Protein AF-A0A536V889-F1 (afdb_monomer_lite)

Secondary structure (DSSP, 8-state):
--HHHHHHHHTTPEEEESSHHHHHHHHHHHHHHHHHTT-S--PPP-EEEHHHHHHHHHHHHHHTT-STT--EEE-HHHHHHHHHHHHHHSSS--S-HHHHHHHHHHHHHHHHHHSPSS-GGGGGGG-S-TT-HHHHHHHHHHHHHHHHHHTTEEETTTHHHHHGGGGGG-GGG-S-EEEES-SS--HHHHHHHHHHHHTT--EEEE-S-------------SSHHHHHHHHHHHHHHHHHTT-SSPP----TTTTTSHHHHHHHHHHHHS-TTS---GGG-S---SSPPPGGGSHHHHHHHHHHHHHHS-EEHHHHHHHHT-TTSTTHHHHHHHHHHHHHHHHHTT-SEE-HHHHHHHHHHH-HHHHHHHHHHHHHHHHH---SHHHHHHHHHHHHHHHTTT-SSPP-HHHHHHHHHH-

Sequence (419 aa):
MSPDFFSAIASGAAVVTPNRRLARFLHQQYDRAQHLAGRHAWPTASILPYSAWLRYLWDEAIAAGVTGGRALLLDTAQSAWLWRNIVEAGSTILLDARGAARLAAEAWTALHAWGESGARWRAWQRGEDDRDDAVVFASWAESYLGDLRRLDAIDSARLADVLSPMAARVPAWRRETIFAGFIEFSPQQQRLRAALSAAGIVWRDVDSVQAIPVQAIRIAARSAREELIAALSWARRHAAADSSDGVGIVVEDLAQRREQVLALADDILGPALAPSDALSRPFQISLGLPLADIPLVRTALDLIALGALRAESGLVAAALRSPYLLDAERSWKRRAAIERDWLEEGRRDVSMSDAVAALERRSPELAARWREGREALLRARPSTPREWVDAWRAWLAAAGWPGSRSLDSAEYQARQAWE

Structure (mmCIF, N/CA/C/O backbone):
data_AF-A0A536V889-F1
#
_entry.id   AF-A0A536V889-F1
#
loop_
_atom_site.group_PDB
_atom_site.id
_atom_site.type_symbol
_atom_site.label_atom_id
_atom_site.label_alt_id
_atom_site.label_comp_id
_atom_site.label_asym_id
_atom_site.label_entity_id
_atom_site.label_seq_id
_atom_site.pdbx_PDB_ins_code
_atom_site.Cartn_x
_atom_site.Cartn_y
_atom_site.Cartn_z
_atom_site.occupancy
_atom_site.B_iso_or_equiv
_atom_site.auth_seq_id
_atom_site.auth_comp_id
_atom_site.auth_asym_id
_atom_site.auth_atom_id
_atom_site.pdbx_PDB_model_num
ATOM 1 N N . MET A 1 1 ? -4.197 -4.236 29.218 1.00 63.28 1 MET A N 1
ATOM 2 C CA . MET A 1 1 ? -5.572 -4.337 28.674 1.00 63.28 1 MET A CA 1
ATOM 3 C C . MET A 1 1 ? -6.456 -4.898 29.774 1.00 63.28 1 MET A C 1
ATOM 5 O O . MET A 1 1 ? -6.012 -5.831 30.435 1.00 63.28 1 MET A O 1
ATOM 9 N N . SER A 1 2 ? -7.630 -4.317 30.027 1.00 65.69 2 SER A N 1
ATOM 10 C CA . SER A 1 2 ? -8.521 -4.788 31.097 1.00 65.69 2 SER A CA 1
ATOM 11 C C . SER A 1 2 ? -9.131 -6.164 30.764 1.00 65.69 2 SER A C 1
ATOM 13 O O . SER A 1 2 ? -9.298 -6.480 29.584 1.00 65.69 2 SER A O 1
ATOM 15 N N . PRO A 1 3 ? -9.493 -6.987 31.767 1.00 67.44 3 PRO A N 1
ATOM 16 C CA . PRO A 1 3 ? -10.215 -8.249 31.554 1.00 67.44 3 PRO A CA 1
ATOM 17 C C . PRO A 1 3 ? -11.503 -8.085 30.728 1.00 67.44 3 PRO A C 1
ATOM 19 O O . PRO A 1 3 ? -11.814 -8.925 29.881 1.00 67.44 3 PRO A O 1
ATOM 22 N N . ASP A 1 4 ? -12.193 -6.955 30.895 1.00 75.50 4 ASP A N 1
ATOM 23 C CA . ASP A 1 4 ? -13.426 -6.620 30.173 1.00 75.50 4 ASP A CA 1
ATOM 24 C C . ASP A 1 4 ? -13.222 -6.497 28.656 1.00 75.50 4 ASP A C 1
ATOM 26 O O . ASP A 1 4 ? -14.122 -6.808 27.876 1.00 75.50 4 ASP A O 1
ATOM 30 N N . PHE A 1 5 ? -12.028 -6.083 28.216 1.00 82.50 5 PHE A N 1
ATOM 31 C CA . PHE A 1 5 ? -11.694 -5.986 26.796 1.00 82.50 5 PHE A CA 1
ATOM 32 C C . PHE A 1 5 ? -11.659 -7.366 26.129 1.00 82.50 5 PHE A C 1
ATOM 34 O O . PHE A 1 5 ? -12.280 -7.572 25.088 1.00 82.50 5 PHE A O 1
ATOM 41 N N . PHE A 1 6 ? -10.973 -8.336 26.740 1.00 82.69 6 PHE A N 1
ATOM 42 C CA . PHE A 1 6 ? -10.893 -9.691 26.188 1.00 82.69 6 PHE A CA 1
ATOM 43 C C . PHE A 1 6 ? -12.220 -10.448 26.302 1.00 82.69 6 PHE A C 1
ATOM 45 O O . PHE A 1 6 ? -12.537 -11.247 25.421 1.00 82.69 6 PHE A O 1
ATOM 52 N N . SER A 1 7 ? -13.020 -10.160 27.334 1.00 83.19 7 SER A N 1
ATOM 53 C CA . SER A 1 7 ? -14.383 -10.689 27.466 1.00 83.19 7 SER A CA 1
ATOM 54 C C . SER A 1 7 ? -15.294 -10.226 26.321 1.00 83.19 7 SER A C 1
ATOM 56 O O . SER A 1 7 ? -16.000 -11.035 25.715 1.00 83.19 7 SER A O 1
ATOM 58 N N . ALA A 1 8 ? -15.217 -8.945 25.946 1.00 84.62 8 ALA A N 1
ATOM 59 C CA . ALA A 1 8 ? -15.987 -8.409 24.825 1.00 84.62 8 ALA A CA 1
ATOM 60 C C . ALA A 1 8 ? -15.574 -9.034 23.482 1.00 84.62 8 ALA A C 1
ATOM 62 O O . ALA A 1 8 ? -16.432 -9.418 22.689 1.00 84.62 8 ALA A O 1
ATOM 63 N N . ILE A 1 9 ? -14.268 -9.235 23.257 1.00 86.94 9 ILE A N 1
ATOM 64 C CA . ILE A 1 9 ? -13.772 -9.969 22.080 1.00 86.94 9 ILE A CA 1
ATOM 65 C C . ILE A 1 9 ? -14.331 -11.393 22.048 1.00 86.94 9 ILE A C 1
ATOM 67 O O . ILE A 1 9 ? -14.829 -11.836 21.017 1.00 86.94 9 ILE A O 1
ATOM 71 N N . ALA A 1 10 ? -14.274 -12.109 23.175 1.00 86.06 10 ALA A N 1
ATOM 72 C CA . ALA A 1 10 ? -14.798 -13.470 23.271 1.00 86.06 10 ALA A CA 1
ATOM 73 C C . ALA A 1 10 ? -16.320 -13.544 23.045 1.00 86.06 10 ALA A C 1
ATOM 75 O O . ALA A 1 10 ? -16.815 -14.575 22.598 1.00 86.06 10 ALA A O 1
ATOM 76 N N . SER A 1 11 ? -17.039 -12.450 23.303 1.00 85.75 11 SER A N 1
ATOM 77 C CA . SER A 1 11 ? -18.482 -12.316 23.064 1.00 85.75 11 SER A CA 1
ATOM 78 C C . SER A 1 11 ? -18.830 -11.917 21.620 1.00 85.75 11 SER A C 1
ATOM 80 O O . SER A 1 11 ? -20.004 -11.759 21.296 1.00 85.75 11 SER A O 1
ATOM 82 N N . GLY A 1 12 ? -17.831 -11.769 20.740 1.00 87.38 12 GLY A N 1
ATOM 83 C CA . GLY A 1 12 ? -18.022 -11.477 19.316 1.00 87.38 12 GLY A CA 1
ATOM 84 C C . GLY A 1 12 ? -17.897 -10.001 18.926 1.00 87.38 12 GLY A C 1
ATOM 85 O O . GLY A 1 12 ? -18.245 -9.653 17.796 1.00 87.38 12 GLY A O 1
ATOM 86 N N . ALA A 1 13 ? -17.402 -9.129 19.812 1.00 89.88 13 ALA A N 1
ATOM 87 C CA . ALA A 1 13 ? -17.156 -7.730 19.466 1.00 89.88 13 ALA A CA 1
ATOM 88 C C . ALA A 1 13 ? -16.078 -7.597 18.374 1.00 89.88 13 ALA A C 1
ATOM 90 O O . ALA A 1 13 ? -15.060 -8.297 18.381 1.00 89.88 13 ALA A O 1
ATOM 91 N N . ALA A 1 14 ? -16.279 -6.656 17.450 1.00 92.06 14 ALA A N 1
ATOM 92 C CA . ALA A 1 14 ? -15.274 -6.300 16.456 1.00 92.06 14 ALA A CA 1
ATOM 93 C C . ALA A 1 14 ? -14.328 -5.241 17.030 1.00 92.06 14 ALA A C 1
ATOM 95 O O . ALA A 1 14 ? -14.760 -4.155 17.403 1.00 92.06 14 ALA A O 1
ATOM 96 N N . VAL A 1 15 ? -13.029 -5.523 17.072 1.00 93.88 15 VAL A N 1
ATOM 97 C CA . VAL A 1 15 ? -12.009 -4.553 17.479 1.00 93.88 15 VAL A CA 1
ATOM 98 C C . VAL A 1 15 ? -11.411 -3.905 16.244 1.00 93.88 15 VAL A C 1
ATOM 100 O O . VAL A 1 15 ? -10.893 -4.586 15.360 1.00 93.88 15 VAL A O 1
ATOM 103 N N . VAL A 1 16 ? -11.438 -2.581 16.206 1.00 94.81 16 VAL A N 1
ATOM 104 C CA . VAL A 1 16 ? -10.864 -1.764 15.144 1.00 94.81 16 VAL A CA 1
ATOM 105 C C . VAL A 1 16 ? -9.604 -1.092 15.669 1.00 94.81 16 VAL A C 1
ATOM 107 O O . VAL A 1 16 ? -9.629 -0.451 16.718 1.00 94.81 16 VAL A O 1
ATOM 110 N N . THR A 1 17 ? -8.496 -1.218 14.942 1.00 94.69 17 THR A N 1
ATOM 111 C CA . THR A 1 17 ? -7.210 -0.588 15.283 1.00 94.69 17 THR A CA 1
ATOM 112 C C . THR A 1 17 ? -6.789 0.424 14.212 1.00 94.69 17 THR A C 1
ATOM 114 O O . THR A 1 17 ? -7.159 0.270 13.046 1.00 94.69 17 THR A O 1
ATOM 117 N N . PRO A 1 18 ? -5.958 1.435 14.524 1.00 91.88 18 PRO A N 1
ATOM 118 C CA . PRO A 1 18 ? -5.449 2.375 13.523 1.00 91.88 18 PRO A CA 1
ATOM 119 C C . PRO A 1 18 ? -4.569 1.704 12.460 1.00 91.88 18 PRO A C 1
ATOM 121 O O . PRO A 1 18 ? -4.488 2.176 11.330 1.00 91.88 18 PRO A O 1
ATOM 124 N N . ASN A 1 19 ? -3.884 0.604 12.796 1.00 89.56 19 ASN A N 1
ATOM 125 C CA . ASN A 1 19 ? -2.949 -0.055 11.887 1.00 89.56 19 ASN A CA 1
ATOM 126 C C . ASN A 1 19 ? -2.853 -1.576 12.105 1.00 89.56 19 ASN A C 1
ATOM 128 O O . ASN A 1 19 ? -3.255 -2.122 13.137 1.00 89.56 19 ASN A O 1
ATOM 132 N N . ARG A 1 20 ? -2.273 -2.260 11.106 1.00 89.31 20 ARG A N 1
ATOM 133 C CA . ARG A 1 20 ? -2.063 -3.721 11.090 1.00 89.31 20 ARG A CA 1
ATOM 134 C C . ARG A 1 20 ? -1.172 -4.209 12.229 1.00 89.31 20 ARG A C 1
ATOM 136 O O . ARG A 1 20 ? -1.348 -5.327 12.706 1.00 89.31 20 ARG A O 1
ATOM 143 N N . ARG A 1 21 ? -0.209 -3.389 12.661 1.00 85.19 21 ARG A N 1
ATOM 144 C CA . ARG A 1 21 ? 0.734 -3.759 13.721 1.00 85.19 21 ARG A CA 1
ATOM 145 C C . ARG A 1 21 ? 0.006 -3.937 15.048 1.00 85.19 21 ARG A C 1
ATOM 147 O O . ARG A 1 21 ? 0.196 -4.971 15.684 1.00 85.19 21 ARG A O 1
ATOM 154 N N . LEU A 1 22 ? -0.836 -2.976 15.427 1.00 88.25 22 LEU A N 1
ATOM 155 C CA . LEU A 1 22 ? -1.624 -3.081 16.649 1.00 88.25 22 LEU A CA 1
ATOM 156 C C . LEU A 1 22 ? -2.646 -4.219 16.554 1.00 88.25 22 LEU A C 1
ATOM 158 O O . LEU A 1 22 ? -2.770 -4.975 17.509 1.00 88.25 22 LEU A O 1
ATOM 162 N N . ALA A 1 23 ? -3.292 -4.418 15.397 1.00 91.00 23 ALA A N 1
ATOM 163 C CA . ALA A 1 23 ? -4.199 -5.556 15.205 1.00 91.00 23 ALA A CA 1
ATOM 164 C C . ALA A 1 23 ? -3.494 -6.891 15.490 1.00 91.00 23 ALA A C 1
ATOM 166 O O . ALA A 1 23 ? -3.972 -7.688 16.291 1.00 91.00 23 ALA A O 1
ATOM 167 N N . ARG A 1 24 ? -2.312 -7.108 14.895 1.00 89.81 24 ARG A N 1
ATOM 168 C CA . ARG A 1 24 ? -1.514 -8.323 15.111 1.00 89.81 24 ARG A CA 1
ATOM 169 C C . ARG A 1 24 ? -1.079 -8.487 16.568 1.00 89.81 24 ARG A C 1
ATOM 171 O O . ARG A 1 24 ? -1.135 -9.594 17.089 1.00 89.81 24 ARG A O 1
ATOM 178 N N . PHE A 1 25 ? -0.656 -7.404 17.219 1.00 88.19 25 PHE A N 1
ATOM 179 C CA . PHE A 1 25 ? -0.297 -7.440 18.637 1.00 88.19 25 PHE A CA 1
ATOM 180 C C . PHE A 1 25 ? -1.491 -7.854 19.507 1.00 88.19 25 PHE A C 1
ATOM 182 O O . PHE A 1 25 ? -1.354 -8.729 20.354 1.00 88.19 25 PHE A O 1
ATOM 189 N N . LEU A 1 26 ? -2.671 -7.274 19.277 1.00 89.75 26 LEU A N 1
ATOM 190 C CA . LEU A 1 26 ? -3.872 -7.598 20.046 1.00 89.75 26 LEU A CA 1
ATOM 191 C C . LEU A 1 26 ? -4.364 -9.028 19.796 1.00 89.75 26 LEU A C 1
ATOM 193 O O . LEU A 1 26 ? -4.786 -9.675 20.750 1.00 89.75 26 LEU A O 1
ATOM 197 N N . HIS A 1 27 ? -4.237 -9.541 18.566 1.00 91.38 27 HIS A N 1
ATOM 198 C CA . HIS A 1 27 ? -4.459 -10.963 18.262 1.00 91.38 27 HIS A CA 1
ATOM 199 C C . HIS A 1 27 ? -3.560 -11.858 19.115 1.00 91.38 27 HIS A C 1
ATOM 201 O O . HIS A 1 27 ? -4.055 -12.707 19.846 1.00 91.38 27 HIS A O 1
ATOM 207 N N . GLN A 1 28 ? -2.249 -11.600 19.121 1.00 89.81 28 GLN A N 1
ATOM 208 C CA . GLN A 1 28 ? -1.291 -12.379 19.914 1.00 89.81 28 GLN A CA 1
ATOM 209 C C . GLN A 1 28 ? -1.574 -12.313 21.420 1.00 89.81 28 GLN A C 1
ATOM 211 O O . GLN A 1 28 ? -1.442 -13.316 22.119 1.00 89.81 28 GLN A O 1
ATOM 216 N N . GLN A 1 29 ? -1.958 -11.141 21.934 1.00 88.62 29 GLN A N 1
ATOM 217 C CA . GLN A 1 29 ? -2.316 -10.985 23.345 1.00 88.62 29 GLN A CA 1
ATOM 218 C C . GLN A 1 29 ? -3.597 -11.747 23.694 1.00 88.62 29 GLN A C 1
ATOM 220 O O . GLN A 1 29 ? -3.652 -12.382 24.746 1.00 88.62 29 GLN A O 1
ATOM 225 N N . TYR A 1 30 ? -4.600 -11.719 22.811 1.00 89.81 30 TYR A N 1
ATOM 226 C CA . TYR A 1 30 ? -5.818 -12.502 22.981 1.00 89.81 30 TYR A CA 1
ATOM 227 C C . TYR A 1 30 ? -5.506 -13.999 22.980 1.00 89.81 30 TYR A C 1
ATOM 229 O O . TYR A 1 30 ? -5.832 -14.680 23.946 1.00 89.81 30 TYR A O 1
ATOM 237 N N . ASP A 1 31 ? -4.789 -14.496 21.972 1.00 90.62 31 ASP A N 1
ATOM 238 C CA . ASP A 1 31 ? -4.422 -15.911 21.862 1.00 90.62 31 ASP A CA 1
ATOM 239 C C . ASP A 1 31 ? -3.623 -16.394 23.079 1.0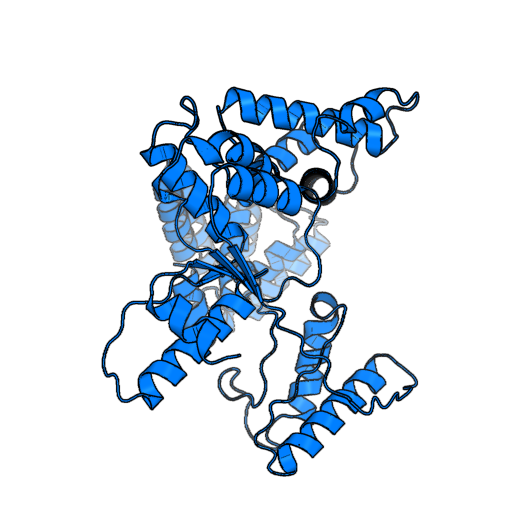0 90.62 31 ASP A C 1
ATOM 241 O O . ASP A 1 31 ? -3.903 -17.455 23.641 1.00 90.62 31 ASP A O 1
ATOM 245 N N . ARG A 1 32 ? -2.679 -15.576 23.564 1.00 89.38 32 ARG A N 1
ATOM 246 C CA . ARG A 1 32 ? -1.936 -15.861 24.796 1.00 89.38 32 ARG A CA 1
ATOM 247 C C . ARG A 1 32 ? -2.859 -15.937 26.011 1.00 89.38 32 ARG A C 1
ATOM 249 O O . ARG A 1 32 ? -2.702 -16.844 26.824 1.00 89.38 32 ARG A O 1
ATOM 256 N N . ALA A 1 33 ? -3.809 -15.014 26.149 1.00 87.50 33 ALA A N 1
ATOM 257 C CA . ALA A 1 33 ? -4.767 -15.027 27.250 1.00 87.50 33 ALA A CA 1
ATOM 258 C C . ALA A 1 33 ? -5.684 -16.263 27.200 1.00 87.50 33 ALA A C 1
ATOM 260 O O . ALA A 1 33 ? -5.927 -16.882 28.235 1.00 87.50 33 ALA A O 1
ATOM 261 N N . GLN A 1 34 ? -6.141 -16.670 26.010 1.00 90.00 34 GLN A N 1
ATOM 262 C CA . GLN A 1 34 ? -6.944 -17.884 25.835 1.00 90.00 34 GLN A CA 1
ATOM 263 C C . GLN A 1 34 ? -6.157 -19.144 26.203 1.00 90.00 34 GLN A C 1
ATOM 265 O O . GLN A 1 34 ? -6.684 -20.013 26.900 1.00 90.00 34 GLN A O 1
ATOM 270 N N . HIS A 1 35 ? -4.891 -19.212 25.789 1.00 90.12 35 HIS A N 1
ATOM 271 C CA . HIS A 1 35 ? -4.002 -20.316 26.124 1.00 90.12 35 HIS A CA 1
ATOM 272 C C . HIS A 1 35 ? -3.724 -20.401 27.632 1.00 90.12 35 HIS A C 1
ATOM 274 O O . HIS A 1 35 ? -3.850 -21.470 28.222 1.00 90.12 35 HIS A O 1
ATOM 280 N N . LEU A 1 36 ? -3.418 -19.269 28.280 1.00 89.12 36 LEU A N 1
ATOM 281 C CA . LEU A 1 36 ? -3.214 -19.201 29.734 1.00 89.12 36 LEU A CA 1
ATOM 282 C C . LEU A 1 36 ? -4.483 -19.547 30.527 1.00 89.12 36 LEU A C 1
ATOM 284 O O . LEU A 1 36 ? -4.387 -20.062 31.636 1.00 89.12 36 LEU A O 1
ATOM 288 N N . ALA A 1 37 ? -5.665 -19.318 29.951 1.00 88.00 37 ALA A N 1
ATOM 289 C CA . ALA A 1 37 ? -6.942 -19.767 30.503 1.00 88.00 37 ALA A CA 1
ATOM 290 C C . ALA A 1 37 ? -7.211 -21.276 30.290 1.00 88.00 37 ALA A C 1
ATOM 292 O O . ALA A 1 37 ? -8.315 -21.741 30.569 1.00 88.00 37 ALA A O 1
ATOM 293 N N . GLY A 1 38 ? -6.239 -22.040 29.775 1.00 92.31 38 GLY A N 1
ATOM 294 C CA . GLY A 1 38 ? -6.329 -23.490 29.586 1.00 92.31 38 GLY A CA 1
ATOM 295 C C . GLY A 1 38 ? -7.166 -23.927 28.383 1.00 92.31 38 GLY A C 1
ATOM 296 O O . GLY A 1 38 ? -7.513 -25.101 28.271 1.00 92.31 38 GLY A O 1
ATOM 297 N N . ARG A 1 39 ? -7.524 -23.010 27.474 1.00 90.56 39 ARG A N 1
ATOM 298 C CA . ARG A 1 39 ? -8.235 -23.381 26.244 1.00 90.56 39 ARG A CA 1
ATOM 299 C C . ARG A 1 39 ? -7.257 -23.993 25.241 1.00 90.56 39 ARG A C 1
ATOM 301 O O . ARG A 1 39 ? -6.121 -23.547 25.115 1.00 90.56 39 ARG A O 1
ATOM 308 N N . HIS A 1 40 ? -7.730 -24.985 24.491 1.00 89.19 40 HIS A N 1
ATOM 309 C CA . HIS A 1 40 ? -6.973 -25.621 23.403 1.00 89.19 40 HIS A CA 1
ATOM 310 C C . HIS A 1 40 ? -7.445 -25.191 22.008 1.00 89.19 40 HIS A C 1
ATOM 312 O O . HIS A 1 40 ? -6.711 -25.340 21.038 1.00 89.19 40 HIS A O 1
ATOM 318 N N . ALA A 1 41 ? -8.658 -24.643 21.909 1.00 90.81 41 ALA A N 1
ATOM 319 C CA . ALA A 1 41 ? -9.217 -24.061 20.698 1.00 90.81 41 ALA A CA 1
ATOM 320 C C . ALA A 1 41 ? -10.196 -22.941 21.077 1.00 90.81 41 ALA A C 1
ATOM 322 O O . ALA A 1 41 ? -10.885 -23.028 22.097 1.00 90.81 41 ALA A O 1
ATOM 323 N N . TRP A 1 42 ? -10.249 -21.885 20.269 1.00 92.62 42 TRP A N 1
ATOM 324 C CA . TRP A 1 42 ? -11.183 -20.771 20.417 1.00 92.62 42 TRP A CA 1
ATOM 325 C C . TRP A 1 42 ? -11.479 -20.144 19.048 1.00 92.62 42 TRP A C 1
ATOM 327 O O . TRP A 1 42 ? -10.664 -20.270 18.133 1.00 92.62 42 TRP A O 1
ATOM 337 N N . PRO A 1 43 ? -12.629 -19.468 18.884 1.00 89.38 43 PRO A N 1
ATOM 338 C CA . PRO A 1 43 ? -12.906 -18.691 17.683 1.00 89.38 43 PRO A CA 1
ATOM 339 C C . PRO A 1 43 ? -11.854 -17.598 17.470 1.00 89.38 43 PRO A C 1
ATOM 341 O O . PRO A 1 43 ? -11.431 -16.941 18.424 1.00 89.38 43 PRO A O 1
ATOM 344 N N . THR A 1 44 ? -11.455 -17.374 16.219 1.00 89.56 44 THR A N 1
ATOM 345 C CA . THR A 1 44 ? -10.554 -16.271 15.874 1.00 89.56 44 THR A CA 1
ATOM 346 C C . THR A 1 44 ? -11.216 -14.934 16.197 1.00 89.56 44 THR A C 1
ATOM 348 O O . THR A 1 44 ? -12.334 -14.660 15.759 1.00 89.56 44 THR A O 1
ATOM 351 N N . ALA A 1 45 ? -10.516 -14.090 16.953 1.00 90.81 45 ALA A N 1
ATOM 352 C CA . ALA A 1 45 ? -11.000 -12.768 17.322 1.00 90.81 45 ALA A CA 1
ATOM 353 C C . ALA A 1 45 ? -11.195 -11.867 16.090 1.00 90.81 45 ALA A C 1
ATOM 355 O O . ALA A 1 45 ? -10.356 -11.828 15.192 1.00 90.81 45 ALA A O 1
ATOM 356 N N . SER A 1 46 ? -12.263 -11.067 16.054 1.00 93.25 46 SER A N 1
ATOM 357 C CA . SER A 1 46 ? -12.477 -10.088 14.979 1.00 93.25 46 SER A CA 1
ATOM 358 C C . SER A 1 46 ? -11.686 -8.802 15.245 1.00 93.25 46 SER A C 1
ATOM 360 O O . SER A 1 46 ? -12.267 -7.780 15.600 1.00 93.25 46 SER A O 1
ATOM 362 N N . ILE A 1 47 ? -10.360 -8.838 15.084 1.00 94.50 47 ILE A N 1
ATOM 363 C CA . ILE A 1 47 ? -9.480 -7.670 15.270 1.00 94.50 47 ILE A CA 1
ATOM 364 C C . ILE A 1 47 ? -8.946 -7.216 13.911 1.00 94.50 47 ILE A C 1
ATOM 366 O O . ILE A 1 47 ? -8.152 -7.915 13.273 1.00 94.50 47 ILE A O 1
ATOM 370 N N . LEU A 1 48 ? -9.382 -6.039 13.465 1.00 95.38 48 LEU A N 1
ATOM 371 C CA . LEU A 1 48 ? -9.161 -5.529 12.116 1.00 95.38 48 LEU A CA 1
ATOM 372 C C . LEU A 1 48 ? -8.518 -4.134 12.145 1.00 95.38 48 LEU A C 1
ATOM 374 O O . LEU A 1 48 ? -8.945 -3.270 12.909 1.00 95.38 48 LEU A O 1
ATOM 378 N N . PRO A 1 49 ? -7.531 -3.850 11.277 1.00 95.69 49 PRO A N 1
ATOM 379 C CA . PRO A 1 49 ? -7.123 -2.472 11.030 1.00 95.69 49 PRO A CA 1
ATOM 380 C C . PRO A 1 49 ? -8.266 -1.692 10.364 1.00 95.69 49 PRO A C 1
ATOM 382 O O . PRO A 1 49 ? -9.016 -2.258 9.568 1.00 95.69 49 PRO A O 1
ATOM 385 N N . TYR A 1 50 ? -8.352 -0.385 10.621 1.00 95.50 50 TYR A N 1
ATOM 386 C CA . TYR A 1 50 ? -9.429 0.498 10.153 1.00 95.50 50 TYR A CA 1
ATOM 387 C C . TYR A 1 50 ? -9.744 0.336 8.661 1.00 95.50 50 TYR A C 1
ATOM 389 O O . TYR A 1 50 ? -10.899 0.170 8.284 1.00 95.50 50 TYR A O 1
ATOM 397 N N . SER A 1 51 ? -8.721 0.287 7.804 1.00 94.06 51 SER A N 1
ATOM 398 C CA . SER A 1 51 ? -8.908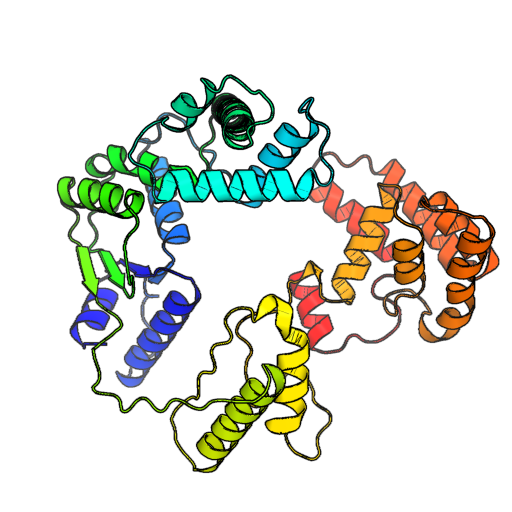 0.107 6.359 1.00 94.06 51 SER A CA 1
ATOM 399 C C . SER A 1 51 ? -9.511 -1.249 5.976 1.00 94.06 51 SER A C 1
ATOM 401 O O . SER A 1 51 ? -10.302 -1.314 5.038 1.00 94.06 51 SER A O 1
ATOM 403 N N . ALA A 1 52 ? -9.179 -2.328 6.691 1.00 95.12 52 ALA A N 1
ATOM 404 C CA . ALA A 1 52 ? -9.800 -3.634 6.474 1.00 95.12 52 ALA A CA 1
ATOM 405 C C . ALA A 1 52 ? -11.226 -3.673 7.027 1.00 95.12 52 ALA A C 1
ATOM 407 O O . ALA A 1 52 ? -12.098 -4.269 6.407 1.00 95.12 52 ALA A O 1
ATOM 408 N N . TRP A 1 53 ? -11.477 -2.997 8.150 1.00 95.62 53 TRP A N 1
ATOM 409 C CA . TRP A 1 53 ? -12.822 -2.859 8.698 1.00 95.62 53 TRP A CA 1
ATOM 410 C C . TRP A 1 53 ? -13.752 -2.091 7.749 1.00 95.62 53 TRP A C 1
ATOM 412 O O . TRP A 1 53 ? -14.864 -2.542 7.511 1.00 95.62 53 TRP A O 1
ATOM 422 N N . LEU A 1 54 ? -13.294 -1.008 7.108 1.00 95.81 54 LEU A N 1
ATOM 423 C CA . LEU A 1 54 ? -14.092 -0.320 6.083 1.00 95.81 54 LEU A CA 1
ATOM 424 C C . LEU A 1 54 ? -14.432 -1.222 4.889 1.00 95.81 54 LEU A C 1
ATOM 426 O O . LEU A 1 54 ? -15.560 -1.188 4.408 1.00 95.81 54 LEU A O 1
ATOM 430 N N . ARG A 1 55 ? -13.479 -2.040 4.419 1.00 95.00 55 ARG A N 1
ATOM 431 C CA . ARG A 1 55 ? -13.742 -3.031 3.358 1.00 95.00 55 ARG A CA 1
ATOM 432 C C . ARG A 1 55 ? -14.763 -4.067 3.807 1.00 95.00 55 ARG A C 1
ATOM 434 O O . ARG A 1 55 ? -15.694 -4.353 3.075 1.00 95.00 55 ARG A O 1
ATOM 441 N N . TYR A 1 56 ? -14.634 -4.547 5.038 1.00 94.25 56 TYR A N 1
ATOM 442 C CA . TYR A 1 56 ? -15.605 -5.459 5.621 1.00 94.25 56 TYR A CA 1
ATOM 443 C C . TYR A 1 56 ? -17.018 -4.850 5.654 1.00 94.25 56 TYR A C 1
ATOM 445 O O . TYR A 1 56 ? -17.976 -5.487 5.228 1.00 94.25 56 TYR A O 1
ATOM 453 N N . LEU A 1 57 ? -17.161 -3.592 6.090 1.00 94.62 57 LEU A N 1
ATOM 454 C CA . LEU A 1 57 ? -18.449 -2.893 6.039 1.00 94.62 57 LEU A CA 1
ATOM 455 C C . LEU A 1 57 ? -18.967 -2.763 4.600 1.00 94.62 57 LEU A C 1
ATOM 457 O O . LEU A 1 57 ? -20.156 -2.955 4.363 1.00 94.62 57 LEU A O 1
ATOM 461 N N . TRP A 1 58 ? -18.090 -2.463 3.642 1.00 95.62 58 TRP A N 1
ATOM 462 C CA . TRP A 1 58 ? -18.439 -2.378 2.224 1.00 95.62 58 TRP A CA 1
ATOM 463 C C . TRP A 1 58 ? -18.986 -3.694 1.668 1.00 95.62 58 TRP A C 1
ATOM 465 O O . TRP A 1 58 ? -20.039 -3.687 1.034 1.00 95.62 58 TRP A O 1
ATOM 475 N N . ASP A 1 59 ? -18.339 -4.818 1.969 1.00 94.12 59 ASP A N 1
ATOM 476 C CA . ASP A 1 59 ? -18.789 -6.142 1.532 1.00 94.12 59 ASP A CA 1
ATOM 477 C C . ASP A 1 59 ? -20.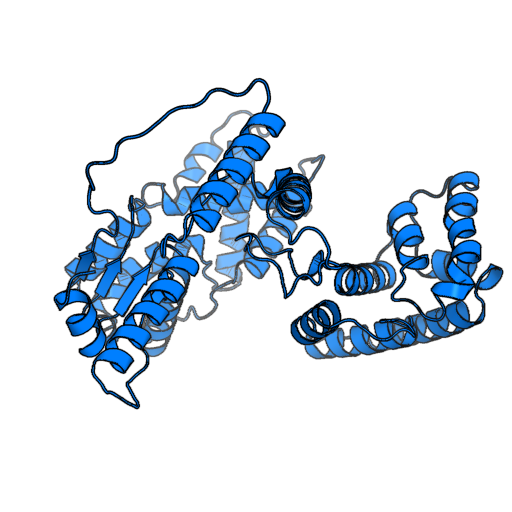174 -6.480 2.113 1.00 94.12 59 ASP A C 1
ATOM 479 O O . ASP A 1 59 ? -21.062 -6.947 1.399 1.00 94.12 59 ASP A O 1
ATOM 483 N N . GLU A 1 60 ? -20.412 -6.150 3.385 1.00 94.06 60 GLU A N 1
ATOM 484 C CA . GLU A 1 60 ? -21.728 -6.288 4.026 1.00 94.06 60 GLU A CA 1
ATOM 485 C C . GLU A 1 60 ? -22.788 -5.365 3.390 1.00 94.06 60 GLU A C 1
ATOM 487 O O . GLU A 1 60 ? -23.949 -5.748 3.245 1.00 94.06 60 GLU A O 1
ATOM 492 N N . ALA A 1 61 ? -22.410 -4.154 2.967 1.00 94.19 61 ALA A N 1
ATOM 493 C CA . ALA A 1 61 ? -23.306 -3.253 2.242 1.00 94.19 61 ALA A CA 1
ATOM 494 C C . ALA A 1 61 ? -23.659 -3.783 0.842 1.00 94.19 61 ALA A C 1
ATOM 496 O O . ALA A 1 61 ? -24.808 -3.636 0.410 1.00 94.19 61 ALA A O 1
ATOM 497 N N . ILE A 1 62 ? -22.703 -4.410 0.145 1.00 93.31 62 ILE A N 1
ATOM 498 C CA . ILE A 1 62 ? -22.955 -5.108 -1.123 1.00 93.31 62 ILE A CA 1
ATOM 499 C C . ILE A 1 62 ? -23.933 -6.258 -0.883 1.00 93.31 62 ILE A C 1
ATOM 501 O O . ILE A 1 62 ? -24.943 -6.346 -1.580 1.00 93.31 62 ILE A O 1
ATOM 505 N N . ALA A 1 63 ? -23.679 -7.095 0.126 1.00 92.69 63 ALA A N 1
ATOM 506 C CA . ALA A 1 63 ? -24.542 -8.224 0.468 1.00 92.69 63 ALA A CA 1
ATOM 507 C C . ALA A 1 63 ? -25.971 -7.779 0.831 1.00 92.69 63 ALA A C 1
ATOM 509 O O . ALA A 1 63 ? -26.942 -8.439 0.466 1.00 92.69 63 ALA A O 1
ATOM 510 N N . ALA A 1 64 ? -26.113 -6.625 1.488 1.00 92.56 64 ALA A N 1
ATOM 511 C CA . ALA A 1 64 ? -27.404 -6.016 1.802 1.00 92.56 64 ALA A CA 1
ATOM 512 C C . ALA A 1 64 ? -28.071 -5.298 0.606 1.00 92.56 64 ALA A C 1
ATOM 514 O O . ALA A 1 64 ? -29.196 -4.813 0.737 1.00 92.56 64 ALA A O 1
ATOM 515 N N . GLY A 1 65 ? -27.398 -5.181 -0.545 1.00 92.56 65 GLY A N 1
ATOM 516 C CA . GLY A 1 65 ? -27.925 -4.520 -1.743 1.00 92.56 65 GLY A CA 1
ATOM 517 C C . GLY A 1 65 ? -28.098 -3.003 -1.604 1.00 92.56 65 GLY A C 1
ATOM 518 O O . GLY A 1 65 ? -28.886 -2.395 -2.331 1.00 92.56 65 GLY A O 1
ATOM 519 N N . VAL A 1 66 ? -27.394 -2.357 -0.665 1.00 92.44 66 VAL A N 1
ATOM 520 C CA . VAL A 1 66 ? -27.606 -0.930 -0.346 1.00 92.44 66 VAL A CA 1
ATOM 521 C C . VAL A 1 66 ? -26.661 0.023 -1.077 1.00 92.44 66 VAL A C 1
ATOM 523 O O . VAL A 1 66 ? -26.847 1.240 -0.995 1.00 92.44 66 VAL A O 1
ATOM 526 N N . THR A 1 67 ? -25.695 -0.514 -1.827 1.00 88.88 67 THR A N 1
ATOM 527 C CA . THR A 1 67 ? -24.669 0.253 -2.556 1.00 88.88 67 THR A CA 1
ATOM 528 C C . THR A 1 67 ? -25.179 0.927 -3.831 1.00 88.88 67 THR A C 1
ATOM 530 O O . THR A 1 67 ? -24.469 1.735 -4.432 1.00 88.88 67 THR A O 1
ATOM 533 N N . GLY A 1 68 ? -26.423 0.645 -4.236 1.00 81.69 68 GLY A N 1
ATOM 534 C CA . GLY A 1 68 ? -27.047 1.259 -5.409 1.00 81.69 68 GLY A CA 1
ATOM 535 C C . GLY A 1 68 ? -26.418 0.814 -6.730 1.00 81.69 68 GLY A C 1
ATOM 536 O O . GLY A 1 68 ? -26.312 1.626 -7.641 1.00 81.69 68 GLY A O 1
ATOM 537 N N . GLY A 1 69 ? -25.964 -0.441 -6.811 1.00 79.00 69 GLY A N 1
ATOM 538 C CA . GLY A 1 69 ? -25.341 -1.026 -8.006 1.00 79.00 69 GLY A CA 1
ATOM 539 C C . GLY A 1 69 ? -23.815 -0.916 -8.044 1.00 79.00 69 GLY A C 1
ATOM 540 O O . GLY A 1 69 ? -23.169 -1.726 -8.703 1.00 79.00 69 GLY A O 1
ATOM 541 N N . ARG A 1 70 ? -23.229 -0.007 -7.254 1.00 81.38 70 ARG A N 1
ATOM 542 C CA . ARG A 1 70 ? -21.773 0.131 -7.123 1.00 81.38 70 ARG A CA 1
ATOM 543 C C . ARG A 1 70 ? -21.189 -1.069 -6.400 1.00 81.38 70 ARG A C 1
ATOM 545 O O . ARG A 1 70 ? -21.454 -1.261 -5.214 1.00 81.38 70 ARG A O 1
ATOM 552 N N . ALA A 1 71 ? -20.377 -1.851 -7.097 1.00 80.75 71 ALA A N 1
ATOM 553 C CA . ALA A 1 71 ? -19.648 -2.976 -6.510 1.00 80.75 71 ALA A CA 1
ATOM 554 C C . ALA A 1 71 ? -18.126 -2.782 -6.558 1.00 80.75 71 ALA A C 1
ATOM 556 O O . ALA A 1 71 ? -17.405 -3.375 -5.756 1.00 80.75 71 ALA A O 1
ATOM 557 N N . LEU A 1 72 ? -17.628 -1.939 -7.469 1.00 92.75 72 LEU A N 1
ATOM 558 C CA . LEU A 1 72 ? -16.197 -1.783 -7.686 1.00 92.75 72 LEU A CA 1
ATOM 559 C C . LEU A 1 72 ? -15.582 -0.831 -6.653 1.00 92.75 72 LEU A C 1
ATOM 561 O O . LEU A 1 72 ? -15.745 0.387 -6.725 1.00 92.75 72 LEU A O 1
ATOM 565 N N . LEU A 1 73 ? -14.845 -1.398 -5.702 1.00 95.25 73 LEU A N 1
ATOM 566 C CA . LEU A 1 73 ? -13.960 -0.658 -4.810 1.00 95.25 73 LEU A CA 1
ATOM 567 C C . LEU A 1 73 ? -12.534 -0.737 -5.354 1.00 95.25 73 LEU A C 1
ATOM 569 O O . LEU A 1 73 ? -11.949 -1.819 -5.387 1.00 95.25 73 LEU A O 1
ATOM 573 N N . LEU A 1 74 ? -11.976 0.401 -5.762 1.00 95.25 74 LEU A N 1
ATOM 574 C CA . LEU A 1 74 ? -10.598 0.468 -6.225 1.00 95.25 74 LEU A CA 1
ATOM 575 C C . LEU A 1 74 ? -9.629 0.258 -5.067 1.00 95.25 74 LEU A C 1
ATOM 577 O O . LEU A 1 74 ? -9.759 0.856 -3.992 1.00 95.25 74 LEU A O 1
ATOM 581 N N . ASP A 1 75 ? -8.610 -0.557 -5.312 1.00 89.88 75 ASP A N 1
ATOM 582 C CA . ASP A 1 75 ? -7.463 -0.633 -4.424 1.00 89.88 75 ASP A CA 1
ATOM 583 C C . ASP A 1 75 ? -6.507 0.561 -4.624 1.00 89.88 75 ASP A C 1
ATOM 585 O O . ASP A 1 75 ? -6.685 1.435 -5.481 1.00 89.88 75 ASP A O 1
ATOM 589 N N . THR A 1 76 ? -5.478 0.621 -3.780 1.00 88.06 76 THR A N 1
ATOM 590 C CA . THR A 1 76 ? -4.486 1.698 -3.802 1.00 88.06 76 THR A CA 1
ATOM 591 C C . THR A 1 76 ? -3.686 1.725 -5.107 1.00 88.06 76 THR A C 1
ATOM 593 O O . THR A 1 76 ? -3.344 2.808 -5.574 1.00 88.06 76 THR A O 1
ATOM 596 N N . ALA A 1 77 ? -3.402 0.570 -5.715 1.00 88.44 77 ALA A N 1
ATOM 597 C CA . ALA A 1 77 ? -2.622 0.490 -6.948 1.00 88.44 77 ALA A CA 1
ATOM 598 C C . ALA A 1 77 ? -3.445 0.947 -8.160 1.00 88.44 77 ALA A C 1
ATOM 600 O O . ALA A 1 77 ? -2.955 1.723 -8.977 1.00 88.44 77 ALA A O 1
ATOM 601 N N . GLN A 1 78 ? -4.710 0.533 -8.238 1.00 93.25 78 GLN A N 1
ATOM 602 C CA . GLN A 1 78 ? -5.664 0.976 -9.256 1.00 93.25 78 GLN A CA 1
ATOM 603 C C . GLN A 1 78 ? -5.902 2.486 -9.170 1.00 93.25 78 GLN A C 1
ATOM 605 O O . GLN A 1 78 ? -5.846 3.181 -10.183 1.00 93.25 78 GLN A O 1
ATOM 610 N N . SER A 1 79 ? -6.088 3.008 -7.954 1.00 94.38 79 SER A N 1
ATOM 611 C CA . SER A 1 79 ? -6.231 4.450 -7.718 1.00 94.38 79 SER A CA 1
ATOM 612 C C . SER A 1 79 ? -4.971 5.210 -8.153 1.00 94.38 79 SER A C 1
ATOM 614 O O . SER A 1 79 ? -5.062 6.196 -8.880 1.00 94.38 79 SER A O 1
ATOM 616 N N . ALA A 1 80 ? -3.782 4.727 -7.774 1.00 92.44 80 ALA A N 1
ATOM 617 C CA . ALA A 1 80 ? -2.508 5.334 -8.164 1.00 92.44 80 ALA A CA 1
ATOM 618 C C . ALA A 1 80 ? -2.272 5.307 -9.684 1.00 92.44 80 ALA A C 1
ATOM 620 O O . ALA A 1 80 ? -1.691 6.243 -10.232 1.00 92.44 80 ALA A O 1
ATOM 621 N N . TRP A 1 81 ? -2.726 4.257 -10.372 1.00 93.19 81 TRP A N 1
ATOM 622 C CA . TRP A 1 81 ? -2.657 4.168 -11.830 1.00 93.19 81 TRP A CA 1
ATOM 623 C C . TRP A 1 81 ? -3.549 5.210 -12.513 1.00 93.19 81 TRP A C 1
ATOM 625 O O . TRP A 1 81 ? -3.087 5.891 -13.425 1.00 93.19 81 TRP A O 1
ATOM 635 N N . LEU A 1 82 ? -4.786 5.398 -12.038 1.00 95.56 82 LEU A N 1
ATOM 636 C CA . LEU A 1 82 ? -5.670 6.451 -12.549 1.00 95.56 82 LEU A CA 1
ATOM 637 C C . LEU A 1 82 ? -5.061 7.843 -12.348 1.00 95.56 82 LEU A C 1
ATOM 639 O O . LEU A 1 82 ? -4.999 8.620 -13.298 1.00 95.56 82 LEU A O 1
ATOM 643 N N . TRP A 1 83 ? -4.540 8.136 -11.152 1.00 95.94 83 TRP A N 1
ATOM 644 C CA . TRP A 1 83 ? -3.838 9.397 -10.889 1.00 95.94 83 TRP A CA 1
ATOM 645 C C . TRP A 1 83 ? -2.657 9.611 -11.830 1.00 95.94 83 TRP A C 1
ATOM 647 O O . TRP A 1 83 ? -2.500 10.700 -12.377 1.00 95.94 83 TRP A O 1
ATOM 657 N N . ARG A 1 84 ? -1.849 8.570 -12.064 1.00 93.44 84 ARG A N 1
ATOM 658 C CA . ARG A 1 84 ? -0.726 8.645 -13.003 1.00 93.44 84 ARG A CA 1
ATOM 659 C C . ARG A 1 84 ? -1.195 8.993 -14.410 1.00 93.44 84 ARG A C 1
ATOM 661 O O . ARG A 1 84 ? -0.655 9.925 -14.988 1.00 93.44 84 ARG A O 1
ATOM 668 N N . ASN A 1 85 ? -2.209 8.303 -14.928 1.00 93.44 85 ASN A N 1
ATOM 669 C CA . ASN A 1 85 ? -2.725 8.576 -16.269 1.00 93.44 85 ASN A CA 1
ATOM 670 C C . ASN A 1 85 ? -3.255 10.006 -16.406 1.00 93.44 85 ASN A C 1
ATOM 672 O O . ASN A 1 85 ? -3.035 10.637 -17.431 1.00 93.44 85 ASN A O 1
ATOM 676 N N . ILE A 1 86 ? -3.943 10.518 -15.382 1.00 94.56 86 ILE A N 1
ATOM 677 C CA . ILE A 1 86 ? -4.484 11.884 -15.384 1.00 94.56 86 ILE A CA 1
ATOM 678 C C . ILE A 1 86 ? -3.355 12.912 -15.433 1.00 94.56 86 ILE A C 1
ATOM 680 O O . ILE A 1 86 ? -3.419 13.858 -16.214 1.00 94.56 86 ILE A O 1
ATOM 684 N N . VAL A 1 87 ? -2.313 12.716 -14.622 1.00 92.62 87 VAL A N 1
ATOM 685 C CA . VAL A 1 87 ? -1.163 13.625 -14.577 1.00 92.62 87 VAL A CA 1
ATOM 686 C C . VAL A 1 87 ? -0.341 13.543 -15.865 1.00 92.62 87 VAL A C 1
ATOM 688 O O . VAL A 1 87 ? 0.043 14.577 -16.399 1.00 92.62 87 VAL A O 1
ATOM 691 N N . GLU A 1 88 ? -0.112 12.341 -16.400 1.00 89.56 88 GLU A N 1
ATOM 692 C CA . GLU A 1 88 ? 0.637 12.128 -17.649 1.00 89.56 88 GLU A CA 1
ATOM 693 C C . GLU A 1 88 ? -0.122 12.616 -18.895 1.00 89.56 88 GLU A C 1
ATOM 695 O O . GLU A 1 88 ? 0.507 13.035 -19.863 1.00 89.56 88 GLU A O 1
ATOM 700 N N . ALA A 1 89 ? -1.458 12.591 -18.882 1.00 87.75 89 ALA A N 1
ATOM 701 C CA . ALA A 1 89 ? -2.289 13.142 -19.955 1.00 87.75 89 ALA A CA 1
ATOM 702 C C . ALA A 1 89 ? -2.460 14.671 -19.872 1.00 87.75 89 ALA A C 1
ATOM 704 O O . ALA A 1 89 ? -2.981 15.281 -20.808 1.00 87.75 89 ALA A O 1
ATOM 705 N N . GLY A 1 90 ? -2.064 15.289 -18.756 1.00 81.62 90 GLY A N 1
ATOM 706 C CA . GLY A 1 90 ? -2.149 16.730 -18.556 1.00 81.62 90 GLY A CA 1
ATOM 707 C C . GLY A 1 90 ? -1.208 17.513 -19.476 1.00 81.62 90 GLY A C 1
ATOM 708 O O . GLY A 1 90 ? -0.165 17.028 -19.903 1.00 81.62 90 GLY A O 1
ATOM 709 N N . SER A 1 91 ? -1.555 18.769 -19.760 1.00 70.62 91 SER A N 1
ATOM 710 C CA . SER A 1 91 ? -0.724 19.676 -20.567 1.00 70.62 91 SER A CA 1
ATOM 711 C C . SER A 1 91 ? 0.433 20.314 -19.789 1.00 70.62 91 SER A C 1
ATOM 713 O O . SER A 1 91 ? 1.281 20.981 -20.383 1.00 70.62 91 SER A O 1
ATOM 715 N N . THR A 1 92 ? 0.462 20.158 -18.464 1.00 76.06 92 THR A N 1
ATOM 716 C CA . THR A 1 92 ? 1.491 20.738 -17.598 1.00 76.06 92 THR A CA 1
ATOM 717 C C . THR A 1 92 ? 2.810 19.993 -17.782 1.00 76.06 92 THR A C 1
ATOM 719 O O . THR A 1 92 ? 2.896 18.792 -17.540 1.00 76.06 92 THR A O 1
ATOM 722 N N . ILE A 1 93 ? 3.863 20.710 -18.179 1.00 77.31 93 ILE A N 1
ATOM 723 C CA . ILE A 1 93 ? 5.211 20.144 -18.278 1.00 77.31 93 ILE A CA 1
ATOM 724 C C . ILE A 1 93 ? 5.750 19.947 -16.858 1.00 77.31 93 ILE A C 1
ATOM 726 O O . ILE A 1 93 ? 6.063 20.917 -16.169 1.00 77.31 93 ILE A O 1
ATOM 730 N N . LEU A 1 94 ? 5.855 18.692 -16.422 1.00 82.94 94 LEU A N 1
ATOM 731 C CA . LEU A 1 94 ? 6.336 18.323 -15.091 1.00 82.94 94 LEU A CA 1
ATOM 732 C C . LEU A 1 94 ? 7.729 17.695 -15.165 1.00 82.94 94 LEU A C 1
ATOM 734 O O . LEU A 1 94 ? 8.001 16.865 -16.029 1.00 82.94 94 LEU A O 1
ATOM 738 N N . LEU A 1 95 ? 8.591 18.055 -14.209 1.00 81.88 95 LEU A N 1
ATOM 739 C CA . LEU A 1 95 ? 9.909 17.432 -14.035 1.00 81.88 95 LEU A CA 1
ATOM 740 C C . LEU A 1 95 ? 9.791 15.969 -13.577 1.00 81.88 95 LEU A C 1
ATOM 742 O O . LEU A 1 95 ? 10.555 15.121 -14.028 1.00 81.88 95 LEU A O 1
ATOM 746 N N . ASP A 1 96 ? 8.822 15.678 -12.701 1.00 85.19 96 ASP A N 1
ATOM 747 C CA . ASP A 1 96 ? 8.520 14.332 -12.206 1.00 85.19 96 ASP A CA 1
ATOM 748 C C . ASP A 1 96 ? 7.001 14.099 -12.148 1.00 85.19 96 ASP A C 1
ATOM 750 O O . ASP A 1 96 ? 6.342 14.320 -11.128 1.00 85.19 96 ASP A O 1
ATOM 754 N N . ALA A 1 97 ? 6.432 13.630 -13.262 1.00 87.69 97 ALA A N 1
ATOM 755 C CA . ALA A 1 97 ? 5.009 13.302 -13.354 1.00 87.69 97 ALA A CA 1
ATOM 756 C C . ALA A 1 97 ? 4.590 12.191 -12.371 1.00 87.69 97 ALA A C 1
ATOM 758 O O . ALA A 1 97 ? 3.474 12.203 -11.849 1.00 87.69 97 ALA A O 1
ATOM 759 N N . ARG A 1 98 ? 5.485 11.239 -12.066 1.00 86.06 98 ARG A N 1
ATOM 760 C CA . ARG A 1 98 ? 5.184 10.133 -11.142 1.00 86.06 98 ARG A CA 1
ATOM 761 C C . ARG A 1 98 ? 5.129 10.622 -9.700 1.00 86.06 98 ARG A C 1
ATOM 763 O O . ARG A 1 98 ? 4.217 10.237 -8.966 1.00 86.06 98 ARG A O 1
ATOM 770 N N . GLY A 1 99 ? 6.076 11.470 -9.305 1.00 89.06 99 GLY A N 1
ATOM 771 C CA . GLY A 1 99 ? 6.071 12.151 -8.014 1.00 89.06 99 GLY A CA 1
ATOM 772 C C . GLY A 1 99 ? 4.836 13.028 -7.837 1.00 89.06 99 GLY A C 1
ATOM 773 O O . GLY A 1 99 ? 4.165 12.921 -6.812 1.00 89.06 99 GLY A O 1
ATOM 774 N N . ALA A 1 100 ? 4.474 13.809 -8.859 1.00 92.06 100 ALA A N 1
ATOM 775 C CA . ALA A 1 100 ? 3.269 14.637 -8.846 1.00 92.06 100 ALA A CA 1
ATOM 776 C C . ALA A 1 100 ? 1.981 13.805 -8.697 1.00 92.06 100 ALA A C 1
ATOM 778 O O . ALA A 1 100 ? 1.143 14.120 -7.855 1.00 92.06 100 ALA A O 1
ATOM 779 N N . ALA A 1 101 ? 1.846 12.693 -9.429 1.00 93.56 101 ALA A N 1
ATOM 780 C CA . ALA A 1 101 ? 0.704 11.785 -9.287 1.00 93.56 101 ALA A CA 1
ATOM 781 C C . ALA A 1 101 ? 0.598 11.176 -7.881 1.00 93.56 101 ALA A C 1
ATOM 783 O O . ALA A 1 101 ? -0.501 11.054 -7.335 1.00 93.56 101 ALA A O 1
ATOM 784 N N . ARG A 1 102 ? 1.735 10.822 -7.267 1.00 92.50 102 ARG A N 1
ATOM 785 C CA . ARG A 1 102 ? 1.769 10.342 -5.879 1.00 92.50 102 ARG A CA 1
ATOM 786 C C . ARG A 1 102 ? 1.308 11.429 -4.905 1.00 92.50 102 ARG A C 1
ATOM 788 O O . ARG A 1 102 ? 0.458 11.149 -4.065 1.00 92.50 102 ARG A O 1
ATOM 795 N N . LEU A 1 103 ? 1.820 12.654 -5.043 1.00 93.88 103 LEU A N 1
ATOM 796 C CA . LEU A 1 103 ? 1.414 13.791 -4.211 1.00 93.88 103 LEU A CA 1
ATOM 797 C C . LEU A 1 103 ? -0.078 14.106 -4.366 1.00 93.88 103 LEU A C 1
ATOM 799 O O . LEU A 1 103 ? -0.750 14.358 -3.370 1.00 93.88 103 LEU A O 1
ATOM 803 N N . ALA A 1 104 ? -0.624 14.021 -5.581 1.00 94.19 104 ALA A N 1
ATOM 804 C CA . ALA A 1 104 ? -2.052 14.204 -5.818 1.00 94.19 104 ALA A CA 1
ATOM 805 C C . ALA A 1 104 ? -2.895 13.129 -5.105 1.00 94.19 104 ALA A C 1
ATOM 807 O O . ALA A 1 104 ? -3.864 13.454 -4.419 1.00 94.19 104 ALA A O 1
ATOM 808 N N . ALA A 1 105 ? -2.500 11.854 -5.176 1.00 94.56 105 ALA A N 1
ATOM 809 C CA . ALA A 1 105 ? -3.184 10.778 -4.455 1.00 94.56 105 ALA A CA 1
ATOM 810 C C . ALA A 1 105 ? -3.112 10.943 -2.919 1.00 94.56 105 ALA A C 1
ATOM 812 O O . ALA A 1 105 ? -4.087 10.667 -2.206 1.00 94.56 105 ALA A O 1
ATOM 813 N N . GLU A 1 106 ? -1.975 11.414 -2.398 1.00 94.25 106 GLU A N 1
ATOM 814 C CA . GLU A 1 106 ? -1.784 11.732 -0.976 1.00 94.25 106 GLU A CA 1
ATOM 815 C C . GLU A 1 106 ? -2.666 12.908 -0.542 1.00 94.25 106 GLU A C 1
ATOM 817 O O . GLU A 1 106 ? -3.406 12.791 0.438 1.00 94.25 106 GLU A O 1
ATOM 822 N N . ALA A 1 107 ? -2.663 14.002 -1.309 1.00 93.44 107 ALA A N 1
ATOM 823 C CA . ALA A 1 107 ? -3.502 15.171 -1.075 1.00 93.44 107 ALA A CA 1
ATOM 824 C C . ALA A 1 107 ? -4.992 14.809 -1.106 1.00 93.44 107 ALA A C 1
ATOM 826 O O . ALA A 1 107 ? -5.738 15.216 -0.221 1.00 93.44 107 ALA A O 1
ATOM 827 N N . TRP A 1 108 ? -5.421 13.976 -2.057 1.00 94.56 108 TRP A N 1
ATOM 828 C CA . TRP A 1 108 ? -6.789 13.464 -2.137 1.00 94.56 108 TRP A CA 1
ATOM 829 C C . TRP A 1 108 ? -7.199 12.669 -0.892 1.00 94.56 108 TRP A C 1
ATOM 831 O O . TRP A 1 108 ? -8.285 12.863 -0.340 1.00 94.56 108 TRP A O 1
ATOM 841 N N . THR A 1 109 ? -6.307 11.805 -0.405 1.00 93.69 109 THR A N 1
ATOM 842 C CA . THR A 1 109 ? -6.538 11.028 0.818 1.00 93.69 109 THR A CA 1
ATOM 843 C C . THR A 1 109 ? -6.624 11.937 2.044 1.00 93.69 109 THR A C 1
ATOM 845 O O . THR A 1 109 ? -7.553 11.805 2.843 1.00 93.69 109 THR A O 1
ATOM 848 N N . ALA A 1 110 ? -5.694 12.886 2.185 1.00 93.06 110 ALA A N 1
ATOM 849 C CA . ALA A 1 110 ? -5.670 13.838 3.292 1.00 93.06 110 ALA A CA 1
ATOM 850 C C . ALA A 1 110 ? -6.911 14.743 3.291 1.00 93.06 110 ALA A C 1
ATOM 852 O O . ALA A 1 110 ? -7.538 14.936 4.332 1.00 93.06 110 ALA A O 1
ATOM 853 N N . LEU A 1 111 ? -7.305 15.227 2.113 1.00 93.06 111 LEU A N 1
ATOM 854 C CA . LEU A 1 111 ? -8.492 16.044 1.896 1.00 93.06 111 LEU A CA 1
ATOM 855 C C . LEU A 1 111 ? -9.764 15.328 2.344 1.00 93.06 111 LEU A C 1
ATOM 857 O O . LEU A 1 111 ? -10.589 15.930 3.019 1.00 93.06 111 LEU A O 1
ATOM 861 N N . HIS A 1 112 ? -9.930 14.050 2.010 1.00 92.75 112 HIS A N 1
ATOM 862 C CA . HIS A 1 112 ? -11.105 13.301 2.451 1.00 92.75 112 HIS A CA 1
ATOM 863 C C . HIS A 1 112 ? -11.065 12.948 3.938 1.00 92.75 112 HIS A C 1
ATOM 865 O O . HIS A 1 112 ? -12.098 13.023 4.603 1.00 92.75 112 HIS A O 1
ATOM 871 N N . ALA A 1 113 ? -9.888 12.617 4.475 1.00 93.12 113 ALA A N 1
ATOM 872 C CA . ALA A 1 113 ? -9.733 12.278 5.885 1.00 93.12 113 ALA A CA 1
ATOM 873 C C . ALA A 1 113 ? -9.986 13.480 6.814 1.00 93.12 113 ALA A C 1
ATOM 875 O O . ALA A 1 113 ? -10.675 13.325 7.828 1.00 93.12 113 ALA A O 1
ATOM 876 N N . TRP A 1 114 ? -9.443 14.652 6.468 1.00 92.06 114 TRP A N 1
ATOM 877 C CA . TRP A 1 114 ? -9.397 15.846 7.324 1.00 92.06 114 TRP A CA 1
ATOM 878 C C . TRP A 1 114 ? -10.260 17.010 6.851 1.00 92.06 114 TRP A C 1
ATOM 880 O O . TRP A 1 114 ? -10.564 17.905 7.635 1.00 92.06 114 TRP A O 1
ATOM 890 N N . GLY A 1 115 ? -10.689 17.003 5.594 1.00 84.06 115 GLY A N 1
ATOM 891 C CA . GLY A 1 115 ? -11.620 17.994 5.086 1.00 84.06 115 GLY A CA 1
ATOM 892 C C . GLY A 1 115 ? -13.005 17.860 5.714 1.00 84.06 115 GLY A C 1
ATOM 893 O O . GLY A 1 115 ? -13.478 16.779 6.099 1.00 84.06 115 GLY A O 1
ATOM 894 N N . GLU A 1 116 ? -13.695 18.993 5.777 1.00 72.75 116 GLU A N 1
ATOM 895 C CA . GLU A 1 116 ? -15.141 19.001 5.962 1.00 72.75 116 GLU A CA 1
ATOM 896 C C . GLU A 1 116 ? -15.823 18.284 4.790 1.00 72.75 116 GLU A C 1
ATOM 898 O O . GLU A 1 116 ? -15.325 18.286 3.662 1.00 72.75 116 GLU A O 1
ATOM 903 N N . SER A 1 117 ? -16.974 17.662 5.048 1.00 65.50 117 SER A N 1
ATOM 904 C CA . SER A 1 117 ? -17.719 16.930 4.023 1.00 65.50 117 SER A CA 1
ATOM 905 C C . SER A 1 117 ? -18.024 17.814 2.807 1.00 65.50 117 SER A C 1
ATOM 907 O O . SER A 1 117 ? -18.578 18.902 2.962 1.00 65.50 117 SER A O 1
ATOM 909 N N . GLY A 1 118 ? -17.738 17.322 1.599 1.00 66.56 118 GLY A N 1
ATOM 910 C CA . GLY A 1 118 ? -18.137 17.966 0.344 1.00 66.56 118 GLY A CA 1
ATOM 911 C C . GLY A 1 118 ? -16.988 18.205 -0.634 1.00 66.56 118 GLY A C 1
ATOM 912 O O . GLY A 1 118 ? -15.855 17.784 -0.421 1.00 66.56 118 GLY A O 1
ATOM 913 N N . ALA A 1 119 ? -17.299 18.880 -1.742 1.00 74.25 119 ALA A N 1
ATOM 914 C CA . ALA A 1 119 ? -16.375 19.099 -2.854 1.00 74.25 119 ALA A CA 1
ATOM 915 C C . ALA A 1 119 ? -15.568 20.404 -2.731 1.00 74.25 119 ALA A C 1
ATOM 917 O O . ALA A 1 119 ? -15.545 21.212 -3.658 1.00 74.25 119 ALA A O 1
ATOM 918 N N . ARG A 1 120 ? -14.948 20.655 -1.566 1.00 75.31 120 ARG A N 1
ATOM 919 C CA . ARG A 1 120 ? -14.317 21.956 -1.254 1.00 75.31 120 ARG A CA 1
ATOM 920 C C . ARG A 1 120 ? -13.116 22.298 -2.139 1.00 75.31 120 ARG A C 1
ATOM 922 O O . ARG A 1 120 ? -12.901 23.480 -2.382 1.00 75.31 120 ARG A O 1
ATOM 929 N N . TRP A 1 121 ? -12.401 21.311 -2.685 1.00 84.00 121 TRP A N 1
ATOM 930 C CA . TRP A 1 121 ? -11.307 21.561 -3.638 1.00 84.00 121 TRP A CA 1
ATOM 931 C C . TRP A 1 121 ? -11.780 22.308 -4.894 1.00 84.00 121 TRP A C 1
ATOM 933 O O . TRP A 1 121 ? -11.001 23.020 -5.514 1.00 84.00 121 TRP A O 1
ATOM 943 N N . ARG A 1 122 ? -13.076 22.239 -5.238 1.00 85.06 122 ARG A N 1
ATOM 944 C CA . ARG A 1 122 ? -13.660 23.029 -6.335 1.00 85.06 122 ARG A CA 1
ATOM 945 C C . ARG A 1 122 ? -13.575 24.533 -6.097 1.00 85.06 122 ARG A C 1
ATOM 947 O O . ARG A 1 122 ? -13.578 25.298 -7.052 1.00 85.06 122 ARG A O 1
ATOM 954 N N . ALA A 1 123 ? -13.484 24.976 -4.842 1.00 83.69 123 ALA A N 1
ATOM 955 C CA . ALA A 1 123 ? -13.259 26.386 -4.538 1.00 83.69 123 ALA A CA 1
ATOM 956 C C . ALA A 1 123 ? -11.871 26.858 -5.004 1.00 83.69 123 ALA A C 1
ATOM 958 O O . ALA A 1 123 ? -11.721 28.028 -5.343 1.00 83.69 123 ALA A O 1
ATOM 959 N N . TRP A 1 124 ? -10.888 25.954 -5.074 1.00 82.94 124 TRP A N 1
ATOM 960 C CA . TRP A 1 124 ? -9.533 26.254 -5.542 1.00 82.94 124 TRP A CA 1
ATOM 961 C C . TRP A 1 124 ? -9.450 26.417 -7.060 1.00 82.94 124 TRP A C 1
ATOM 963 O O . TRP A 1 124 ? -8.508 27.020 -7.541 1.00 82.94 124 TRP A O 1
ATOM 973 N N . GLN A 1 125 ? -10.468 25.991 -7.819 1.00 74.56 125 GLN A N 1
ATOM 974 C CA . GLN A 1 125 ? -10.526 26.199 -9.275 1.00 74.56 125 GLN A CA 1
ATOM 975 C C . GLN A 1 125 ? -10.678 27.673 -9.684 1.00 74.56 125 GLN A C 1
ATOM 977 O O . GLN A 1 125 ? -10.640 27.979 -10.868 1.00 74.56 125 GLN A O 1
ATOM 982 N N . ARG A 1 126 ? -10.913 28.583 -8.729 1.00 68.31 126 ARG A N 1
ATOM 983 C CA . ARG A 1 126 ? -11.103 30.020 -8.986 1.00 68.31 126 ARG A CA 1
ATOM 984 C C . ARG A 1 126 ? -9.812 30.841 -8.876 1.00 68.31 126 ARG A C 1
ATOM 986 O O . ARG A 1 126 ? -9.903 32.063 -8.822 1.00 68.31 126 ARG A O 1
ATOM 993 N N . GLY A 1 127 ? -8.649 30.197 -8.776 1.00 62.69 127 GLY A N 1
ATOM 994 C CA . GLY A 1 127 ? -7.365 30.895 -8.835 1.00 62.69 127 GLY A CA 1
ATOM 995 C C . GLY A 1 127 ? -7.160 31.556 -10.201 1.00 62.69 127 GLY A C 1
ATOM 996 O O . GLY A 1 127 ? -7.588 31.018 -11.217 1.00 62.69 127 GLY A O 1
ATOM 997 N N . GLU A 1 128 ? -6.538 32.735 -10.222 1.00 59.22 128 GLU A N 1
ATOM 998 C CA . GLU A 1 128 ? -6.247 33.474 -11.463 1.00 59.22 128 GLU A CA 1
ATOM 999 C C . GLU A 1 128 ? -5.013 32.927 -12.211 1.00 59.22 128 GLU A C 1
ATOM 1001 O O . GLU A 1 128 ? -4.803 33.280 -13.370 1.00 59.22 128 GLU A O 1
ATOM 1006 N N . ASP A 1 129 ? -4.207 32.066 -11.572 1.00 66.69 129 ASP A N 1
ATOM 1007 C CA . ASP A 1 129 ? -2.992 31.474 -12.147 1.00 66.69 129 ASP A CA 1
ATOM 1008 C C . ASP A 1 129 ? -3.126 29.948 -12.282 1.00 66.69 129 ASP A C 1
ATOM 1010 O O . ASP A 1 129 ? -3.138 29.216 -11.291 1.00 66.69 129 ASP A O 1
ATOM 1014 N N . ASP A 1 130 ? -3.161 29.461 -13.524 1.00 62.28 130 ASP A N 1
ATOM 1015 C CA . ASP A 1 130 ? -3.178 28.029 -13.867 1.00 62.28 130 ASP A CA 1
ATOM 1016 C C . ASP A 1 130 ? -1.883 27.287 -13.465 1.00 62.28 130 ASP A C 1
ATOM 1018 O O . ASP A 1 130 ? -1.775 26.073 -13.650 1.00 62.28 130 ASP A O 1
ATOM 1022 N N . ARG A 1 131 ? -0.883 27.999 -12.920 1.00 65.06 131 ARG A N 1
ATOM 1023 C CA . ARG A 1 131 ? 0.340 27.425 -12.334 1.00 65.06 131 ARG A CA 1
ATOM 1024 C C . ARG A 1 131 ? 0.289 27.254 -10.816 1.00 65.06 131 ARG A C 1
ATOM 1026 O O . ARG A 1 131 ? 1.271 26.785 -10.248 1.00 65.06 131 ARG A O 1
ATOM 1033 N N . ASP A 1 132 ? -0.812 27.617 -10.162 1.00 81.81 132 ASP A N 1
ATOM 1034 C CA . ASP A 1 132 ? -1.015 27.304 -8.747 1.00 81.81 132 ASP A CA 1
ATOM 1035 C C . ASP A 1 132 ? -1.262 25.795 -8.578 1.00 81.81 132 ASP A C 1
ATOM 1037 O O . ASP A 1 132 ? -2.207 25.231 -9.143 1.00 81.81 132 ASP A O 1
ATOM 1041 N N . ASP A 1 133 ? -0.425 25.137 -7.771 1.00 86.75 133 ASP A N 1
ATOM 1042 C CA . ASP A 1 133 ? -0.529 23.710 -7.453 1.00 86.75 133 ASP A CA 1
ATOM 1043 C C . ASP A 1 133 ? -1.940 23.319 -6.975 1.00 86.75 133 ASP A C 1
ATOM 1045 O O . ASP A 1 133 ? -2.415 22.219 -7.273 1.00 86.75 133 ASP A O 1
ATOM 1049 N N . ALA A 1 134 ? -2.652 24.212 -6.277 1.00 87.44 134 ALA A N 1
ATOM 1050 C CA . ALA A 1 134 ? -4.014 23.969 -5.810 1.00 87.44 134 ALA A CA 1
ATOM 1051 C C . ALA A 1 134 ? -5.045 23.965 -6.954 1.00 87.44 134 ALA A C 1
ATOM 1053 O O . ALA A 1 134 ? -5.965 23.138 -6.944 1.00 87.44 134 ALA A O 1
ATOM 1054 N N . VAL A 1 135 ? -4.888 24.847 -7.949 1.00 88.06 135 VAL A N 1
ATOM 1055 C CA . VAL A 1 135 ? -5.736 24.895 -9.157 1.00 88.06 135 VAL A CA 1
ATOM 1056 C C . VAL A 1 135 ? -5.506 23.635 -9.991 1.00 88.06 135 VAL A C 1
ATOM 1058 O O . VAL A 1 135 ? -6.463 22.951 -10.372 1.00 88.06 135 VAL A O 1
ATOM 1061 N N . VAL A 1 136 ? -4.235 23.277 -10.205 1.00 89.25 136 VAL A N 1
ATOM 1062 C CA . VAL A 1 136 ? -3.828 22.074 -10.945 1.00 89.25 136 VAL A CA 1
ATOM 1063 C C . VAL A 1 136 ? -4.368 20.814 -10.267 1.00 89.25 136 VAL A C 1
ATOM 1065 O O . VAL A 1 136 ? -5.031 19.995 -10.911 1.00 89.25 136 VAL A O 1
ATOM 1068 N N . PHE A 1 137 ? -4.173 20.685 -8.952 1.00 92.00 137 PHE A N 1
ATOM 1069 C CA . PHE A 1 137 ? -4.717 19.574 -8.178 1.00 92.00 137 PHE A CA 1
ATOM 1070 C C . PHE A 1 137 ? -6.243 19.495 -8.285 1.00 92.00 137 PHE A C 1
ATOM 1072 O O . PHE A 1 137 ? -6.785 18.410 -8.500 1.00 92.00 137 PHE A O 1
ATOM 1079 N N . ALA A 1 138 ? -6.955 20.621 -8.172 1.00 91.56 138 ALA A N 1
ATOM 1080 C CA . ALA A 1 138 ? -8.411 20.634 -8.265 1.00 91.56 138 ALA A CA 1
ATOM 1081 C C . ALA A 1 138 ? -8.919 20.182 -9.647 1.00 91.56 138 ALA A C 1
ATOM 1083 O O . ALA A 1 138 ? -9.939 19.494 -9.732 1.00 91.56 138 ALA A O 1
ATOM 1084 N N . SER A 1 139 ? -8.205 20.524 -10.723 1.00 91.06 139 SER A N 1
ATOM 1085 C CA . SER A 1 139 ? -8.489 20.039 -12.081 1.00 91.06 139 SER A CA 1
ATOM 1086 C C . SER A 1 139 ? -8.281 18.523 -12.210 1.00 91.06 139 SER A C 1
ATOM 1088 O O . SER A 1 139 ? -9.165 17.796 -12.684 1.00 91.06 139 SER A O 1
ATOM 1090 N N . TRP A 1 140 ? -7.152 18.009 -11.710 1.00 93.88 140 TRP A N 1
ATOM 1091 C CA . TRP A 1 140 ? -6.888 16.568 -11.696 1.00 93.88 140 TRP A CA 1
ATOM 1092 C C . TRP A 1 140 ? -7.897 15.802 -10.833 1.00 93.88 140 TRP A C 1
ATOM 1094 O O . TRP A 1 140 ? -8.361 14.737 -11.235 1.00 93.88 140 TRP A O 1
ATOM 1104 N N . ALA A 1 141 ? -8.308 16.362 -9.696 1.00 94.50 141 ALA A N 1
ATOM 1105 C CA . ALA A 1 141 ? -9.324 15.787 -8.821 1.00 94.50 141 ALA A CA 1
ATOM 1106 C C . ALA A 1 141 ? -10.698 15.656 -9.503 1.00 94.50 141 ALA A C 1
ATOM 1108 O O . ALA A 1 141 ? -11.366 14.630 -9.349 1.00 94.50 141 ALA A O 1
ATOM 1109 N N . GLU A 1 142 ? -11.125 16.642 -10.303 1.00 93.38 142 GLU A N 1
ATOM 1110 C CA . GLU A 1 142 ? -12.361 16.511 -11.091 1.00 93.38 142 GLU A CA 1
ATOM 1111 C C . GLU A 1 142 ? -12.255 15.436 -12.172 1.00 93.38 142 GLU A C 1
ATOM 1113 O O . GLU A 1 142 ? -13.213 14.682 -12.378 1.00 93.38 142 GLU A O 1
ATOM 1118 N N . SER A 1 143 ? -11.096 15.334 -12.823 1.00 94.75 143 SER A N 1
ATOM 1119 C CA . SER A 1 143 ? -10.825 14.290 -13.816 1.00 94.75 143 SER A CA 1
ATOM 1120 C C . SER A 1 143 ? -10.879 12.902 -13.174 1.00 94.75 143 SER A C 1
ATOM 1122 O O . SER A 1 143 ? -11.585 12.018 -13.660 1.00 94.75 143 SER A O 1
ATOM 1124 N N . TYR A 1 144 ? -10.248 12.745 -12.009 1.00 96.00 144 TYR A N 1
ATOM 1125 C CA . TYR A 1 144 ? -10.253 11.509 -11.231 1.00 96.00 144 TYR A CA 1
ATOM 1126 C C . TYR A 1 144 ? -11.665 11.107 -10.797 1.00 96.00 144 TYR A C 1
ATOM 1128 O O . TYR A 1 144 ? -12.078 9.959 -10.966 1.00 96.00 144 TYR A O 1
ATOM 1136 N N . LEU A 1 145 ? -12.473 12.060 -10.324 1.00 94.25 145 LEU A N 1
ATOM 1137 C CA . LEU A 1 145 ? -13.886 11.805 -10.049 1.00 94.25 145 LEU A CA 1
ATOM 1138 C C . LEU A 1 145 ? -14.686 11.435 -11.301 1.00 94.25 145 LEU A C 1
ATOM 1140 O O . LEU A 1 145 ? -15.636 10.656 -11.202 1.00 94.25 145 LEU A O 1
ATOM 1144 N N . GLY A 1 146 ? -14.351 12.011 -12.456 1.00 94.94 146 GLY A N 1
ATOM 1145 C CA . GLY A 1 146 ? -14.920 11.642 -13.749 1.00 94.94 146 GLY A CA 1
ATOM 1146 C C . GLY A 1 146 ? -14.667 10.176 -14.084 1.00 94.94 146 GLY A C 1
ATOM 1147 O O . GLY A 1 146 ? -15.614 9.456 -14.404 1.00 94.94 146 GLY A O 1
ATOM 1148 N N . ASP A 1 147 ? -13.427 9.720 -13.919 1.00 95.56 147 ASP A N 1
ATOM 1149 C CA . ASP A 1 147 ? -13.053 8.320 -14.122 1.00 95.56 147 ASP A CA 1
ATOM 1150 C C . ASP A 1 147 ? -13.752 7.379 -13.140 1.00 95.56 147 ASP A C 1
ATOM 1152 O O . ASP A 1 147 ? -14.317 6.371 -13.566 1.00 95.56 147 ASP A O 1
ATOM 1156 N N . LEU A 1 148 ? -13.820 7.734 -11.851 1.00 94.62 148 LEU A N 1
ATOM 1157 C CA . LEU A 1 148 ? -14.571 6.948 -10.866 1.00 94.62 148 LEU A CA 1
ATOM 1158 C C . LEU A 1 148 ? -16.054 6.821 -11.241 1.00 94.62 148 LEU A C 1
ATOM 1160 O O . LEU A 1 148 ? -16.618 5.735 -11.145 1.00 94.62 148 LEU A O 1
ATOM 1164 N N . ARG A 1 149 ? -16.694 7.902 -11.713 1.00 93.44 149 ARG A N 1
ATOM 1165 C CA . ARG A 1 149 ? -18.094 7.857 -12.176 1.00 93.44 149 ARG A CA 1
ATOM 1166 C C . ARG A 1 149 ? -18.267 6.963 -13.400 1.00 93.44 149 ARG A C 1
ATOM 1168 O O . ARG A 1 149 ? -19.232 6.211 -13.459 1.00 93.44 149 ARG A O 1
ATOM 1175 N N . ARG A 1 150 ? -17.349 7.040 -14.367 1.00 94.06 150 ARG A N 1
ATOM 1176 C CA . ARG A 1 150 ? -17.385 6.232 -15.595 1.00 94.06 150 ARG A CA 1
ATOM 1177 C C . ARG A 1 150 ? -17.224 4.739 -15.310 1.00 94.06 150 ARG A C 1
ATOM 1179 O O . ARG A 1 150 ? -17.843 3.927 -15.988 1.00 94.06 150 ARG A O 1
ATOM 1186 N N . LEU A 1 151 ? -16.403 4.394 -14.322 1.00 93.50 151 LEU A N 1
ATOM 1187 C CA . LEU A 1 151 ? -16.181 3.018 -13.875 1.00 93.50 151 LEU A CA 1
ATOM 1188 C C . LEU A 1 151 ? -17.246 2.518 -12.884 1.00 93.50 151 LEU A C 1
ATOM 1190 O O . LEU A 1 151 ? -17.172 1.368 -12.463 1.00 93.50 151 LEU A O 1
ATOM 1194 N N . ASP A 1 152 ? -18.186 3.380 -12.481 1.00 92.62 152 ASP A N 1
ATOM 1195 C CA . ASP A 1 152 ? -19.089 3.178 -11.339 1.00 92.62 152 ASP A CA 1
ATOM 1196 C C . ASP A 1 152 ? -18.357 2.652 -10.087 1.00 92.62 152 ASP A C 1
ATOM 1198 O O . ASP A 1 152 ? -18.791 1.731 -9.390 1.00 92.62 152 ASP A O 1
ATOM 1202 N N . ALA A 1 153 ? -17.192 3.250 -9.826 1.00 94.56 153 ALA A N 1
ATOM 1203 C CA . ALA A 1 153 ? -16.250 2.828 -8.806 1.00 94.56 153 ALA A CA 1
ATOM 1204 C C . ALA A 1 153 ? -16.178 3.811 -7.630 1.00 94.56 153 ALA A C 1
ATOM 1206 O O . ALA A 1 153 ? -16.432 5.014 -7.750 1.00 94.56 153 ALA A O 1
ATOM 1207 N N . ILE A 1 154 ? -15.775 3.288 -6.477 1.00 94.50 154 ILE A N 1
ATOM 1208 C CA . ILE A 1 154 ? -15.436 4.050 -5.273 1.00 94.50 154 ILE A CA 1
ATOM 1209 C C . ILE A 1 154 ? -13.979 3.765 -4.941 1.00 94.50 154 ILE A C 1
ATOM 1211 O O . ILE A 1 154 ? -13.495 2.664 -5.172 1.00 94.50 154 ILE A O 1
ATOM 1215 N N . ASP A 1 155 ? -13.267 4.743 -4.400 1.00 95.19 155 ASP A N 1
ATOM 1216 C CA . ASP A 1 155 ? -11.905 4.558 -3.921 1.00 95.19 155 ASP A CA 1
ATOM 1217 C C . ASP A 1 155 ? -11.856 4.436 -2.394 1.00 95.19 155 ASP A C 1
ATOM 1219 O O . ASP A 1 155 ? -12.808 4.744 -1.669 1.00 95.19 155 ASP A O 1
ATOM 1223 N N . SER A 1 156 ? -10.713 3.994 -1.875 1.00 93.38 156 SER A N 1
ATOM 1224 C CA . SER A 1 156 ? -10.540 3.833 -0.431 1.00 93.38 156 SER A CA 1
ATOM 1225 C C . SER A 1 156 ? -10.616 5.152 0.344 1.00 93.38 156 SER A C 1
ATOM 1227 O O . SER A 1 156 ? -11.015 5.137 1.506 1.00 93.38 156 SER A O 1
ATOM 1229 N N . ALA A 1 157 ? -10.242 6.278 -0.275 1.00 93.81 157 ALA A N 1
ATOM 1230 C CA . ALA A 1 157 ? -10.233 7.590 0.375 1.00 93.81 157 ALA A CA 1
ATOM 1231 C C . ALA A 1 157 ? -11.650 8.077 0.719 1.00 93.81 157 ALA A C 1
ATOM 1233 O O . ALA A 1 157 ? -11.861 8.675 1.773 1.00 93.81 157 ALA A O 1
ATOM 1234 N N . ARG A 1 158 ? -12.640 7.790 -0.134 1.00 93.50 158 ARG A N 1
ATOM 1235 C CA . ARG A 1 158 ? -14.036 8.218 0.062 1.00 93.50 158 ARG A CA 1
ATOM 1236 C C . ARG A 1 158 ? -14.897 7.190 0.782 1.00 93.50 158 ARG A C 1
ATOM 1238 O O . ARG A 1 158 ? -16.032 7.497 1.145 1.00 93.50 158 ARG A O 1
ATOM 1245 N N . LEU A 1 159 ? -14.380 5.981 0.986 1.00 94.69 159 LEU A N 1
ATOM 1246 C CA . LEU A 1 159 ? -15.163 4.835 1.436 1.00 94.69 159 LEU A CA 1
ATOM 1247 C C . LEU A 1 159 ? -15.921 5.091 2.749 1.00 94.69 159 LEU A C 1
ATOM 1249 O O . LEU A 1 159 ? -17.102 4.771 2.838 1.00 94.69 159 LEU A O 1
ATOM 1253 N N . ALA A 1 160 ? -15.294 5.721 3.746 1.00 94.81 160 ALA A N 1
ATOM 1254 C CA . ALA A 1 160 ? -15.957 6.018 5.020 1.00 94.81 160 ALA A CA 1
ATOM 1255 C C . ALA A 1 160 ? -17.139 6.999 4.867 1.00 94.81 160 ALA A C 1
ATOM 1257 O O . ALA A 1 160 ? -18.207 6.779 5.446 1.00 94.81 160 ALA A O 1
ATOM 1258 N N . ASP A 1 161 ? -16.990 8.043 4.046 1.00 93.25 161 ASP A N 1
ATOM 1259 C CA . ASP A 1 161 ? -18.087 8.975 3.753 1.00 93.25 161 ASP A CA 1
ATOM 1260 C C . ASP A 1 161 ? -19.211 8.286 2.955 1.00 93.25 161 ASP A C 1
ATOM 1262 O O . ASP A 1 161 ? -20.384 8.569 3.181 1.00 93.25 161 ASP A O 1
ATOM 1266 N N . VAL A 1 162 ? -18.875 7.347 2.060 1.00 93.12 162 VAL A N 1
ATOM 1267 C CA . VAL A 1 162 ? -19.861 6.559 1.295 1.00 93.12 162 VAL A CA 1
ATOM 1268 C C . VAL A 1 162 ? -20.636 5.579 2.184 1.00 93.12 162 VAL A C 1
ATOM 1270 O O . VAL A 1 162 ? -21.837 5.399 1.988 1.00 93.12 162 VAL A O 1
ATOM 1273 N N . LEU A 1 163 ? -19.979 4.965 3.171 1.00 94.38 163 LEU A N 1
ATOM 1274 C CA . LEU A 1 163 ? -20.602 4.023 4.107 1.00 94.38 163 LEU A CA 1
ATOM 1275 C C . LEU A 1 163 ? -21.512 4.715 5.128 1.00 94.38 163 LEU A C 1
ATOM 1277 O O . LEU A 1 163 ? -22.519 4.142 5.538 1.00 94.38 163 LEU A O 1
ATOM 1281 N N . SER A 1 164 ? -21.189 5.950 5.516 1.00 93.06 164 SER A N 1
ATOM 1282 C CA . SER A 1 164 ? -21.937 6.724 6.518 1.00 93.06 164 SER A CA 1
ATOM 1283 C C . SER A 1 164 ? -23.463 6.745 6.277 1.00 93.06 164 SER A C 1
ATOM 1285 O O . SER A 1 164 ? -24.204 6.318 7.163 1.00 93.06 164 SER A O 1
ATOM 1287 N N . PRO A 1 165 ? -23.987 7.133 5.094 1.00 91.94 165 PRO A N 1
ATOM 1288 C CA . PRO A 1 165 ? -25.432 7.127 4.833 1.00 91.94 165 PRO A CA 1
ATOM 1289 C C . PRO A 1 165 ? -26.053 5.721 4.740 1.00 91.94 165 PRO A C 1
ATOM 1291 O O . PRO A 1 165 ? -27.277 5.590 4.732 1.00 91.94 165 PRO A O 1
ATOM 1294 N N . MET A 1 166 ? -25.246 4.659 4.654 1.00 93.19 166 MET A N 1
ATOM 1295 C CA . MET A 1 166 ? -25.723 3.273 4.582 1.00 93.19 166 MET A CA 1
ATOM 1296 C C . MET A 1 166 ? -25.933 2.650 5.968 1.00 93.19 166 MET A C 1
ATOM 1298 O O . MET A 1 166 ? -26.614 1.631 6.065 1.00 93.19 166 MET A O 1
ATOM 1302 N N . ALA A 1 167 ? -25.429 3.279 7.037 1.00 90.81 167 ALA A N 1
ATOM 1303 C CA . ALA A 1 167 ? -25.396 2.718 8.389 1.00 90.81 167 ALA A CA 1
ATOM 1304 C C . ALA A 1 167 ? -26.740 2.181 8.897 1.00 90.81 167 ALA A C 1
ATOM 1306 O O . ALA A 1 167 ? -26.811 1.067 9.409 1.00 90.81 167 ALA A O 1
ATOM 1307 N N . ALA A 1 168 ? -27.829 2.925 8.699 1.00 89.50 168 ALA A N 1
ATOM 1308 C CA . ALA A 1 168 ? -29.156 2.499 9.146 1.00 89.50 168 ALA A CA 1
ATOM 1309 C C . ALA A 1 168 ? -29.725 1.308 8.348 1.00 89.50 168 ALA A C 1
ATOM 1311 O O . ALA A 1 168 ? -30.599 0.593 8.845 1.00 89.50 168 ALA A O 1
ATOM 1312 N N . ARG A 1 169 ? -29.232 1.097 7.120 1.00 92.06 169 ARG A N 1
ATOM 1313 C CA . ARG A 1 169 ? -29.768 0.152 6.130 1.00 92.06 169 ARG A CA 1
ATOM 1314 C C . ARG A 1 169 ? -29.067 -1.209 6.141 1.00 92.06 169 ARG A C 1
ATOM 1316 O O . ARG A 1 169 ? -29.531 -2.103 5.443 1.00 92.06 169 ARG A O 1
ATOM 1323 N N . VAL A 1 170 ? -27.993 -1.381 6.918 1.00 91.50 170 VAL A N 1
ATOM 1324 C CA . VAL A 1 170 ? -27.233 -2.642 6.998 1.00 91.50 170 VAL A CA 1
ATOM 1325 C C . VAL A 1 170 ? -27.322 -3.232 8.412 1.00 91.50 170 VAL A C 1
ATOM 1327 O O . VAL A 1 170 ? -26.533 -2.875 9.288 1.00 91.50 170 VAL A O 1
ATOM 1330 N N . PRO A 1 171 ? -28.271 -4.151 8.681 1.00 85.50 171 PRO A N 1
ATOM 1331 C CA . PRO A 1 171 ? -28.465 -4.711 10.019 1.00 85.50 171 PRO A CA 1
ATOM 1332 C C . PRO A 1 171 ? -27.244 -5.433 10.596 1.00 85.50 171 PRO A C 1
ATOM 1334 O O . PRO A 1 171 ? -27.026 -5.372 11.804 1.00 85.50 171 PRO A O 1
ATOM 1337 N N . ALA A 1 172 ? -26.423 -6.055 9.744 1.00 87.00 172 ALA A N 1
ATOM 1338 C CA . ALA A 1 172 ? -25.215 -6.783 10.139 1.00 87.00 172 ALA A CA 1
ATOM 1339 C C . ALA A 1 172 ? -24.148 -5.906 10.826 1.00 87.00 172 ALA A C 1
ATOM 1341 O O . ALA A 1 172 ? -23.216 -6.423 11.450 1.00 87.00 172 ALA A O 1
ATOM 1342 N N . TRP A 1 173 ? -24.267 -4.578 10.737 1.00 89.94 173 TRP A N 1
ATOM 1343 C CA . TRP A 1 173 ? -23.356 -3.649 11.402 1.00 89.94 173 TRP A CA 1
ATOM 1344 C C . TRP A 1 173 ? -23.694 -3.419 12.881 1.00 89.94 173 TRP A C 1
ATOM 1346 O O . TRP A 1 173 ? -22.859 -2.886 13.601 1.00 89.94 173 TRP A O 1
ATOM 1356 N N . ARG A 1 174 ? -24.857 -3.873 13.378 1.00 84.81 174 ARG A N 1
ATOM 1357 C CA . ARG A 1 174 ? -25.306 -3.717 14.784 1.00 84.81 174 ARG A CA 1
ATOM 1358 C C . ARG A 1 174 ? -24.566 -4.588 15.806 1.00 84.81 174 ARG A C 1
ATOM 1360 O O . ARG A 1 174 ? -25.102 -4.895 16.866 1.00 84.81 174 ARG A O 1
ATOM 1367 N N . ARG A 1 175 ? -23.329 -4.975 15.503 1.00 84.00 175 ARG A N 1
ATOM 1368 C CA . ARG A 1 175 ? -22.440 -5.659 16.443 1.00 84.00 175 ARG A CA 1
ATOM 1369 C C . ARG A 1 175 ? -21.686 -4.636 17.284 1.00 84.00 175 ARG A C 1
ATOM 1371 O O . ARG A 1 175 ? -21.365 -3.549 16.801 1.00 84.00 175 ARG A O 1
ATOM 1378 N N . GLU A 1 176 ? -21.353 -5.008 18.512 1.00 89.00 176 GLU A N 1
ATOM 1379 C CA . GLU A 1 176 ? -20.489 -4.179 19.344 1.00 89.00 176 GLU A CA 1
ATOM 1380 C C . GLU A 1 176 ? -19.139 -3.952 18.647 1.00 89.00 176 GLU A C 1
ATOM 1382 O O . GLU A 1 176 ? -18.500 -4.899 18.178 1.00 89.00 176 GLU A O 1
ATOM 1387 N N . THR A 1 177 ? -18.719 -2.689 18.565 1.00 91.25 177 THR A N 1
ATOM 1388 C CA . THR A 1 177 ? -17.448 -2.297 17.942 1.00 91.25 177 THR A CA 1
ATOM 1389 C C . THR A 1 177 ? -16.553 -1.586 18.953 1.00 91.25 177 THR A C 1
ATOM 1391 O O . THR A 1 177 ? -16.982 -0.667 19.639 1.00 91.25 177 THR A O 1
ATOM 1394 N N . ILE A 1 178 ? -15.289 -1.980 19.056 1.00 91.94 178 ILE A N 1
ATOM 1395 C CA . ILE A 1 178 ? -14.328 -1.386 19.989 1.00 91.94 178 ILE A CA 1
ATOM 1396 C C . ILE A 1 178 ? -13.226 -0.705 19.188 1.00 91.94 178 ILE A C 1
ATOM 1398 O O . ILE A 1 178 ? -12.500 -1.374 18.458 1.00 91.94 178 ILE A O 1
ATOM 1402 N N . PHE A 1 179 ? -13.061 0.605 19.340 1.00 91.88 179 PHE A N 1
ATOM 1403 C CA . PHE A 1 179 ? -11.929 1.322 18.756 1.00 91.88 179 PHE A CA 1
ATOM 1404 C C . PHE A 1 179 ? -10.767 1.308 19.745 1.00 91.88 179 PHE A C 1
ATOM 1406 O O . PHE A 1 179 ? -10.850 1.886 20.825 1.00 91.88 179 PHE A O 1
ATOM 1413 N N . ALA A 1 180 ? -9.682 0.623 19.384 1.00 91.00 180 ALA A N 1
ATOM 1414 C CA . ALA A 1 180 ? -8.528 0.432 20.252 1.00 91.00 180 ALA A CA 1
ATOM 1415 C C . ALA A 1 180 ? -7.299 1.171 19.716 1.00 91.00 180 ALA A C 1
ATOM 1417 O O . ALA A 1 180 ? -6.812 0.894 18.615 1.00 91.00 180 ALA A O 1
ATOM 1418 N N . GLY A 1 181 ? -6.776 2.079 20.539 1.00 87.62 181 GLY A N 1
ATOM 1419 C CA . GLY A 1 181 ? -5.496 2.751 20.322 1.00 87.62 181 GLY A CA 1
ATOM 1420 C C . GLY A 1 181 ? -5.456 3.817 19.234 1.00 87.62 181 GLY A C 1
ATOM 1421 O O . GLY A 1 181 ? -4.407 4.038 18.629 1.00 87.62 181 GLY A O 1
ATOM 1422 N N . PHE A 1 182 ? -6.579 4.488 18.996 1.00 88.94 182 PHE A N 1
ATOM 1423 C CA . PHE A 1 182 ? -6.603 5.740 18.244 1.00 88.94 182 PHE A CA 1
ATOM 1424 C C . PHE A 1 182 ? -6.174 6.884 19.169 1.00 88.94 182 PHE A C 1
ATOM 1426 O O . PHE A 1 182 ? -6.732 7.030 20.248 1.00 88.94 182 PHE A O 1
ATOM 1433 N N . ILE A 1 183 ? -5.176 7.671 18.754 1.00 85.25 183 ILE A N 1
ATOM 1434 C CA . ILE A 1 183 ? -4.753 8.882 19.484 1.00 85.25 183 ILE A CA 1
ATOM 1435 C C . ILE A 1 183 ? -5.719 10.027 19.173 1.00 85.25 183 ILE A C 1
ATOM 1437 O O . ILE A 1 183 ? -6.186 10.728 20.061 1.00 85.25 183 ILE A O 1
ATOM 1441 N N . GLU A 1 184 ? -6.027 10.184 17.890 1.00 88.44 184 GLU A N 1
ATOM 1442 C CA . GLU A 1 184 ? -6.981 11.149 17.375 1.00 88.44 184 GLU A CA 1
ATOM 1443 C C . GLU A 1 184 ? -7.779 10.483 16.255 1.00 88.44 184 GLU A C 1
ATOM 1445 O O . GLU A 1 184 ? -7.263 9.633 15.518 1.00 88.44 184 GLU A O 1
ATOM 1450 N N . PHE A 1 185 ? -9.046 10.867 16.138 1.00 90.69 185 PHE A N 1
ATOM 1451 C CA . PHE A 1 185 ? -9.891 10.470 15.024 1.00 90.69 185 PHE A CA 1
ATOM 1452 C C . PHE A 1 185 ? -9.987 11.605 14.021 1.00 90.69 185 PHE A C 1
ATOM 1454 O O . PHE A 1 185 ? -10.348 12.723 14.392 1.00 90.69 185 PHE A O 1
ATOM 1461 N N . SER A 1 186 ? -9.772 11.295 12.746 1.00 93.25 186 SER A N 1
ATOM 1462 C CA . SER A 1 186 ? -9.975 12.271 11.683 1.00 93.25 186 SER A CA 1
ATOM 1463 C C . SER A 1 186 ? -11.454 12.696 11.597 1.00 93.25 186 SER A C 1
ATOM 1465 O O . SER A 1 186 ? -12.348 11.906 11.927 1.00 93.25 186 SER A O 1
ATOM 1467 N N . PRO A 1 187 ? -11.760 13.907 11.104 1.00 94.56 187 PRO A N 1
ATOM 1468 C CA . PRO A 1 187 ? -13.130 14.353 10.850 1.00 94.56 187 PRO A CA 1
ATOM 1469 C C . PRO A 1 187 ? -13.980 13.337 10.074 1.00 94.56 187 PRO A C 1
ATOM 1471 O O . PRO A 1 187 ? -15.143 13.115 10.410 1.00 94.56 187 PRO A O 1
ATOM 1474 N N . GLN A 1 188 ? -13.408 12.657 9.076 1.00 94.50 188 GLN A N 1
ATOM 1475 C CA . GLN A 1 188 ? -14.100 11.596 8.337 1.00 94.50 188 GLN A CA 1
ATOM 1476 C C . GLN A 1 188 ? -14.467 10.392 9.212 1.00 94.50 188 GLN A C 1
ATOM 1478 O O . GLN A 1 188 ? -15.586 9.882 9.143 1.00 94.50 188 GLN A O 1
ATOM 1483 N N . GLN A 1 189 ? -13.540 9.948 10.065 1.00 94.19 189 GLN A N 1
ATOM 1484 C CA . GLN A 1 189 ? -13.790 8.867 11.019 1.00 94.19 189 GLN A CA 1
ATOM 1485 C C . GLN A 1 189 ? -14.889 9.252 12.008 1.00 94.19 189 GLN A C 1
ATOM 1487 O O . GLN A 1 189 ? -15.762 8.438 12.306 1.00 94.19 189 GLN A O 1
ATOM 1492 N N . GLN A 1 190 ? -14.881 10.497 12.488 1.00 93.31 190 GLN A N 1
ATOM 1493 C CA . GLN A 1 190 ? -15.910 11.010 13.390 1.00 93.31 190 GLN A CA 1
ATOM 1494 C C . GLN A 1 190 ? -17.293 11.019 12.724 1.00 93.31 190 GLN A C 1
ATOM 1496 O O . GLN A 1 190 ? -18.259 10.572 13.341 1.00 93.31 190 GLN A O 1
ATOM 1501 N N . ARG A 1 191 ? -17.394 11.437 11.452 1.00 92.69 191 ARG A N 1
ATOM 1502 C CA . ARG A 1 191 ? -18.654 11.386 10.685 1.00 92.69 191 ARG A CA 1
ATOM 1503 C C . ARG A 1 191 ? -19.196 9.964 10.561 1.00 92.69 191 ARG A C 1
ATOM 1505 O O . ARG A 1 191 ? -20.373 9.742 10.843 1.00 92.69 191 ARG A O 1
ATOM 1512 N N . LEU A 1 192 ? -18.344 8.999 10.210 1.00 93.62 192 LEU A N 1
ATOM 1513 C CA . LEU A 1 192 ? -18.752 7.596 10.134 1.00 93.62 192 LEU A CA 1
ATOM 1514 C C . LEU A 1 192 ? -19.212 7.077 11.502 1.00 93.62 192 LEU A C 1
ATOM 1516 O O . LEU A 1 192 ? -20.274 6.471 11.603 1.00 93.62 192 LEU A O 1
ATOM 1520 N N . ARG A 1 193 ? -18.464 7.356 12.574 1.00 92.38 193 ARG A N 1
ATOM 1521 C CA . ARG A 1 193 ? -18.835 6.953 13.942 1.00 92.38 193 ARG A CA 1
ATOM 1522 C C . ARG A 1 193 ? -20.162 7.561 14.386 1.00 92.38 193 ARG A C 1
ATOM 1524 O O . ARG A 1 193 ? -20.974 6.858 14.986 1.00 92.38 193 ARG A O 1
ATOM 1531 N N . ALA A 1 194 ? -20.406 8.828 14.060 1.00 92.38 194 ALA A N 1
ATOM 1532 C CA . ALA A 1 194 ? -21.675 9.491 14.333 1.00 92.38 194 ALA A CA 1
ATOM 1533 C C . ALA A 1 194 ? -22.831 8.820 13.573 1.00 92.38 194 ALA A C 1
ATOM 1535 O O . ALA A 1 194 ? -23.866 8.534 14.170 1.00 92.38 194 ALA A O 1
ATOM 1536 N N . ALA A 1 195 ? -22.637 8.492 12.291 1.00 92.44 195 ALA A N 1
ATOM 1537 C CA . ALA A 1 195 ? -23.641 7.801 11.484 1.00 92.44 195 ALA A CA 1
ATOM 1538 C C . ALA A 1 195 ? -23.940 6.379 11.994 1.00 92.44 195 ALA A C 1
ATOM 1540 O O . ALA A 1 195 ? -25.100 5.974 12.061 1.00 92.44 195 ALA A O 1
ATOM 1541 N N . LEU A 1 196 ? -22.909 5.636 12.405 1.00 91.19 196 LEU A N 1
ATOM 1542 C CA . LEU A 1 196 ? -23.056 4.304 12.999 1.00 91.19 196 LEU A CA 1
ATOM 1543 C C . LEU A 1 196 ? -23.776 4.371 14.355 1.00 91.19 196 LEU A C 1
ATOM 1545 O O . LEU A 1 196 ? -24.695 3.591 14.601 1.00 91.19 196 LEU A O 1
ATOM 1549 N N . SER A 1 197 ? -23.420 5.341 15.202 1.00 90.94 197 SER A N 1
ATOM 1550 C CA . SER A 1 197 ? -24.094 5.583 16.485 1.00 90.94 197 SER A CA 1
ATOM 1551 C C . SER A 1 197 ? -25.579 5.909 16.285 1.00 90.94 197 SER A C 1
ATOM 1553 O O . SER A 1 197 ? -26.443 5.284 16.898 1.00 90.94 197 SER A O 1
ATOM 1555 N N . ALA A 1 198 ? -25.898 6.797 15.336 1.00 90.62 198 ALA A N 1
ATOM 1556 C CA . ALA A 1 198 ? -27.276 7.140 14.980 1.00 90.62 198 ALA A CA 1
ATOM 1557 C C . ALA A 1 198 ? -28.080 5.940 14.437 1.00 90.62 198 ALA A C 1
ATOM 1559 O O . ALA A 1 198 ? -29.300 5.899 14.578 1.00 90.62 198 ALA A O 1
ATOM 1560 N N . ALA A 1 199 ? -27.412 4.940 13.853 1.00 88.38 199 ALA A N 1
ATOM 1561 C CA . ALA A 1 199 ? -28.024 3.687 13.402 1.00 88.38 199 ALA A CA 1
ATOM 1562 C C . ALA A 1 199 ? -28.242 2.645 14.526 1.00 88.38 199 ALA A C 1
ATOM 1564 O O . ALA A 1 199 ? -28.774 1.556 14.261 1.00 88.38 199 ALA A O 1
ATOM 1565 N N . GLY A 1 200 ? -27.853 2.974 15.765 1.00 85.25 200 GLY A N 1
ATOM 1566 C CA . GLY A 1 200 ? -27.982 2.128 16.954 1.00 85.25 200 GLY A CA 1
ATOM 1567 C C . GLY A 1 200 ? -26.799 1.186 17.191 1.00 85.25 200 GLY A C 1
ATOM 1568 O O . GLY A 1 200 ? -26.948 0.200 17.909 1.00 85.25 200 GLY A O 1
ATOM 1569 N N . ILE A 1 201 ? -25.642 1.439 16.571 1.00 85.06 201 ILE A N 1
ATOM 1570 C CA . ILE A 1 201 ? -24.439 0.618 16.758 1.00 85.06 201 ILE A CA 1
ATOM 1571 C C . ILE A 1 201 ? -23.728 1.074 18.028 1.00 85.06 201 ILE A C 1
ATOM 1573 O O . ILE A 1 201 ? -23.251 2.206 18.115 1.00 85.06 201 ILE A O 1
ATOM 1577 N N . VAL A 1 202 ? -23.640 0.170 19.002 1.00 84.25 202 VAL A N 1
ATOM 1578 C CA . VAL A 1 202 ? -22.901 0.406 20.242 1.00 84.25 202 VAL A CA 1
ATOM 1579 C C . VAL A 1 202 ? -21.413 0.274 19.958 1.00 84.25 202 VAL A C 1
ATOM 1581 O O . VAL A 1 202 ? -20.950 -0.756 19.459 1.00 84.25 202 VAL A O 1
ATOM 1584 N N . TRP A 1 203 ? -20.655 1.308 20.301 1.00 85.50 203 TRP A N 1
ATOM 1585 C CA . TRP A 1 203 ? -19.205 1.243 20.263 1.00 85.50 203 TRP A CA 1
ATOM 1586 C C . TRP A 1 203 ? -18.573 1.824 21.523 1.00 85.50 203 TRP A C 1
ATOM 1588 O O . TRP A 1 203 ? -19.183 2.625 22.230 1.00 85.50 203 TRP A O 1
ATOM 1598 N N . ARG A 1 204 ? -17.350 1.378 21.814 1.00 87.38 204 ARG A N 1
ATOM 1599 C CA . ARG A 1 204 ? -16.541 1.834 22.950 1.00 87.38 204 ARG A CA 1
ATOM 1600 C C . ARG A 1 204 ? -15.139 2.196 22.487 1.00 87.38 204 ARG A C 1
ATOM 1602 O O . ARG A 1 204 ? -14.563 1.492 21.658 1.00 87.38 204 ARG A O 1
ATOM 1609 N N . ASP A 1 205 ? -14.593 3.257 23.060 1.00 85.88 205 ASP A N 1
ATOM 1610 C CA . ASP A 1 205 ? -13.188 3.606 22.886 1.00 85.88 205 ASP A CA 1
ATOM 1611 C C . ASP A 1 205 ? -12.370 2.962 24.003 1.00 85.88 205 ASP A C 1
ATOM 1613 O O . ASP A 1 205 ? -12.759 2.970 25.173 1.00 85.88 205 ASP A O 1
ATOM 1617 N N . VAL A 1 206 ? -11.243 2.367 23.628 1.00 83.50 206 VAL A N 1
ATOM 1618 C CA . VAL A 1 206 ? -10.257 1.839 24.564 1.00 83.50 206 VAL A CA 1
ATOM 1619 C C . VAL A 1 206 ? -8.929 2.493 24.245 1.00 83.50 206 VAL A C 1
ATOM 1621 O O . VAL A 1 206 ? -8.251 2.145 23.269 1.00 83.50 206 VAL A O 1
ATOM 1624 N N . ASP A 1 207 ? -8.554 3.433 25.103 1.00 69.50 207 ASP A N 1
ATOM 1625 C CA . ASP A 1 207 ? -7.244 4.054 25.043 1.00 69.50 207 ASP A CA 1
ATOM 1626 C C . ASP A 1 207 ? -6.178 2.994 25.309 1.00 69.50 207 ASP A C 1
ATOM 1628 O O . ASP A 1 207 ? -6.182 2.294 26.325 1.00 69.50 207 ASP A O 1
ATOM 1632 N N . SER A 1 208 ? -5.235 2.865 24.378 1.00 61.31 208 SER A N 1
ATOM 1633 C CA . SER A 1 208 ? -4.065 2.009 24.575 1.00 61.31 208 SER A CA 1
ATOM 1634 C C . SER A 1 208 ? -2.961 2.700 25.377 1.00 61.31 208 SER A C 1
ATOM 1636 O O . SER A 1 208 ? -1.974 2.055 25.721 1.00 61.31 208 SER A O 1
ATOM 1638 N N . VAL A 1 209 ? -3.108 3.996 25.673 1.00 56.75 209 VAL A N 1
ATOM 1639 C CA . VAL A 1 209 ? -2.131 4.785 26.427 1.00 56.75 209 VAL A CA 1
ATOM 1640 C C . VAL A 1 209 ? -2.705 5.075 27.807 1.00 56.75 209 VAL A C 1
ATOM 1642 O O . VAL A 1 209 ? -3.388 6.070 28.017 1.00 56.75 209 VAL A O 1
ATOM 1645 N N . GLN A 1 210 ? -2.424 4.202 28.772 1.00 60.09 210 GLN A N 1
ATOM 1646 C CA . GLN A 1 210 ? -2.532 4.621 30.165 1.00 60.09 210 GLN A CA 1
ATOM 1647 C C . GLN A 1 210 ? -1.376 5.582 30.447 1.00 60.09 210 GLN A C 1
ATOM 1649 O O . GLN A 1 210 ? -0.227 5.273 30.131 1.00 60.09 210 GLN A O 1
ATOM 1654 N N . ALA A 1 211 ? -1.675 6.753 31.011 1.00 60.03 211 ALA A N 1
ATOM 1655 C CA . ALA A 1 211 ? -0.654 7.686 31.465 1.00 60.03 211 ALA A CA 1
ATOM 1656 C C . ALA A 1 211 ? 0.103 7.051 32.640 1.00 60.03 211 ALA A C 1
ATOM 1658 O O . ALA A 1 211 ? -0.333 7.105 33.787 1.00 60.03 211 ALA A O 1
ATOM 1659 N N . ILE A 1 212 ? 1.220 6.395 32.338 1.00 67.69 212 ILE A N 1
ATOM 1660 C CA . ILE A 1 212 ? 2.131 5.875 33.352 1.00 67.69 212 ILE A CA 1
ATOM 1661 C C . ILE A 1 212 ? 3.048 7.038 33.745 1.00 67.69 212 ILE A C 1
ATOM 1663 O O . ILE A 1 212 ? 3.648 7.641 32.853 1.00 67.69 212 ILE A O 1
ATOM 1667 N N . PRO A 1 213 ? 3.178 7.387 35.037 1.00 72.12 213 PRO A N 1
ATOM 1668 C CA . PRO A 1 213 ? 4.175 8.356 35.467 1.00 72.12 213 PRO A CA 1
ATOM 1669 C C . PRO A 1 213 ? 5.565 7.808 35.130 1.00 72.12 213 PRO A C 1
ATOM 1671 O O . PRO A 1 213 ? 6.041 6.856 35.744 1.00 72.12 213 PRO A O 1
ATOM 1674 N N . VAL A 1 214 ? 6.197 8.394 34.116 1.00 75.81 214 VAL A N 1
ATOM 1675 C CA . VAL A 1 214 ? 7.525 8.003 33.642 1.00 75.81 214 VAL A CA 1
ATOM 1676 C C . VAL A 1 214 ? 8.530 9.111 33.905 1.00 75.81 214 VAL A C 1
ATOM 1678 O O . VAL A 1 214 ? 8.267 10.290 33.674 1.00 75.81 214 VAL A O 1
ATOM 1681 N N . GLN A 1 215 ? 9.714 8.715 34.363 1.00 82.00 215 GLN A N 1
ATOM 1682 C CA . GLN A 1 215 ? 10.877 9.589 34.360 1.00 82.00 215 GLN A CA 1
ATOM 1683 C C . GLN A 1 215 ? 11.454 9.613 32.946 1.00 82.00 215 GLN A C 1
ATOM 1685 O O . GLN A 1 215 ? 12.030 8.632 32.479 1.00 82.00 215 GLN A O 1
ATOM 1690 N N . ALA A 1 216 ? 11.276 10.736 32.255 1.00 86.19 216 ALA A N 1
ATOM 1691 C CA . ALA A 1 216 ? 11.900 10.966 30.963 1.00 86.19 216 ALA A CA 1
ATOM 1692 C C . ALA A 1 216 ? 13.303 11.553 31.163 1.00 86.19 216 ALA A C 1
ATOM 1694 O O . ALA A 1 216 ? 13.475 12.547 31.868 1.00 86.19 216 ALA A O 1
ATOM 1695 N N . ILE A 1 217 ? 14.303 10.956 30.515 1.00 89.00 217 ILE A N 1
ATOM 1696 C CA . ILE A 1 217 ? 15.670 11.482 30.465 1.00 89.00 217 ILE A CA 1
ATOM 1697 C C . ILE A 1 217 ? 15.923 11.979 29.046 1.00 89.00 217 ILE A C 1
ATOM 1699 O O . ILE A 1 217 ? 15.671 11.265 28.078 1.00 89.00 217 ILE A O 1
ATOM 1703 N N . ARG A 1 218 ? 16.447 13.200 28.923 1.00 92.31 218 ARG A N 1
ATOM 1704 C CA . ARG A 1 218 ? 16.894 13.762 27.646 1.00 92.31 218 ARG A CA 1
ATOM 1705 C C . ARG A 1 218 ? 18.414 13.732 27.577 1.00 92.31 218 ARG A C 1
ATOM 1707 O O . ARG A 1 218 ? 19.085 14.194 28.496 1.00 92.31 218 ARG A O 1
ATOM 1714 N N . ILE A 1 219 ? 18.942 13.241 26.462 1.00 91.25 219 ILE A N 1
ATOM 1715 C CA . ILE A 1 219 ? 20.375 13.231 26.155 1.00 91.25 219 ILE A CA 1
ATOM 1716 C C . ILE A 1 219 ? 20.582 14.052 24.880 1.00 91.25 219 ILE A C 1
ATOM 1718 O O . ILE A 1 219 ? 19.736 14.032 23.989 1.00 91.25 219 ILE A O 1
ATOM 1722 N N . ALA A 1 220 ? 21.684 14.795 24.805 1.00 93.56 220 ALA A N 1
ATOM 1723 C CA . ALA A 1 220 ? 22.114 15.482 23.593 1.00 93.56 220 ALA A CA 1
ATOM 1724 C C . ALA A 1 220 ? 23.354 14.782 23.026 1.00 93.56 220 ALA A C 1
ATOM 1726 O O . ALA A 1 220 ? 24.269 14.437 23.774 1.00 93.56 220 ALA A O 1
ATOM 1727 N N . ALA A 1 221 ? 23.386 14.593 21.710 1.00 93.88 221 ALA A N 1
ATOM 1728 C CA . ALA A 1 221 ? 24.533 14.063 20.981 1.00 93.88 221 ALA A CA 1
ATOM 1729 C C . ALA A 1 221 ? 25.038 15.105 19.975 1.00 93.88 221 ALA A C 1
ATOM 1731 O O . ALA A 1 221 ? 24.299 16.012 19.592 1.00 93.88 221 ALA A O 1
ATOM 1732 N N . ARG A 1 222 ? 26.295 14.989 19.529 1.00 94.19 222 ARG A N 1
ATOM 1733 C CA . ARG A 1 222 ? 26.898 15.984 18.622 1.00 94.19 222 ARG A CA 1
ATOM 1734 C C . ARG A 1 222 ? 26.445 15.814 17.173 1.00 94.19 222 ARG A C 1
ATOM 1736 O O . ARG A 1 222 ? 26.635 16.709 16.359 1.00 94.19 222 ARG A O 1
ATOM 1743 N N . SER A 1 223 ? 25.881 14.654 16.840 1.00 94.25 223 SER A N 1
ATOM 1744 C CA . SER A 1 223 ? 25.341 14.346 15.517 1.00 94.25 223 SER A CA 1
ATOM 1745 C C . SER A 1 223 ? 24.234 13.296 15.599 1.00 94.25 223 SER A C 1
ATOM 1747 O O . SER A 1 223 ? 24.173 12.518 16.553 1.00 94.25 223 SER A O 1
ATOM 1749 N N . ALA A 1 224 ? 23.422 13.206 14.544 1.00 90.12 224 ALA A N 1
ATOM 1750 C CA . ALA A 1 224 ? 22.402 12.167 14.388 1.00 90.12 224 ALA A CA 1
ATOM 1751 C C . ALA A 1 224 ? 22.987 10.738 14.429 1.00 90.12 224 ALA A C 1
ATOM 1753 O O . ALA A 1 224 ? 22.338 9.802 14.893 1.00 90.12 224 ALA A O 1
ATOM 1754 N N . ARG A 1 225 ? 24.235 10.555 13.968 1.00 92.69 225 ARG A N 1
ATOM 1755 C CA . ARG A 1 225 ? 24.935 9.264 14.062 1.00 92.69 225 ARG A CA 1
ATOM 1756 C C . ARG A 1 225 ? 25.268 8.920 15.514 1.00 92.69 225 ARG A C 1
ATOM 1758 O O . ARG A 1 225 ? 25.070 7.782 15.923 1.00 92.69 225 ARG A O 1
ATOM 1765 N N . GLU A 1 226 ? 25.779 9.881 16.282 1.00 94.19 226 GLU A N 1
ATOM 1766 C CA . GLU A 1 226 ? 26.110 9.673 17.699 1.00 94.19 226 GLU A CA 1
ATOM 1767 C C . GLU A 1 226 ? 24.870 9.438 18.559 1.00 94.19 226 GLU A C 1
ATOM 1769 O O . GLU A 1 226 ? 24.910 8.601 19.457 1.00 94.19 226 GLU A O 1
ATOM 1774 N N . GLU A 1 227 ? 23.766 10.122 18.258 1.00 94.69 227 GLU A N 1
ATOM 1775 C CA . GLU A 1 227 ? 22.468 9.888 18.897 1.00 94.69 227 GLU A CA 1
ATOM 1776 C C . GLU A 1 227 ? 22.032 8.426 18.737 1.00 94.69 227 GLU A C 1
ATOM 1778 O O . GLU A 1 227 ? 21.705 7.750 19.714 1.00 94.69 227 GLU A O 1
ATOM 1783 N N . LEU A 1 228 ? 22.114 7.908 17.511 1.00 94.00 228 LEU A N 1
ATOM 1784 C CA . LEU A 1 228 ? 21.753 6.531 17.201 1.00 94.00 228 LEU A CA 1
ATOM 1785 C C . LEU A 1 228 ? 22.683 5.514 17.881 1.00 94.00 228 LEU A C 1
ATOM 1787 O O . LEU A 1 228 ? 22.207 4.527 18.442 1.00 94.00 228 LEU A O 1
ATOM 1791 N N . ILE A 1 229 ? 23.996 5.769 17.897 1.00 94.81 229 ILE A N 1
ATOM 1792 C CA . ILE A 1 229 ? 24.968 4.938 18.629 1.00 94.81 229 ILE A CA 1
ATOM 1793 C C . ILE A 1 229 ? 24.641 4.923 20.127 1.00 94.81 229 ILE A C 1
ATOM 1795 O O . ILE A 1 229 ? 24.667 3.858 20.750 1.00 94.81 229 ILE A O 1
ATOM 1799 N N . ALA A 1 230 ? 24.312 6.077 20.714 1.00 94.56 230 ALA A N 1
ATOM 1800 C CA . ALA A 1 230 ? 23.960 6.184 22.125 1.00 94.56 230 ALA A CA 1
ATOM 1801 C C . ALA A 1 230 ? 22.678 5.400 22.451 1.00 94.56 230 ALA A C 1
ATOM 1803 O O . ALA A 1 230 ? 22.661 4.661 23.439 1.00 94.56 230 ALA A O 1
ATOM 1804 N N . ALA A 1 231 ? 21.651 5.495 21.600 1.00 94.31 231 ALA A N 1
ATOM 1805 C CA . ALA A 1 231 ? 20.397 4.755 21.743 1.00 94.31 231 ALA A CA 1
ATOM 1806 C C . ALA A 1 231 ? 20.604 3.232 21.651 1.00 94.31 231 ALA A C 1
ATOM 1808 O O . ALA A 1 231 ? 20.136 2.491 22.516 1.00 94.31 231 ALA A O 1
ATOM 1809 N N . LEU A 1 232 ? 21.361 2.757 20.655 1.00 93.81 232 LEU A N 1
ATOM 1810 C CA . LEU A 1 232 ? 21.677 1.331 20.488 1.00 93.81 232 LEU A CA 1
ATOM 1811 C C . LEU A 1 232 ? 22.536 0.799 21.643 1.00 93.81 232 LEU A C 1
ATOM 1813 O O . LEU A 1 232 ? 22.273 -0.274 22.182 1.00 93.81 232 LEU A O 1
ATOM 1817 N N . SER A 1 233 ? 23.526 1.575 22.085 1.00 92.81 233 SER A N 1
ATOM 1818 C CA . SER A 1 233 ? 24.363 1.212 23.234 1.00 92.81 233 SER A CA 1
ATOM 1819 C C . SER A 1 233 ? 23.554 1.146 24.530 1.00 92.81 233 SER A C 1
ATOM 1821 O O . SER A 1 233 ? 23.801 0.287 25.376 1.00 92.81 233 SER A O 1
ATOM 1823 N N . TRP A 1 234 ? 22.581 2.045 24.701 1.00 91.00 234 TRP A N 1
ATOM 1824 C CA . TRP A 1 234 ? 21.645 2.004 25.820 1.00 91.00 234 TRP A CA 1
ATOM 1825 C C . TRP A 1 234 ? 20.759 0.755 25.764 1.00 91.00 234 TRP A C 1
ATOM 1827 O O . TRP A 1 234 ? 20.670 0.047 26.767 1.00 91.00 234 TRP A O 1
ATOM 1837 N N . ALA A 1 235 ? 20.210 0.422 24.593 1.00 90.75 235 ALA A N 1
ATOM 1838 C CA . ALA A 1 235 ? 19.419 -0.792 24.402 1.00 90.75 235 ALA A CA 1
ATOM 1839 C C . ALA A 1 235 ? 20.218 -2.064 24.723 1.00 90.75 235 ALA A C 1
ATOM 1841 O O . ALA A 1 235 ? 19.722 -2.928 25.443 1.00 90.75 235 ALA A O 1
ATOM 1842 N N . ARG A 1 236 ? 21.483 -2.149 24.283 1.00 88.50 236 ARG A N 1
ATOM 1843 C CA . ARG A 1 236 ? 22.378 -3.265 24.628 1.00 88.50 236 ARG A CA 1
ATOM 1844 C C . ARG A 1 236 ? 22.569 -3.406 26.135 1.00 88.50 236 ARG A C 1
ATOM 1846 O O . ARG A 1 236 ? 22.486 -4.514 26.652 1.00 88.50 236 ARG A O 1
ATOM 1853 N N . ARG A 1 237 ? 22.840 -2.301 26.840 1.00 88.38 237 ARG A N 1
ATOM 1854 C CA . ARG A 1 237 ? 23.015 -2.323 28.303 1.00 88.38 237 ARG A CA 1
ATOM 1855 C C . ARG A 1 237 ? 21.744 -2.777 29.017 1.00 88.38 237 ARG A C 1
ATOM 1857 O O . ARG A 1 237 ? 21.844 -3.518 29.984 1.00 88.38 237 ARG A O 1
ATOM 1864 N N . HIS A 1 238 ? 20.578 -2.353 28.537 1.00 85.94 238 HIS A N 1
ATOM 1865 C CA . HIS A 1 238 ? 19.294 -2.740 29.117 1.00 85.94 238 HIS A CA 1
ATOM 1866 C C . HIS A 1 238 ? 18.979 -4.227 28.895 1.00 85.94 238 HIS A C 1
ATOM 1868 O O . HIS A 1 238 ? 18.573 -4.917 29.828 1.00 85.94 238 HIS A O 1
ATOM 1874 N N . ALA A 1 239 ? 19.244 -4.735 27.688 1.00 81.88 239 ALA A N 1
ATOM 1875 C CA . ALA A 1 239 ? 19.080 -6.149 27.361 1.00 81.88 239 ALA A CA 1
ATOM 1876 C C . ALA A 1 239 ? 20.068 -7.048 28.128 1.00 81.88 239 ALA A C 1
ATOM 1878 O O . ALA A 1 239 ? 19.698 -8.128 28.567 1.00 81.88 239 ALA A O 1
ATOM 1879 N N . ALA A 1 240 ? 21.312 -6.596 28.333 1.00 82.44 240 ALA A N 1
ATOM 1880 C CA . ALA A 1 240 ? 22.326 -7.341 29.086 1.00 82.44 240 ALA A CA 1
ATOM 1881 C C . ALA A 1 240 ? 22.058 -7.404 30.601 1.00 82.44 240 ALA A C 1
ATOM 1883 O O . ALA A 1 240 ? 22.665 -8.218 31.289 1.00 82.44 240 ALA A O 1
ATOM 1884 N N . ALA A 1 241 ? 21.184 -6.544 31.128 1.00 82.12 241 ALA A N 1
ATOM 1885 C CA . ALA A 1 241 ? 20.825 -6.509 32.543 1.00 82.12 241 ALA A CA 1
ATOM 1886 C C . ALA A 1 241 ? 19.686 -7.489 32.916 1.00 82.12 241 ALA A C 1
ATOM 1888 O O . ALA A 1 241 ? 19.087 -7.320 33.974 1.00 82.12 241 ALA A O 1
ATOM 1889 N N . ASP A 1 242 ? 19.376 -8.476 32.059 1.00 63.00 242 ASP A N 1
ATOM 1890 C CA . ASP A 1 242 ? 18.311 -9.484 32.239 1.00 63.00 242 ASP A CA 1
ATOM 1891 C C . ASP A 1 242 ? 16.929 -8.886 32.567 1.00 63.00 242 ASP A C 1
ATOM 1893 O O . ASP A 1 242 ? 16.146 -9.411 33.362 1.00 63.00 242 ASP A O 1
ATOM 1897 N N . SER A 1 243 ? 16.589 -7.771 31.916 1.00 63.03 243 SER A N 1
ATOM 1898 C CA . SER A 1 243 ? 15.214 -7.278 31.924 1.00 63.03 243 SER A CA 1
ATOM 1899 C C . SER A 1 243 ? 14.370 -8.130 30.968 1.00 63.03 243 SER A C 1
ATOM 1901 O O . SER A 1 243 ? 14.711 -8.310 29.801 1.00 63.03 243 SER A O 1
ATOM 1903 N N . SER A 1 244 ? 13.227 -8.641 31.433 1.00 61.19 244 SER A N 1
ATOM 1904 C CA . SER A 1 244 ? 12.217 -9.269 30.560 1.00 61.19 244 SER A CA 1
ATOM 1905 C C . SER A 1 244 ? 11.520 -8.265 29.629 1.00 61.19 244 SER A C 1
ATOM 1907 O O . SER A 1 244 ? 10.586 -8.626 28.908 1.00 61.19 244 SER A O 1
ATOM 1909 N N . ASP A 1 245 ? 11.937 -7.001 29.675 1.00 69.12 245 ASP A N 1
ATOM 1910 C CA . ASP A 1 245 ? 11.289 -5.878 29.027 1.00 69.12 245 ASP A CA 1
ATOM 1911 C C . ASP A 1 245 ? 11.900 -5.636 27.645 1.00 69.12 245 ASP A C 1
ATOM 1913 O O . ASP A 1 245 ? 13.109 -5.495 27.459 1.00 69.12 245 ASP A O 1
ATOM 1917 N N . GLY A 1 246 ? 11.037 -5.592 26.632 1.00 76.75 246 GLY A N 1
ATOM 1918 C CA . GLY A 1 246 ? 11.451 -5.285 25.270 1.00 76.75 246 GLY A CA 1
ATOM 1919 C C . GLY A 1 246 ? 11.842 -3.815 25.128 1.00 76.75 246 GLY A C 1
ATOM 1920 O O . GLY A 1 246 ? 11.074 -2.924 25.488 1.00 76.75 246 GLY A O 1
ATOM 1921 N N . VAL A 1 247 ? 13.003 -3.547 24.527 1.00 86.88 247 VAL A N 1
ATOM 1922 C CA . VAL A 1 247 ? 13.429 -2.180 24.202 1.00 86.88 247 VAL A CA 1
ATOM 1923 C C . VAL A 1 247 ? 12.874 -1.754 22.843 1.00 86.88 247 VAL A C 1
ATOM 1925 O O . VAL A 1 247 ? 13.087 -2.422 21.831 1.00 86.88 247 VAL A O 1
ATOM 1928 N N . GLY A 1 248 ? 12.191 -0.609 22.803 1.00 89.31 248 GLY A N 1
ATOM 1929 C CA . GLY A 1 248 ? 11.766 0.047 21.567 1.00 89.31 248 GLY A CA 1
ATOM 1930 C C . GLY A 1 248 ? 12.618 1.278 21.263 1.00 89.31 248 GLY A C 1
ATOM 1931 O O . GLY A 1 248 ? 12.691 2.186 22.083 1.00 89.31 248 GLY A O 1
ATOM 1932 N N . ILE A 1 249 ? 13.220 1.334 20.071 1.00 90.44 249 ILE A N 1
ATOM 1933 C CA . ILE A 1 249 ? 13.870 2.542 19.540 1.00 90.44 249 ILE A CA 1
ATOM 1934 C C . ILE A 1 249 ? 13.013 3.078 18.392 1.00 90.44 249 ILE A C 1
ATOM 1936 O O . ILE A 1 249 ? 12.696 2.343 17.454 1.00 90.44 249 ILE A O 1
ATOM 1940 N N . VAL A 1 250 ? 12.639 4.356 18.466 1.00 90.94 250 VAL A N 1
ATOM 1941 C CA . VAL A 1 250 ? 11.869 5.050 17.426 1.00 90.94 250 VAL A CA 1
ATOM 1942 C C . VAL A 1 250 ? 12.792 6.025 16.705 1.00 90.94 250 VAL A C 1
ATOM 1944 O O . VAL A 1 250 ? 13.439 6.852 17.338 1.00 90.94 250 VAL A O 1
ATOM 1947 N N . VAL A 1 251 ? 12.850 5.907 15.381 1.00 90.12 251 VAL A N 1
ATOM 1948 C CA . VAL A 1 251 ? 13.616 6.786 14.490 1.00 90.12 251 VAL A CA 1
ATOM 1949 C C . VAL A 1 251 ? 12.615 7.420 13.530 1.00 90.12 251 VAL A C 1
ATOM 1951 O O . VAL A 1 251 ? 11.906 6.693 12.837 1.00 90.12 251 VAL A O 1
ATOM 1954 N N . GLU A 1 252 ? 12.530 8.749 13.521 1.00 86.31 252 GLU A N 1
ATOM 1955 C CA . GLU A 1 252 ? 11.504 9.509 12.788 1.00 86.31 252 GLU A CA 1
ATOM 1956 C C . GLU A 1 252 ? 11.504 9.211 11.275 1.00 86.31 252 GLU A C 1
ATOM 1958 O O . GLU A 1 252 ? 10.494 8.829 10.693 1.00 86.31 252 GLU A O 1
ATOM 1963 N N . ASP A 1 253 ? 12.673 9.272 10.653 1.00 86.06 253 ASP A N 1
ATOM 1964 C CA . ASP A 1 253 ? 12.973 9.054 9.233 1.00 86.06 253 ASP A CA 1
ATOM 1965 C C . ASP A 1 253 ? 13.663 7.694 9.004 1.00 86.06 253 ASP A C 1
ATOM 1967 O O . ASP A 1 253 ? 14.588 7.557 8.196 1.00 86.06 253 ASP A O 1
ATOM 1971 N N . LEU A 1 254 ? 13.198 6.649 9.704 1.00 86.69 254 LEU A N 1
ATOM 1972 C CA . LEU A 1 254 ? 13.762 5.294 9.619 1.00 86.69 254 LEU A CA 1
ATOM 1973 C C . LEU A 1 254 ? 13.909 4.789 8.175 1.00 86.69 254 LEU A C 1
ATOM 1975 O O . LEU A 1 254 ? 14.849 4.055 7.895 1.00 86.69 254 LEU A O 1
ATOM 1979 N N . ALA A 1 255 ? 13.007 5.168 7.265 1.00 82.00 255 ALA A N 1
ATOM 1980 C CA . ALA A 1 255 ? 13.077 4.774 5.858 1.00 82.00 255 ALA A CA 1
ATOM 1981 C C . ALA A 1 255 ? 14.339 5.296 5.155 1.00 82.00 255 ALA A C 1
ATOM 1983 O O . ALA A 1 255 ? 14.979 4.543 4.426 1.00 82.00 255 ALA A O 1
ATOM 1984 N N . GLN A 1 256 ? 14.726 6.547 5.415 1.00 85.25 256 GLN A N 1
ATOM 1985 C CA . GLN A 1 256 ? 15.898 7.179 4.800 1.00 85.25 256 GLN A CA 1
ATOM 1986 C C . GLN A 1 256 ? 17.196 6.704 5.461 1.00 85.25 256 GLN A C 1
ATOM 1988 O O . GLN A 1 256 ? 18.202 6.492 4.791 1.00 85.25 256 GLN A O 1
ATOM 1993 N N . ARG A 1 257 ? 17.167 6.479 6.782 1.00 86.31 257 ARG A N 1
ATOM 1994 C CA . ARG A 1 257 ? 18.337 6.058 7.572 1.00 86.31 257 ARG A CA 1
ATOM 1995 C C . ARG A 1 257 ? 18.447 4.547 7.770 1.00 86.31 257 ARG A C 1
ATOM 1997 O O . ARG A 1 257 ? 19.286 4.093 8.547 1.00 86.31 257 ARG A O 1
ATOM 2004 N N . ARG A 1 258 ? 17.623 3.743 7.090 1.00 86.62 258 ARG A N 1
ATOM 2005 C CA . ARG A 1 258 ? 17.476 2.304 7.363 1.00 86.62 258 ARG A CA 1
ATOM 2006 C C . ARG A 1 258 ? 18.801 1.552 7.315 1.00 86.62 258 ARG A C 1
ATOM 2008 O O . ARG A 1 258 ? 19.095 0.789 8.230 1.00 86.62 258 ARG A O 1
ATOM 2015 N N . GLU A 1 259 ? 19.584 1.756 6.260 1.00 86.44 259 GLU A N 1
ATOM 2016 C CA . GLU A 1 259 ? 20.871 1.074 6.080 1.00 86.44 259 GLU A CA 1
ATOM 2017 C C . GLU A 1 259 ? 21.873 1.463 7.168 1.00 86.44 259 GLU A C 1
ATOM 2019 O O . GLU A 1 259 ? 22.532 0.599 7.741 1.00 86.44 259 GLU A O 1
ATOM 2024 N N . GLN A 1 260 ? 21.921 2.750 7.525 1.00 89.94 260 GLN A N 1
ATOM 2025 C CA . GLN A 1 260 ? 22.754 3.242 8.619 1.00 89.94 260 GLN A CA 1
ATOM 2026 C C . GLN A 1 260 ? 22.343 2.626 9.964 1.00 89.94 260 GLN A C 1
ATOM 2028 O O . GLN A 1 260 ? 23.208 2.212 10.736 1.00 89.94 260 GLN A O 1
ATOM 2033 N N . VAL A 1 261 ? 21.036 2.552 10.242 1.00 91.06 261 VAL A N 1
ATOM 2034 C CA . VAL A 1 261 ? 20.488 1.927 11.455 1.00 91.06 261 VAL A CA 1
ATOM 2035 C C . VAL A 1 261 ? 20.824 0.445 11.498 1.00 91.06 261 VAL A C 1
ATOM 2037 O O . VAL A 1 261 ? 21.276 -0.026 12.535 1.00 91.06 261 VAL A O 1
ATOM 2040 N N . LEU A 1 262 ? 20.655 -0.279 10.390 1.00 88.88 262 LEU A N 1
ATOM 2041 C CA . LEU A 1 262 ? 21.007 -1.696 10.305 1.00 88.88 262 LEU A CA 1
ATOM 2042 C C . LEU A 1 262 ? 22.487 -1.932 10.565 1.00 88.88 262 LEU A C 1
ATOM 2044 O O . LEU A 1 262 ? 22.810 -2.750 11.416 1.00 88.88 262 LEU A O 1
ATOM 2048 N N . ALA A 1 263 ? 23.364 -1.204 9.874 1.00 88.50 263 ALA A N 1
ATOM 2049 C CA . ALA A 1 263 ? 24.805 -1.373 10.011 1.00 88.50 263 ALA A CA 1
ATOM 2050 C C . ALA A 1 263 ? 25.271 -1.112 11.451 1.00 88.50 263 ALA A C 1
ATOM 2052 O O . ALA A 1 263 ? 26.036 -1.894 12.006 1.00 88.50 263 ALA A O 1
ATOM 2053 N N . LEU A 1 264 ? 24.771 -0.043 12.083 1.00 91.88 264 LEU A N 1
ATOM 2054 C CA . LEU A 1 264 ? 25.099 0.270 13.476 1.00 91.88 264 LEU A CA 1
ATOM 2055 C C . LEU A 1 264 ? 24.473 -0.716 14.466 1.00 91.88 264 LEU A C 1
ATOM 2057 O O . LEU A 1 264 ? 25.090 -1.034 15.476 1.00 91.88 264 LEU A O 1
ATOM 2061 N N . ALA A 1 265 ? 23.255 -1.193 14.211 1.00 90.50 265 ALA A N 1
ATOM 2062 C CA . ALA A 1 265 ? 22.610 -2.185 15.063 1.00 90.50 265 ALA A CA 1
ATOM 2063 C C . ALA A 1 265 ? 23.315 -3.544 14.971 1.00 90.50 265 ALA A C 1
ATOM 2065 O O . ALA A 1 265 ? 23.507 -4.181 15.999 1.00 90.50 265 ALA A O 1
ATOM 2066 N N . ASP A 1 266 ? 23.748 -3.963 13.780 1.00 87.56 266 ASP A N 1
ATOM 2067 C CA . ASP A 1 266 ? 24.547 -5.177 13.597 1.00 87.56 266 ASP A CA 1
ATOM 2068 C C . ASP A 1 266 ? 25.889 -5.076 14.336 1.00 87.56 266 ASP A C 1
ATOM 2070 O O . ASP A 1 266 ? 26.263 -6.010 15.038 1.00 87.56 266 ASP A O 1
ATOM 2074 N N . ASP A 1 267 ? 26.569 -3.930 14.251 1.00 88.06 267 ASP A N 1
ATOM 2075 C CA . ASP A 1 267 ? 27.848 -3.688 14.935 1.00 88.06 267 ASP A CA 1
ATOM 2076 C C . ASP A 1 267 ? 27.701 -3.638 16.469 1.00 88.06 267 ASP A C 1
ATOM 2078 O O . ASP A 1 267 ? 28.466 -4.247 17.217 1.00 88.06 267 ASP A O 1
ATOM 2082 N N . ILE A 1 268 ? 26.680 -2.934 16.970 1.00 90.12 268 ILE A N 1
ATOM 2083 C CA . ILE A 1 268 ? 26.529 -2.673 18.407 1.00 90.12 268 ILE A CA 1
ATOM 2084 C C . ILE A 1 268 ? 25.785 -3.804 19.119 1.00 90.12 268 ILE A C 1
ATOM 2086 O O . ILE A 1 268 ? 26.177 -4.175 20.229 1.00 90.12 268 ILE A O 1
ATOM 2090 N N . LEU A 1 269 ? 24.698 -4.312 18.528 1.00 87.06 269 LEU A N 1
ATOM 2091 C CA . LEU A 1 269 ? 23.810 -5.316 19.126 1.00 87.06 269 LEU A CA 1
ATOM 2092 C C . LEU A 1 269 ? 24.144 -6.746 18.689 1.00 87.06 269 LEU A C 1
ATOM 2094 O O . LEU A 1 269 ? 23.688 -7.683 19.343 1.00 87.06 269 LEU A O 1
ATOM 2098 N N . GLY A 1 270 ? 24.880 -6.931 17.590 1.00 74.88 270 GLY A N 1
ATOM 2099 C CA . GLY A 1 270 ? 25.204 -8.254 17.066 1.00 74.88 270 GLY A CA 1
ATOM 2100 C C . GLY A 1 270 ? 26.079 -9.082 18.018 1.00 74.88 270 GLY A C 1
ATOM 2101 O O . GLY A 1 270 ? 26.842 -8.534 18.821 1.00 74.88 270 GLY A O 1
ATOM 2102 N N . PRO A 1 271 ? 25.991 -10.424 17.957 1.00 65.12 271 PRO A N 1
ATOM 2103 C CA . PRO A 1 271 ? 26.911 -11.289 18.681 1.00 65.12 271 PRO A CA 1
ATOM 2104 C C . PRO A 1 271 ? 28.329 -11.072 18.142 1.00 65.12 271 PRO A C 1
ATOM 2106 O O . PRO A 1 271 ? 28.548 -11.116 16.936 1.00 65.12 271 PRO A O 1
ATOM 2109 N N . ALA A 1 272 ? 29.300 -10.873 19.034 1.00 55.72 272 ALA A N 1
ATOM 2110 C CA . ALA A 1 272 ? 30.650 -10.410 18.694 1.00 55.72 272 ALA A CA 1
ATOM 2111 C C . ALA A 1 272 ? 31.440 -11.284 17.684 1.00 55.72 272 ALA A C 1
ATOM 2113 O O . ALA A 1 272 ? 32.517 -10.868 17.267 1.00 55.72 272 ALA A O 1
ATOM 2114 N N . LEU A 1 273 ? 30.960 -12.485 17.315 1.00 47.25 273 LEU A N 1
ATOM 2115 C CA . LEU A 1 273 ? 31.733 -13.497 16.574 1.00 47.25 273 LEU A CA 1
ATOM 2116 C C . LEU A 1 273 ? 30.945 -14.398 15.586 1.00 47.25 273 LEU A C 1
ATOM 2118 O O . LEU A 1 273 ? 31.512 -15.387 15.127 1.00 47.25 273 LEU A O 1
ATOM 2122 N N . ALA A 1 274 ? 29.687 -14.116 15.218 1.00 47.22 274 ALA A N 1
ATOM 2123 C CA . ALA A 1 274 ? 28.952 -14.969 14.262 1.00 47.22 274 ALA A CA 1
ATOM 2124 C C . ALA A 1 274 ? 28.697 -14.263 12.913 1.00 47.22 274 ALA A C 1
ATOM 2126 O O . ALA A 1 274 ? 28.306 -13.093 12.920 1.00 47.22 274 ALA A O 1
ATOM 2127 N N . PRO A 1 275 ? 28.861 -14.947 11.758 1.00 44.16 275 PRO A N 1
ATOM 2128 C CA . PRO A 1 275 ? 28.333 -14.463 10.486 1.00 44.16 275 PRO A CA 1
ATOM 2129 C C . PRO A 1 275 ? 26.831 -14.208 10.648 1.00 44.16 275 PRO A C 1
ATOM 2131 O O . PRO A 1 275 ? 26.080 -15.109 11.017 1.00 44.16 275 PRO A O 1
ATOM 2134 N N . SER A 1 276 ? 26.414 -12.958 10.455 1.00 48.38 276 SER A N 1
ATOM 2135 C CA . SER A 1 276 ? 25.033 -12.519 10.659 1.00 48.38 276 SER A CA 1
ATOM 2136 C C . SER A 1 276 ? 24.144 -13.070 9.547 1.00 48.38 276 SER A C 1
ATOM 2138 O O . SER A 1 276 ? 23.949 -12.421 8.519 1.00 48.38 276 SER A O 1
ATOM 2140 N N . ASP A 1 277 ? 23.570 -14.254 9.753 1.00 54.62 277 ASP A N 1
ATOM 2141 C CA . ASP A 1 277 ? 22.351 -14.618 9.040 1.00 54.62 277 ASP A CA 1
ATOM 2142 C C . ASP A 1 277 ? 21.231 -13.706 9.546 1.00 54.62 277 ASP A C 1
ATOM 2144 O O . ASP A 1 277 ? 20.982 -13.607 10.754 1.00 54.62 277 ASP A O 1
ATOM 2148 N N . ALA A 1 278 ? 20.519 -13.044 8.627 1.00 54.19 278 ALA A N 1
ATOM 2149 C CA . ALA A 1 278 ? 19.438 -12.103 8.946 1.00 54.19 278 ALA A CA 1
ATOM 2150 C C . ALA A 1 278 ? 18.354 -12.697 9.873 1.00 54.19 278 ALA A C 1
ATOM 2152 O O . ALA A 1 278 ? 17.669 -11.95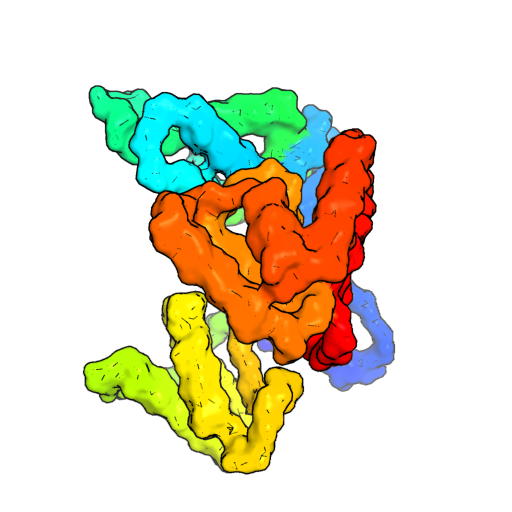6 10.574 1.00 54.19 278 ALA A O 1
ATOM 2153 N N . LEU A 1 279 ? 18.237 -14.029 9.909 1.00 51.75 279 LEU A N 1
ATOM 2154 C CA . LEU A 1 279 ? 17.306 -14.799 10.738 1.00 51.75 279 LEU A CA 1
ATOM 2155 C C . LEU A 1 279 ? 17.737 -14.951 12.210 1.00 51.75 279 LEU A C 1
ATOM 2157 O O . LEU A 1 279 ? 16.923 -15.358 13.032 1.00 51.75 279 LEU A O 1
ATOM 2161 N N . SER A 1 280 ? 18.984 -14.619 12.555 1.00 59.88 280 SER A N 1
ATOM 2162 C CA . SER A 1 280 ? 19.565 -14.805 13.899 1.00 59.88 280 SER A CA 1
ATOM 2163 C C . SER A 1 280 ? 19.849 -13.500 14.656 1.00 59.88 280 SER A C 1
ATOM 2165 O O . SER A 1 280 ? 20.505 -13.504 15.697 1.00 59.88 280 SER A O 1
ATOM 2167 N N . ARG A 1 281 ? 19.352 -12.363 14.155 1.00 72.75 281 ARG A N 1
ATOM 2168 C CA . ARG A 1 281 ? 19.589 -11.055 14.779 1.00 72.75 281 ARG A CA 1
ATOM 2169 C C . ARG A 1 281 ? 18.813 -10.924 16.099 1.00 72.75 281 ARG A C 1
ATOM 2171 O O . ARG A 1 281 ? 17.625 -11.241 16.129 1.00 72.75 281 ARG A O 1
ATOM 2178 N N . PRO A 1 282 ? 19.420 -10.361 17.162 1.00 78.06 282 PRO A N 1
ATOM 2179 C CA . PRO A 1 282 ? 18.741 -10.132 18.442 1.00 78.06 282 PRO A CA 1
ATOM 2180 C C . PRO A 1 282 ? 17.771 -8.937 18.410 1.00 78.06 282 PRO A C 1
ATOM 2182 O O . PRO A 1 282 ? 17.228 -8.547 19.440 1.00 78.06 282 PRO A O 1
ATOM 2185 N N . PHE A 1 283 ? 17.561 -8.322 17.243 1.00 82.75 283 PHE A N 1
ATOM 2186 C CA . PHE A 1 283 ? 16.709 -7.154 17.065 1.00 82.75 283 PHE A CA 1
ATOM 2187 C C . PHE A 1 283 ? 15.853 -7.272 15.801 1.00 82.75 283 PHE A C 1
ATOM 2189 O O . PHE A 1 283 ? 16.206 -7.958 14.842 1.00 82.75 283 PHE A O 1
ATOM 2196 N N . GLN A 1 284 ? 14.739 -6.537 15.781 1.00 81.19 284 GLN A N 1
ATOM 2197 C CA . GLN A 1 284 ? 13.845 -6.435 14.630 1.00 81.19 284 GLN A CA 1
ATOM 2198 C C . GLN A 1 284 ? 13.674 -4.974 14.213 1.00 81.19 284 GLN A C 1
ATOM 2200 O O . GLN A 1 284 ? 13.371 -4.112 15.036 1.00 81.19 284 GLN A O 1
ATOM 2205 N N . ILE A 1 285 ? 13.782 -4.702 12.911 1.00 83.06 285 ILE A N 1
ATOM 2206 C CA . ILE A 1 285 ? 13.410 -3.405 12.339 1.00 83.06 285 ILE A CA 1
ATOM 2207 C C . ILE A 1 285 ? 11.987 -3.494 11.797 1.00 83.06 285 ILE A C 1
ATOM 2209 O O . ILE A 1 285 ? 11.660 -4.379 11.010 1.00 83.06 285 ILE A O 1
ATOM 2213 N N . SER A 1 286 ? 11.129 -2.568 12.232 1.00 74.94 286 SER A N 1
ATOM 2214 C CA . SER A 1 286 ? 9.701 -2.575 11.876 1.00 74.94 286 SER A CA 1
ATOM 2215 C C . SER A 1 286 ? 9.442 -2.293 10.391 1.00 74.94 286 SER A C 1
ATOM 2217 O O . SER A 1 286 ? 8.405 -2.698 9.871 1.00 74.94 286 SER A O 1
ATOM 2219 N N . LEU A 1 287 ? 10.368 -1.612 9.710 1.00 71.00 287 LEU A N 1
ATOM 2220 C CA . LEU A 1 287 ? 10.303 -1.357 8.275 1.00 71.00 287 LEU A CA 1
ATOM 2221 C C . LEU A 1 287 ? 11.042 -2.467 7.509 1.00 71.00 287 LEU A C 1
ATOM 2223 O O . LEU A 1 287 ? 12.276 -2.464 7.398 1.00 71.00 287 LEU A O 1
ATOM 2227 N N . GLY A 1 288 ? 10.271 -3.435 7.008 1.00 71.06 288 GLY A N 1
ATOM 2228 C CA . GLY A 1 288 ? 10.766 -4.430 6.057 1.00 71.06 288 GLY A CA 1
ATOM 2229 C C . GLY A 1 288 ? 11.232 -3.766 4.760 1.00 71.06 288 GLY A C 1
ATOM 2230 O O . GLY A 1 288 ? 10.784 -2.669 4.427 1.00 71.06 288 GLY A O 1
ATOM 2231 N N . LEU A 1 289 ? 12.139 -4.423 4.039 1.00 74.81 289 LEU A N 1
ATOM 2232 C CA . LEU A 1 289 ? 12.466 -4.005 2.680 1.00 74.81 289 LEU A CA 1
ATOM 2233 C C . LEU A 1 289 ? 11.261 -4.350 1.781 1.00 74.81 289 LEU A C 1
ATOM 2235 O O . LEU A 1 289 ? 10.753 -5.471 1.896 1.00 74.81 289 LEU A O 1
ATOM 2239 N N . PRO A 1 290 ? 10.760 -3.430 0.936 1.00 82.31 290 PRO A N 1
ATOM 2240 C CA . PRO A 1 290 ? 9.749 -3.771 -0.055 1.00 82.31 290 PRO A CA 1
ATOM 2241 C C . PRO A 1 290 ? 10.199 -4.979 -0.877 1.00 82.31 290 PRO A C 1
ATOM 2243 O O . PRO A 1 290 ? 11.368 -5.080 -1.238 1.00 82.31 290 PRO A O 1
ATOM 2246 N N . LEU A 1 291 ? 9.275 -5.892 -1.191 1.00 86.69 291 LEU A N 1
ATOM 2247 C CA . LEU A 1 291 ? 9.607 -7.102 -1.951 1.00 86.69 291 LEU A CA 1
ATOM 2248 C C . LEU A 1 291 ? 10.306 -6.756 -3.277 1.00 86.69 291 LEU A C 1
ATOM 2250 O O . LEU A 1 291 ? 11.276 -7.408 -3.635 1.00 86.69 291 LEU A O 1
ATOM 2254 N N . ALA A 1 292 ? 9.864 -5.683 -3.941 1.00 88.88 292 ALA A N 1
ATOM 2255 C CA . ALA A 1 292 ? 10.446 -5.169 -5.181 1.00 88.88 292 ALA A CA 1
ATOM 2256 C C . ALA A 1 292 ? 11.904 -4.691 -5.051 1.00 88.88 292 ALA A C 1
ATOM 2258 O O . ALA A 1 292 ? 12.621 -4.688 -6.047 1.00 88.88 292 ALA A O 1
ATOM 2259 N N . ASP A 1 293 ? 12.348 -4.322 -3.847 1.00 87.06 293 ASP A N 1
ATOM 2260 C CA . ASP A 1 293 ? 13.709 -3.845 -3.586 1.00 87.06 293 ASP A CA 1
ATOM 2261 C C . ASP A 1 293 ? 14.657 -4.986 -3.183 1.00 87.06 293 ASP A C 1
ATOM 2263 O O . ASP A 1 293 ? 15.875 -4.796 -3.156 1.00 87.06 293 ASP A O 1
ATOM 2267 N N . ILE A 1 294 ? 14.133 -6.186 -2.893 1.00 89.06 294 ILE A N 1
ATOM 2268 C CA . ILE A 1 294 ? 14.970 -7.368 -2.656 1.00 89.06 294 ILE A CA 1
ATOM 2269 C C . ILE A 1 294 ? 15.730 -7.677 -3.956 1.00 89.06 294 ILE A C 1
ATOM 2271 O O . ILE A 1 294 ? 15.077 -7.873 -4.982 1.00 89.06 294 ILE A O 1
ATOM 2275 N N . PRO A 1 295 ? 17.077 -7.778 -3.953 1.00 89.94 295 PRO A N 1
ATOM 2276 C CA . PRO A 1 295 ? 17.877 -7.862 -5.181 1.00 89.94 295 PRO A CA 1
ATOM 2277 C C . PRO A 1 295 ? 17.439 -8.951 -6.175 1.00 89.94 295 PRO A C 1
ATOM 2279 O O . PRO A 1 295 ? 17.452 -8.727 -7.390 1.00 89.94 295 PRO A O 1
ATOM 2282 N N . LEU A 1 296 ? 16.995 -10.102 -5.661 1.00 92.38 296 LEU A N 1
ATOM 2283 C CA . LEU A 1 296 ? 16.431 -11.200 -6.447 1.00 92.38 296 LEU A CA 1
ATOM 2284 C C . LEU A 1 296 ? 15.201 -10.762 -7.261 1.00 92.38 296 LEU A C 1
ATOM 2286 O O . LEU A 1 296 ? 15.135 -10.998 -8.468 1.00 92.38 296 LEU A O 1
ATOM 2290 N N . VAL A 1 297 ? 14.236 -10.125 -6.595 1.00 93.75 297 VAL A N 1
ATOM 2291 C CA . VAL A 1 297 ? 12.970 -9.676 -7.190 1.00 93.75 297 VAL A CA 1
ATOM 2292 C C . VAL A 1 297 ? 13.188 -8.434 -8.042 1.00 93.75 297 VAL A C 1
ATOM 2294 O O . VAL A 1 297 ? 12.664 -8.355 -9.150 1.00 93.75 297 VAL A O 1
ATOM 2297 N N . ARG A 1 298 ? 14.027 -7.501 -7.581 1.00 91.88 298 ARG A N 1
ATOM 2298 C CA . ARG A 1 298 ? 14.428 -6.326 -8.353 1.00 91.88 298 ARG A CA 1
ATOM 2299 C C . ARG A 1 298 ? 15.003 -6.723 -9.707 1.00 91.88 298 ARG A C 1
ATOM 2301 O O . ARG A 1 298 ? 14.569 -6.200 -10.724 1.00 91.88 298 ARG A O 1
ATOM 2308 N N . THR A 1 299 ? 15.895 -7.718 -9.735 1.00 92.25 299 THR A N 1
ATOM 2309 C CA . THR A 1 299 ? 16.441 -8.241 -10.997 1.00 92.25 299 THR A CA 1
ATOM 2310 C C . THR A 1 299 ? 15.331 -8.771 -11.907 1.00 92.25 299 THR A C 1
ATOM 2312 O O . THR A 1 299 ? 15.355 -8.508 -13.105 1.00 92.25 299 THR A O 1
ATOM 2315 N N . ALA A 1 300 ? 14.342 -9.494 -11.370 1.00 93.19 300 ALA A N 1
ATOM 2316 C CA . ALA A 1 300 ? 13.219 -9.974 -12.173 1.00 93.19 300 ALA A CA 1
ATOM 2317 C C . ALA A 1 300 ? 12.409 -8.812 -12.776 1.00 93.19 300 ALA A C 1
ATOM 2319 O O . ALA A 1 300 ? 12.105 -8.823 -13.968 1.00 93.19 300 ALA A O 1
ATOM 2320 N N . LEU A 1 301 ? 12.108 -7.786 -11.978 1.00 91.88 301 LEU A N 1
ATOM 2321 C CA . LEU A 1 301 ? 11.397 -6.588 -12.430 1.00 91.88 301 LEU A CA 1
ATOM 2322 C C . LEU A 1 301 ? 12.188 -5.809 -13.489 1.00 91.88 301 LEU A C 1
ATOM 2324 O O . LEU A 1 301 ? 11.606 -5.421 -14.501 1.00 91.88 301 LEU A O 1
ATOM 2328 N N . ASP A 1 302 ? 13.499 -5.639 -13.304 1.00 90.62 302 ASP A N 1
ATOM 2329 C CA . ASP A 1 302 ? 14.380 -4.965 -14.265 1.00 90.62 302 ASP A CA 1
ATOM 2330 C C . ASP A 1 302 ? 14.408 -5.714 -15.610 1.00 90.62 302 ASP A C 1
ATOM 2332 O O . ASP A 1 302 ? 14.324 -5.100 -16.676 1.00 90.62 302 ASP A O 1
ATOM 2336 N N . LEU A 1 303 ? 14.450 -7.052 -15.579 1.00 90.62 303 LEU A N 1
ATOM 2337 C CA . LEU A 1 303 ? 14.374 -7.884 -16.784 1.00 90.62 303 LEU A CA 1
ATOM 2338 C C . LEU A 1 303 ? 13.008 -7.778 -17.469 1.00 90.62 303 LEU A C 1
ATOM 2340 O O . LEU A 1 303 ? 12.952 -7.699 -18.697 1.00 90.62 303 LEU A O 1
ATOM 2344 N N . ILE A 1 304 ? 11.907 -7.781 -16.712 1.00 90.50 304 ILE A N 1
ATOM 2345 C CA . ILE A 1 304 ? 10.557 -7.589 -17.265 1.00 90.50 304 ILE A CA 1
ATOM 2346 C C . ILE A 1 304 ? 10.447 -6.209 -17.924 1.00 90.50 304 ILE A C 1
ATOM 2348 O O . ILE A 1 304 ? 9.973 -6.108 -19.056 1.00 90.50 304 ILE A O 1
ATOM 2352 N N . ALA A 1 305 ? 10.923 -5.160 -17.250 1.00 87.81 305 ALA A N 1
ATOM 2353 C CA . ALA A 1 305 ? 10.892 -3.793 -17.756 1.00 87.81 305 ALA A CA 1
ATOM 2354 C C . ALA A 1 305 ? 11.696 -3.652 -19.057 1.00 87.81 305 ALA A C 1
ATOM 2356 O O . ALA A 1 305 ? 11.186 -3.090 -20.027 1.00 87.81 305 ALA A O 1
ATOM 2357 N N . LEU A 1 306 ? 12.902 -4.229 -19.116 1.00 86.94 306 LEU A N 1
ATOM 2358 C CA . LEU A 1 306 ? 13.732 -4.243 -20.324 1.00 86.94 306 LEU A CA 1
ATOM 2359 C C . LEU A 1 306 ? 13.052 -4.960 -21.499 1.00 86.94 306 LEU A C 1
ATOM 2361 O O . LEU A 1 306 ? 13.228 -4.563 -22.649 1.00 86.94 306 LEU A O 1
ATOM 2365 N N . GLY A 1 307 ? 12.260 -6.001 -21.221 1.00 81.69 307 GLY A N 1
ATOM 2366 C CA . GLY A 1 307 ? 11.505 -6.733 -22.239 1.00 81.69 307 GLY A CA 1
ATOM 2367 C C . GLY A 1 307 ? 10.410 -5.904 -22.923 1.00 81.69 307 GLY A C 1
ATOM 2368 O O . GLY A 1 307 ? 10.021 -6.233 -24.043 1.00 81.69 307 GLY A O 1
ATOM 2369 N N . ALA A 1 308 ? 9.935 -4.831 -22.283 1.00 74.81 308 ALA A N 1
ATOM 2370 C CA . ALA A 1 308 ? 8.815 -4.016 -22.759 1.00 74.81 308 ALA A CA 1
ATOM 2371 C C . ALA A 1 308 ? 9.200 -2.576 -23.143 1.00 74.81 308 ALA A C 1
ATOM 2373 O O . ALA A 1 308 ? 8.528 -1.969 -23.976 1.00 74.81 308 ALA A O 1
ATOM 2374 N N . LEU A 1 309 ? 10.252 -2.015 -22.544 1.00 79.25 309 LEU A N 1
ATOM 2375 C CA . LEU A 1 309 ? 10.600 -0.596 -22.642 1.00 79.25 309 LEU A CA 1
ATOM 2376 C C . LEU A 1 309 ? 12.086 -0.395 -22.959 1.00 79.25 309 LEU A C 1
ATOM 2378 O O . LEU A 1 309 ? 12.921 -1.281 -22.776 1.00 79.25 309 LEU A O 1
ATOM 2382 N N . ARG A 1 310 ? 12.426 0.815 -23.417 1.00 87.19 310 ARG A N 1
ATOM 2383 C CA . ARG A 1 310 ? 13.809 1.302 -23.339 1.00 87.19 310 ARG A CA 1
ATOM 2384 C C . ARG A 1 310 ? 14.092 1.705 -21.894 1.00 87.19 310 ARG A C 1
ATOM 2386 O O . ARG A 1 310 ? 13.211 2.251 -21.232 1.00 87.19 310 ARG A O 1
ATOM 2393 N N . ALA A 1 311 ? 15.302 1.441 -21.427 1.00 86.62 311 ALA A N 1
ATOM 2394 C CA . ALA A 1 311 ? 15.727 1.772 -20.075 1.00 86.62 311 ALA A CA 1
ATOM 2395 C C . ALA A 1 311 ? 17.112 2.422 -20.086 1.00 86.62 311 ALA A C 1
ATOM 2397 O O . ALA A 1 311 ? 17.890 2.232 -21.025 1.00 86.62 311 ALA A O 1
ATOM 2398 N N . GLU A 1 312 ? 17.411 3.167 -19.024 1.00 89.50 312 GLU A N 1
ATOM 2399 C CA . GLU A 1 312 ? 18.703 3.819 -18.844 1.00 89.50 312 GLU A CA 1
ATOM 2400 C C . GLU A 1 312 ? 19.835 2.784 -18.879 1.00 89.50 312 GLU A C 1
ATOM 2402 O O . GLU A 1 312 ? 19.779 1.740 -18.218 1.00 89.50 312 GLU A O 1
ATOM 2407 N N . SER A 1 313 ? 20.879 3.076 -19.652 1.00 90.06 313 SER A N 1
ATOM 2408 C CA . SER A 1 313 ? 21.983 2.153 -19.920 1.00 90.06 313 SER A CA 1
ATOM 2409 C C . SER A 1 313 ? 22.672 1.667 -18.644 1.00 90.06 313 SER A C 1
ATOM 2411 O O . SER A 1 313 ? 23.013 0.488 -18.562 1.00 90.06 313 SER A O 1
ATOM 2413 N N . GLY A 1 314 ? 22.799 2.522 -17.622 1.00 88.94 314 GLY A N 1
ATOM 2414 C CA . GLY A 1 314 ? 23.366 2.159 -16.319 1.00 88.94 314 GLY A CA 1
ATOM 2415 C C . GLY A 1 314 ? 22.541 1.108 -15.569 1.00 88.94 314 GLY A C 1
ATOM 2416 O O . GLY A 1 314 ? 23.091 0.119 -15.079 1.00 88.94 314 GLY A O 1
ATOM 2417 N N . LEU A 1 315 ? 21.211 1.258 -15.540 1.00 87.62 315 LEU A N 1
ATOM 2418 C CA . LEU A 1 315 ? 20.313 0.285 -14.904 1.00 87.62 315 LEU A CA 1
ATOM 2419 C C . LEU A 1 315 ? 20.359 -1.062 -15.625 1.00 87.62 315 LEU A C 1
ATOM 2421 O O . LEU A 1 315 ? 20.483 -2.112 -14.993 1.00 87.62 315 LEU A O 1
ATOM 2425 N N . VAL A 1 316 ? 20.338 -1.038 -16.958 1.00 90.56 316 VAL A N 1
ATOM 2426 C CA . VAL A 1 316 ? 20.418 -2.263 -17.758 1.00 90.56 316 VAL A CA 1
ATOM 2427 C C . VAL A 1 316 ? 21.777 -2.936 -17.584 1.00 90.56 316 VAL A C 1
ATOM 2429 O O . VAL A 1 316 ? 21.843 -4.147 -17.388 1.00 90.56 316 VAL A O 1
ATOM 2432 N N . ALA A 1 317 ? 22.871 -2.176 -17.580 1.00 90.88 317 ALA A N 1
ATOM 2433 C CA . ALA A 1 317 ? 24.202 -2.722 -17.352 1.00 90.88 317 ALA A CA 1
ATOM 2434 C C . ALA A 1 317 ? 24.356 -3.330 -15.946 1.00 90.88 317 ALA A C 1
ATOM 2436 O O . ALA A 1 317 ? 25.023 -4.356 -15.783 1.00 90.88 317 ALA A O 1
ATOM 2437 N N . ALA A 1 318 ? 23.726 -2.743 -14.924 1.00 89.75 318 ALA A N 1
ATOM 2438 C CA . ALA A 1 318 ? 23.641 -3.339 -13.593 1.00 89.75 318 ALA A CA 1
ATOM 2439 C C . ALA A 1 318 ? 22.873 -4.673 -13.617 1.00 89.75 318 ALA A C 1
ATOM 2441 O O . ALA A 1 318 ? 23.387 -5.673 -13.113 1.00 89.75 318 ALA A O 1
ATOM 2442 N N . ALA A 1 319 ? 21.714 -4.730 -14.283 1.00 89.44 319 ALA A N 1
ATOM 2443 C CA . ALA A 1 319 ? 20.933 -5.959 -14.426 1.00 89.44 319 ALA A CA 1
ATOM 2444 C C . ALA A 1 319 ? 21.709 -7.064 -15.167 1.00 89.44 319 ALA A C 1
ATOM 2446 O O . ALA A 1 319 ? 21.714 -8.213 -14.729 1.00 89.44 319 ALA A O 1
ATOM 2447 N N . LEU A 1 320 ? 22.453 -6.727 -16.229 1.00 89.94 320 LEU A N 1
ATOM 2448 C CA . LEU A 1 320 ? 23.296 -7.676 -16.974 1.00 89.94 320 LEU A CA 1
ATOM 2449 C C . LEU A 1 320 ? 24.437 -8.270 -16.131 1.00 89.94 320 LEU A C 1
ATOM 2451 O O . LEU A 1 320 ? 24.922 -9.366 -16.421 1.00 89.94 320 LEU A O 1
ATOM 2455 N N . ARG A 1 321 ? 24.865 -7.573 -15.076 1.00 89.62 321 ARG A N 1
ATOM 2456 C CA . ARG A 1 321 ? 25.867 -8.041 -14.107 1.00 89.62 321 ARG A CA 1
ATOM 2457 C C . ARG A 1 321 ? 25.263 -8.765 -12.903 1.00 89.62 321 ARG A C 1
ATOM 2459 O O . ARG A 1 321 ? 26.017 -9.197 -12.034 1.00 89.62 321 ARG A O 1
ATOM 2466 N N . SER A 1 322 ? 23.938 -8.879 -12.837 1.00 90.88 322 SER A N 1
ATOM 2467 C CA . SER A 1 322 ? 23.247 -9.412 -11.669 1.00 90.88 322 SER A CA 1
ATOM 2468 C C . SER A 1 322 ? 23.706 -10.839 -11.330 1.00 90.88 322 SER A C 1
ATOM 2470 O O . SER A 1 322 ? 23.823 -11.675 -12.236 1.00 90.88 322 SER A O 1
ATOM 2472 N N . PRO A 1 323 ? 23.921 -11.160 -10.035 1.00 90.25 323 PRO A N 1
ATOM 2473 C CA . PRO A 1 323 ? 24.244 -12.518 -9.591 1.00 90.25 323 PRO A CA 1
ATOM 2474 C C . PRO A 1 323 ? 23.094 -13.509 -9.826 1.00 90.25 323 PRO A C 1
ATOM 2476 O O . PRO A 1 323 ? 23.300 -14.716 -9.731 1.00 90.25 323 PRO A O 1
ATOM 2479 N N . TYR A 1 324 ? 21.896 -13.008 -10.144 1.00 92.69 324 TYR A N 1
ATOM 2480 C CA . TYR A 1 324 ? 20.696 -13.797 -10.424 1.00 92.69 324 TYR A CA 1
ATOM 2481 C C . TYR A 1 324 ? 20.508 -14.096 -11.917 1.00 92.69 324 TYR A C 1
ATOM 2483 O O . TYR A 1 324 ? 19.406 -14.424 -12.348 1.00 92.69 324 TYR A O 1
ATOM 2491 N N . LEU A 1 325 ? 21.565 -13.958 -12.721 1.00 90.88 325 LEU A N 1
ATOM 2492 C CA . LEU A 1 325 ? 21.600 -14.412 -14.108 1.00 90.88 325 LEU A CA 1
ATOM 2493 C C . LEU A 1 325 ? 22.422 -15.693 -14.242 1.00 90.88 325 LEU A C 1
ATOM 2495 O O . LEU A 1 325 ? 23.290 -16.003 -13.423 1.00 90.88 325 LEU A O 1
ATOM 2499 N N . LEU A 1 326 ? 22.178 -16.427 -15.325 1.00 87.69 326 LEU A N 1
ATOM 2500 C CA . LEU A 1 326 ? 22.942 -17.624 -15.662 1.00 87.69 326 LEU A CA 1
ATOM 2501 C C . LEU A 1 326 ? 24.447 -17.311 -15.702 1.00 87.69 326 LEU A C 1
ATOM 2503 O O . LEU A 1 326 ? 24.854 -16.318 -16.312 1.00 87.69 326 LEU A O 1
ATOM 2507 N N . ASP A 1 327 ? 25.263 -18.170 -15.086 1.00 83.81 327 ASP A N 1
ATOM 2508 C CA . ASP A 1 327 ? 26.732 -18.098 -15.113 1.00 83.81 327 ASP A CA 1
ATOM 2509 C C . ASP A 1 327 ? 27.325 -16.771 -14.587 1.00 83.81 327 ASP A C 1
ATOM 2511 O O . ASP A 1 327 ? 28.415 -16.349 -14.982 1.00 83.81 327 ASP A O 1
ATOM 2515 N N . ALA A 1 328 ? 26.607 -16.076 -13.698 1.00 83.31 328 ALA A N 1
ATOM 2516 C CA . ALA A 1 328 ? 27.016 -14.757 -13.217 1.00 83.31 328 ALA A CA 1
ATOM 2517 C C . ALA A 1 328 ? 28.430 -14.742 -12.606 1.00 83.31 328 ALA A C 1
ATOM 2519 O O . ALA A 1 328 ? 29.200 -13.827 -12.889 1.00 83.31 328 ALA A O 1
ATOM 2520 N N . GLU A 1 329 ? 28.817 -15.775 -11.851 1.00 81.94 329 GLU A N 1
ATOM 2521 C CA . GLU A 1 329 ? 30.140 -15.856 -11.211 1.00 81.94 329 GLU A CA 1
ATOM 2522 C C . GLU A 1 329 ? 31.301 -15.874 -12.217 1.00 81.94 329 GLU A C 1
ATOM 2524 O O . GLU A 1 329 ? 32.325 -15.222 -12.001 1.00 81.94 329 GLU A O 1
ATOM 2529 N N . ARG A 1 330 ? 31.149 -16.583 -13.344 1.00 82.94 330 ARG A N 1
ATOM 2530 C CA . ARG A 1 330 ? 32.210 -16.700 -14.359 1.00 82.94 330 ARG A CA 1
ATOM 2531 C C . ARG A 1 330 ? 32.163 -15.563 -15.373 1.00 82.94 330 ARG A C 1
ATOM 2533 O O . ARG A 1 330 ? 33.203 -15.137 -15.881 1.00 82.94 330 ARG A O 1
ATOM 2540 N N . SER A 1 331 ? 30.967 -15.050 -15.653 1.00 83.81 331 SER A N 1
ATOM 2541 C CA . SER A 1 331 ? 30.727 -14.074 -16.715 1.00 83.81 331 SER A CA 1
ATOM 2542 C C . SER A 1 331 ? 30.666 -12.616 -16.234 1.00 83.81 331 SER A C 1
ATOM 2544 O O . SER A 1 331 ? 30.748 -11.714 -17.071 1.00 83.81 331 SER A O 1
ATOM 2546 N N . TRP A 1 332 ? 30.611 -12.351 -14.920 1.00 82.44 332 TRP A N 1
ATOM 2547 C CA . TRP A 1 332 ? 30.539 -11.004 -14.319 1.00 82.44 332 TRP A CA 1
ATOM 2548 C C . TRP A 1 332 ? 31.544 -10.015 -14.931 1.00 82.44 332 TRP A C 1
ATOM 2550 O O . TRP A 1 332 ? 31.151 -8.968 -15.448 1.00 82.44 332 TRP A O 1
ATOM 2560 N N . LYS A 1 333 ? 32.840 -10.372 -14.956 1.00 85.19 333 LYS A N 1
ATOM 2561 C CA . LYS A 1 333 ? 33.906 -9.484 -15.462 1.00 85.19 333 LYS A CA 1
ATOM 2562 C C . LYS A 1 333 ? 33.718 -9.153 -16.942 1.00 85.19 333 LYS A C 1
ATOM 2564 O O . LYS A 1 333 ? 33.976 -8.030 -17.360 1.00 85.19 333 LYS A O 1
ATOM 2569 N N . ARG A 1 334 ? 33.264 -10.129 -17.739 1.00 88.25 334 ARG A N 1
ATOM 2570 C CA . ARG A 1 334 ? 33.021 -9.952 -19.180 1.00 88.25 334 ARG A CA 1
ATOM 2571 C C . ARG A 1 334 ? 31.808 -9.062 -19.429 1.00 88.25 334 ARG A C 1
ATOM 2573 O O . ARG A 1 334 ? 31.854 -8.222 -20.321 1.00 88.25 334 ARG A O 1
ATOM 2580 N N . ARG A 1 335 ? 30.749 -9.217 -18.629 1.00 90.12 335 ARG A N 1
ATOM 2581 C CA . ARG A 1 335 ? 29.529 -8.401 -18.722 1.00 90.12 335 ARG A CA 1
ATOM 2582 C C . ARG A 1 335 ? 29.741 -6.975 -18.219 1.00 90.12 335 ARG A C 1
ATOM 2584 O O . ARG A 1 335 ? 29.138 -6.064 -18.765 1.00 90.12 335 ARG A O 1
ATOM 2591 N N . ALA A 1 336 ? 30.658 -6.749 -17.277 1.00 88.19 336 ALA A N 1
ATOM 2592 C CA . ALA A 1 336 ? 31.011 -5.398 -16.835 1.00 88.19 336 ALA A CA 1
ATOM 2593 C C . ALA A 1 336 ? 31.597 -4.508 -17.941 1.00 88.19 336 ALA A C 1
ATOM 2595 O O . ALA A 1 336 ? 31.427 -3.294 -17.896 1.00 88.19 336 ALA A O 1
ATOM 2596 N N . ALA A 1 337 ? 32.210 -5.094 -18.975 1.00 91.19 337 ALA A N 1
ATOM 2597 C CA . ALA A 1 337 ? 32.670 -4.337 -20.136 1.00 91.19 337 ALA A CA 1
ATOM 2598 C C . ALA A 1 337 ? 31.521 -3.693 -20.938 1.00 91.19 337 ALA A C 1
ATOM 2600 O O . ALA A 1 337 ? 31.761 -2.705 -21.620 1.00 91.19 337 ALA A O 1
ATOM 2601 N N . ILE A 1 338 ? 30.290 -4.214 -20.846 1.00 92.81 338 ILE A N 1
ATOM 2602 C CA . ILE A 1 338 ? 29.129 -3.700 -21.594 1.00 92.81 338 ILE A CA 1
ATOM 2603 C C . ILE A 1 338 ? 28.797 -2.261 -21.184 1.00 92.81 338 ILE A C 1
ATOM 2605 O O . ILE A 1 338 ? 28.522 -1.435 -22.047 1.00 92.81 338 ILE A O 1
ATOM 2609 N N . GLU A 1 339 ? 28.869 -1.953 -19.885 1.00 92.94 339 GLU A N 1
ATOM 2610 C CA . GLU A 1 339 ? 28.631 -0.599 -19.368 1.00 92.94 339 GLU A CA 1
ATOM 2611 C C . GLU A 1 339 ? 29.606 0.405 -19.983 1.00 92.94 339 GLU A C 1
ATOM 2613 O O . GLU A 1 339 ? 29.196 1.441 -20.498 1.00 92.94 339 GLU A O 1
ATOM 2618 N N . ARG A 1 340 ? 30.898 0.058 -19.984 1.00 90.44 340 ARG A N 1
ATOM 2619 C CA . ARG A 1 340 ? 31.947 0.889 -20.577 1.00 90.44 340 ARG A CA 1
ATOM 2620 C C . ARG A 1 340 ? 31.707 1.093 -22.072 1.00 90.44 340 ARG A C 1
ATOM 2622 O O . ARG A 1 340 ? 31.731 2.232 -22.519 1.00 90.44 340 ARG A O 1
ATOM 2629 N N . ASP A 1 341 ? 31.448 0.014 -22.813 1.00 91.69 341 ASP A N 1
ATOM 2630 C CA . ASP A 1 341 ? 31.220 0.079 -24.259 1.00 91.69 341 ASP A CA 1
ATOM 2631 C C . ASP A 1 341 ? 30.021 1.017 -24.573 1.00 91.69 341 ASP A C 1
ATOM 2633 O O . ASP A 1 341 ? 30.090 1.842 -25.479 1.00 91.69 341 ASP A O 1
ATOM 2637 N N . TRP A 1 342 ? 28.941 0.980 -23.780 1.00 94.06 342 TRP A N 1
ATOM 2638 C CA . TRP A 1 342 ? 27.800 1.896 -23.944 1.00 94.06 342 TRP A CA 1
ATOM 2639 C C . TRP A 1 342 ? 28.094 3.350 -23.572 1.00 94.06 342 TRP A C 1
ATOM 2641 O O . TRP A 1 342 ? 27.585 4.250 -24.244 1.00 94.06 342 TRP A O 1
ATOM 2651 N N . LEU A 1 343 ? 28.898 3.591 -22.534 1.00 91.56 343 LEU A N 1
ATOM 2652 C CA . LEU A 1 343 ? 29.322 4.940 -22.151 1.00 91.56 343 LEU A CA 1
ATOM 2653 C C . LEU A 1 343 ? 30.224 5.571 -23.220 1.00 91.56 343 LEU A C 1
ATOM 2655 O O . LEU A 1 343 ? 30.025 6.734 -23.565 1.00 91.56 343 LEU A O 1
ATOM 2659 N N . GLU A 1 344 ? 31.162 4.804 -23.783 1.00 93.12 344 GLU A N 1
ATOM 2660 C CA . GLU A 1 344 ? 32.032 5.240 -24.887 1.00 93.12 344 GLU A CA 1
ATOM 2661 C C . GLU A 1 344 ? 31.230 5.546 -26.163 1.00 93.12 344 GLU A C 1
ATOM 2663 O O . GLU A 1 344 ? 31.525 6.508 -26.869 1.00 93.12 344 GLU A O 1
ATOM 2668 N N . GLU A 1 345 ? 30.167 4.780 -26.426 1.00 92.25 345 GLU A N 1
ATOM 2669 C CA . GLU A 1 345 ? 29.225 5.014 -27.529 1.00 92.25 345 GLU A CA 1
ATOM 2670 C C . GLU A 1 345 ? 28.210 6.148 -27.242 1.00 92.25 345 GLU A C 1
ATOM 2672 O O . GLU A 1 345 ? 27.394 6.478 -28.104 1.00 92.25 345 GLU A O 1
ATOM 2677 N N . GLY A 1 346 ? 28.218 6.745 -26.043 1.00 90.75 346 GLY A N 1
ATOM 2678 C CA . GLY A 1 346 ? 27.298 7.821 -25.655 1.00 90.75 346 GLY A CA 1
ATOM 2679 C C . GLY A 1 346 ? 25.834 7.387 -25.504 1.00 90.75 346 GLY A C 1
ATOM 2680 O O . GLY A 1 346 ? 24.926 8.219 -25.593 1.00 90.75 346 GLY A O 1
ATOM 2681 N N . ARG A 1 347 ? 25.570 6.092 -25.283 1.00 89.25 347 ARG A N 1
ATOM 2682 C CA . ARG A 1 347 ? 24.205 5.558 -25.161 1.00 89.25 347 ARG A CA 1
ATOM 2683 C C . ARG A 1 347 ? 23.612 5.855 -23.786 1.00 89.25 347 ARG A C 1
ATOM 2685 O O . ARG A 1 347 ? 24.046 5.299 -22.777 1.00 89.25 347 ARG A O 1
ATOM 2692 N N . ARG A 1 348 ? 22.558 6.673 -23.760 1.00 88.56 348 ARG A N 1
ATOM 2693 C CA . ARG A 1 348 ? 21.771 6.944 -22.543 1.00 88.56 348 ARG A CA 1
ATOM 2694 C C . ARG A 1 348 ? 20.679 5.910 -22.305 1.00 88.56 348 ARG A C 1
ATOM 2696 O O . ARG A 1 348 ? 20.551 5.421 -21.194 1.00 88.56 348 ARG A O 1
ATOM 2703 N N . ASP A 1 349 ? 19.968 5.522 -23.361 1.00 90.81 349 ASP A N 1
ATOM 2704 C CA . ASP A 1 349 ? 18.871 4.559 -23.291 1.00 90.81 349 ASP A CA 1
ATOM 2705 C C . ASP A 1 349 ? 19.129 3.370 -24.206 1.00 90.81 349 ASP A C 1
ATOM 2707 O O . ASP A 1 349 ? 19.458 3.535 -25.387 1.00 90.81 349 ASP A O 1
ATOM 2711 N N . VAL A 1 350 ? 18.901 2.168 -23.693 1.00 91.50 350 VAL A N 1
ATOM 2712 C CA . VAL A 1 350 ? 19.093 0.911 -24.418 1.00 91.50 350 VAL A CA 1
ATOM 2713 C C . VAL A 1 350 ? 17.803 0.103 -24.445 1.00 91.50 350 VAL 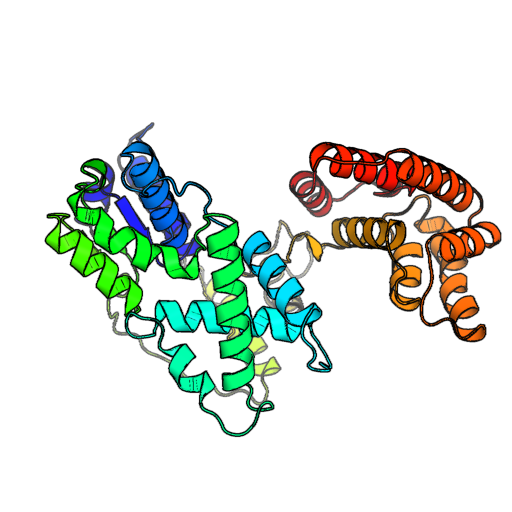A C 1
ATOM 2715 O O . VAL A 1 350 ? 16.998 0.122 -23.516 1.00 91.50 350 VAL A O 1
ATOM 2718 N N . SER A 1 351 ? 17.588 -0.592 -25.556 1.00 91.88 351 SER A N 1
ATOM 2719 C CA . SER A 1 351 ? 16.492 -1.541 -25.725 1.00 91.88 351 SER A CA 1
ATOM 2720 C C . SER A 1 351 ? 16.940 -2.970 -25.422 1.00 91.88 351 SER A C 1
ATOM 2722 O O . SER A 1 351 ? 18.134 -3.277 -25.393 1.00 91.88 351 SER A O 1
ATOM 2724 N N . MET A 1 352 ? 15.977 -3.885 -25.316 1.00 90.00 352 MET A N 1
ATOM 2725 C CA . MET A 1 352 ? 16.246 -5.323 -25.288 1.00 90.00 352 MET A CA 1
ATOM 2726 C C . MET A 1 352 ? 17.137 -5.790 -26.456 1.00 90.00 352 MET A C 1
ATOM 2728 O O . MET A 1 352 ? 18.012 -6.632 -26.279 1.00 90.00 352 MET A O 1
ATOM 2732 N N . SER A 1 353 ? 16.953 -5.233 -27.658 1.00 90.56 353 SER A N 1
ATOM 2733 C CA . SER A 1 353 ? 17.788 -5.559 -28.824 1.00 90.56 353 SER A CA 1
ATOM 2734 C C . SER A 1 353 ? 19.244 -5.136 -28.634 1.00 90.56 353 SER A C 1
ATOM 2736 O O . SER A 1 353 ? 20.148 -5.892 -28.981 1.00 90.56 353 SER A O 1
ATOM 2738 N N . ASP A 1 354 ? 19.466 -3.959 -28.049 1.00 92.50 354 ASP A N 1
ATOM 2739 C CA . ASP A 1 354 ? 20.806 -3.453 -27.746 1.00 92.50 354 ASP A CA 1
ATOM 2740 C C . ASP A 1 354 ? 21.494 -4.322 -26.685 1.00 92.50 354 ASP A C 1
ATOM 2742 O O . ASP A 1 354 ? 22.677 -4.642 -26.813 1.00 92.50 354 ASP A O 1
ATOM 2746 N N . ALA A 1 355 ? 20.742 -4.754 -25.668 1.00 92.44 355 ALA A N 1
ATOM 2747 C CA . ALA A 1 355 ? 21.228 -5.666 -24.637 1.00 92.44 355 ALA A CA 1
ATOM 2748 C C . ALA A 1 355 ? 21.614 -7.038 -25.214 1.00 92.44 355 ALA A C 1
ATOM 2750 O O . ALA A 1 355 ? 22.688 -7.549 -24.897 1.00 92.44 355 ALA A O 1
ATOM 2751 N N . VAL A 1 356 ? 20.797 -7.608 -26.109 1.00 93.12 356 VAL A N 1
ATOM 2752 C CA . VAL A 1 356 ? 21.122 -8.864 -26.809 1.00 93.12 356 VAL A CA 1
ATOM 2753 C C . VAL A 1 356 ? 22.400 -8.712 -27.636 1.00 93.12 356 VAL A C 1
ATOM 2755 O O . VAL A 1 356 ? 23.304 -9.528 -27.483 1.00 93.12 356 VAL A O 1
ATOM 2758 N N . ALA A 1 357 ? 22.529 -7.652 -28.439 1.00 92.81 357 ALA A N 1
ATOM 2759 C CA . ALA A 1 357 ? 23.727 -7.411 -29.251 1.00 92.81 357 ALA A CA 1
ATOM 2760 C C . ALA A 1 357 ? 24.995 -7.226 -28.393 1.00 92.81 357 ALA A C 1
ATOM 2762 O O . ALA A 1 357 ? 26.075 -7.717 -28.729 1.00 92.81 357 ALA A O 1
ATOM 2763 N N . ALA A 1 358 ? 24.880 -6.555 -27.243 1.00 92.19 358 ALA A N 1
ATOM 2764 C CA . ALA A 1 358 ? 25.987 -6.429 -26.302 1.00 92.19 358 ALA A CA 1
ATOM 2765 C C . ALA A 1 358 ? 26.371 -7.781 -25.674 1.00 92.19 358 ALA A C 1
ATOM 2767 O O . ALA A 1 358 ? 27.561 -8.091 -25.552 1.00 92.19 358 ALA A O 1
ATOM 2768 N N . LEU A 1 359 ? 25.374 -8.599 -25.318 1.00 92.62 359 LEU A N 1
ATOM 2769 C CA . LEU A 1 359 ? 25.578 -9.947 -24.794 1.00 92.62 359 LEU A CA 1
ATOM 2770 C C . LEU A 1 359 ? 26.198 -10.884 -25.833 1.00 92.62 359 LEU A C 1
ATOM 2772 O O . LEU A 1 359 ? 27.053 -11.675 -25.455 1.00 92.62 359 LEU A O 1
ATOM 2776 N N . GLU A 1 360 ? 25.866 -10.785 -27.122 1.00 92.62 360 GLU A N 1
ATOM 2777 C CA . GLU A 1 360 ? 26.459 -11.634 -28.174 1.00 92.62 360 GLU A CA 1
ATOM 2778 C C . GLU A 1 360 ? 27.992 -11.573 -28.173 1.00 92.62 360 GLU A C 1
ATOM 2780 O O . GLU A 1 360 ? 28.659 -12.595 -28.321 1.00 92.62 360 GLU A O 1
ATOM 2785 N N . ARG A 1 361 ? 28.560 -10.386 -27.922 1.00 87.38 361 ARG A N 1
ATOM 2786 C CA . ARG A 1 361 ? 30.015 -10.175 -27.885 1.00 87.38 361 ARG A CA 1
ATOM 2787 C C . ARG A 1 361 ? 30.690 -10.750 -26.635 1.00 87.38 361 ARG A C 1
ATOM 2789 O O . ARG A 1 361 ? 31.905 -10.943 -26.640 1.00 87.38 361 ARG A O 1
ATOM 2796 N N . ARG A 1 362 ? 29.956 -10.940 -25.531 1.00 88.06 362 ARG A N 1
ATOM 2797 C CA . ARG A 1 362 ? 30.539 -11.168 -24.188 1.00 88.06 362 ARG A CA 1
ATOM 2798 C C . ARG A 1 362 ? 30.033 -12.431 -23.476 1.00 88.06 362 ARG A C 1
ATOM 2800 O O . ARG A 1 362 ? 30.745 -12.958 -22.624 1.00 88.06 362 ARG A O 1
ATOM 2807 N N . SER A 1 363 ? 28.824 -12.888 -23.792 1.00 89.31 363 SER A N 1
ATOM 2808 C CA . SER A 1 363 ? 28.108 -14.037 -23.216 1.00 89.31 363 SER A CA 1
ATOM 2809 C C . SER A 1 363 ? 27.109 -14.596 -24.255 1.00 89.31 363 SER A C 1
ATOM 2811 O O . SER A 1 363 ? 25.895 -14.400 -24.122 1.00 89.31 363 SER A O 1
ATOM 2813 N N . PRO A 1 364 ? 27.604 -15.247 -25.325 1.00 89.38 364 PRO A N 1
ATOM 2814 C CA . PRO A 1 364 ? 26.787 -15.657 -26.470 1.00 89.38 364 PRO A CA 1
ATOM 2815 C C . PRO A 1 364 ? 25.686 -16.661 -26.104 1.00 89.38 364 PRO A C 1
ATOM 2817 O O . PRO A 1 364 ? 24.601 -16.614 -26.685 1.00 89.38 364 PRO A O 1
ATOM 2820 N N . GLU A 1 365 ? 25.908 -17.519 -25.106 1.00 88.81 365 GLU A N 1
ATOM 2821 C CA . GLU A 1 365 ? 24.911 -18.477 -24.617 1.00 88.81 365 GLU A CA 1
ATOM 2822 C C . GLU A 1 365 ? 23.709 -17.757 -23.995 1.00 88.81 365 GLU A C 1
ATOM 2824 O O . GLU A 1 365 ? 22.557 -18.103 -24.265 1.00 88.81 365 GLU A O 1
ATOM 2829 N N . LEU A 1 366 ? 23.965 -16.716 -23.194 1.00 90.38 366 LEU A N 1
ATOM 2830 C CA . LEU A 1 366 ? 22.904 -15.902 -22.605 1.00 90.38 366 LEU A CA 1
ATOM 2831 C C . LEU A 1 366 ? 22.185 -15.086 -23.684 1.00 90.38 366 LEU A C 1
ATOM 2833 O O . LEU A 1 366 ? 20.958 -15.014 -23.677 1.00 90.38 366 LEU A O 1
ATOM 2837 N N . ALA A 1 367 ? 22.934 -14.533 -24.642 1.00 92.50 367 ALA A N 1
ATOM 2838 C CA . ALA A 1 367 ? 22.372 -13.786 -25.762 1.00 92.50 367 ALA A CA 1
ATOM 2839 C C . ALA A 1 367 ? 21.402 -14.632 -26.601 1.00 92.50 367 ALA A C 1
ATOM 2841 O O . ALA A 1 367 ? 20.328 -14.154 -26.968 1.00 92.50 367 ALA A O 1
ATOM 2842 N N . ALA A 1 368 ? 21.748 -15.897 -26.869 1.00 91.81 368 ALA A N 1
ATOM 2843 C CA . ALA A 1 368 ? 20.886 -16.824 -27.597 1.00 91.81 368 ALA A CA 1
ATOM 2844 C C . ALA A 1 368 ? 19.552 -17.052 -26.873 1.00 91.81 368 ALA A C 1
ATOM 2846 O O . ALA A 1 368 ? 18.493 -16.898 -27.483 1.00 91.81 368 ALA A O 1
ATOM 2847 N N . ARG A 1 369 ? 19.596 -17.317 -25.561 1.00 91.94 369 ARG A N 1
ATOM 2848 C CA . ARG A 1 369 ? 18.382 -17.492 -24.748 1.00 91.94 369 ARG A CA 1
ATOM 2849 C C . ARG A 1 369 ? 17.541 -16.220 -24.673 1.00 91.94 369 ARG A C 1
ATOM 2851 O O . ARG A 1 369 ? 16.318 -16.282 -24.745 1.00 91.94 369 ARG A O 1
ATOM 2858 N N . TRP A 1 370 ? 18.186 -15.062 -24.546 1.00 92.94 370 TRP A N 1
ATOM 2859 C CA . TRP A 1 370 ? 17.506 -13.768 -24.515 1.00 92.94 370 TRP A CA 1
ATOM 2860 C C . TRP A 1 370 ? 16.802 -13.463 -25.841 1.00 92.94 370 TRP A C 1
ATOM 2862 O O . TRP A 1 370 ? 15.689 -12.938 -25.835 1.00 92.94 370 TRP A O 1
ATOM 2872 N N . ARG A 1 371 ? 17.410 -13.829 -26.977 1.00 91.56 371 ARG A N 1
ATOM 2873 C CA . ARG A 1 371 ? 16.796 -13.691 -28.304 1.00 91.56 371 ARG A CA 1
ATOM 2874 C C . ARG A 1 371 ? 15.543 -14.557 -28.433 1.00 91.56 371 ARG A C 1
ATOM 2876 O O . ARG A 1 371 ? 14.492 -14.038 -28.801 1.00 91.56 371 ARG A O 1
ATOM 2883 N N . GLU A 1 372 ? 15.639 -15.832 -28.061 1.00 89.44 372 GLU A N 1
ATOM 2884 C CA . GLU A 1 372 ? 14.510 -16.771 -28.085 1.00 89.44 372 GLU A CA 1
ATOM 2885 C C . GLU A 1 372 ? 13.385 -16.336 -27.132 1.00 89.44 372 GLU A C 1
ATOM 2887 O O . GLU A 1 372 ? 12.218 -16.271 -27.523 1.00 89.44 372 GLU A O 1
ATOM 2892 N N . GLY A 1 373 ? 13.736 -15.953 -25.901 1.00 89.31 373 GLY A N 1
ATOM 2893 C CA . GLY A 1 373 ? 12.789 -15.455 -24.905 1.00 89.31 373 GLY A CA 1
ATOM 2894 C C . GLY A 1 373 ? 12.065 -14.190 -25.362 1.00 89.31 373 GLY A C 1
ATOM 2895 O O . GLY A 1 373 ? 10.848 -14.087 -25.206 1.00 89.31 373 GLY A O 1
ATOM 2896 N N . ARG A 1 374 ? 12.779 -13.251 -25.997 1.00 87.00 374 ARG A N 1
ATOM 2897 C CA . ARG A 1 374 ? 12.177 -12.047 -26.589 1.00 87.00 374 ARG A CA 1
ATOM 2898 C C . ARG A 1 374 ? 11.176 -12.404 -27.683 1.00 87.00 374 ARG A C 1
ATOM 2900 O O . ARG A 1 374 ? 10.083 -11.847 -27.722 1.00 87.00 374 ARG A O 1
ATOM 2907 N N . GLU A 1 375 ? 11.532 -13.318 -28.580 1.00 86.50 375 GLU A N 1
ATOM 2908 C CA . GLU A 1 375 ? 10.631 -13.761 -29.647 1.00 86.50 375 GLU A CA 1
ATOM 2909 C C . GLU A 1 375 ? 9.395 -14.481 -29.104 1.00 86.50 375 GLU A C 1
ATOM 2911 O O . GLU A 1 375 ? 8.305 -14.332 -29.658 1.00 86.50 375 GLU A O 1
ATOM 2916 N N . ALA A 1 376 ? 9.531 -15.253 -28.025 1.00 86.50 376 ALA A N 1
ATOM 2917 C CA . ALA A 1 376 ? 8.394 -15.851 -27.335 1.00 86.50 376 ALA A CA 1
ATOM 2918 C C . ALA A 1 376 ? 7.485 -14.777 -26.711 1.00 86.50 376 ALA A C 1
ATOM 2920 O O . ALA A 1 376 ? 6.273 -14.814 -26.922 1.00 86.50 376 ALA A O 1
ATOM 2921 N N . LEU A 1 377 ? 8.063 -13.780 -26.032 1.00 84.69 377 LEU A N 1
ATOM 2922 C CA . LEU A 1 377 ? 7.317 -12.681 -25.414 1.00 84.69 377 LEU A CA 1
ATOM 2923 C C . LEU A 1 377 ? 6.534 -11.861 -26.455 1.00 84.69 377 LEU A C 1
ATOM 2925 O O . LEU A 1 377 ? 5.355 -11.577 -26.259 1.00 84.69 377 LEU A O 1
ATOM 2929 N N . LEU A 1 378 ? 7.155 -11.545 -27.597 1.00 84.00 378 LEU A N 1
ATOM 2930 C CA . LEU A 1 378 ? 6.499 -10.829 -28.700 1.00 84.00 378 LEU A CA 1
ATOM 2931 C C . LEU A 1 378 ? 5.368 -11.644 -29.349 1.00 84.00 378 LEU A C 1
ATOM 2933 O O . LEU A 1 378 ? 4.371 -11.073 -29.798 1.00 84.00 378 LEU A O 1
ATOM 2937 N N . ARG A 1 379 ? 5.503 -12.975 -29.405 1.00 84.88 379 ARG A N 1
ATOM 2938 C CA . ARG A 1 379 ? 4.478 -13.874 -29.959 1.00 84.88 379 ARG A CA 1
ATOM 2939 C C . ARG A 1 379 ? 3.304 -14.107 -29.014 1.00 84.88 379 ARG A C 1
ATOM 2941 O O . ARG A 1 379 ? 2.199 -14.318 -29.503 1.00 84.88 379 ARG A O 1
ATOM 2948 N N . ALA A 1 380 ? 3.528 -14.058 -27.702 1.00 82.75 380 ALA A N 1
ATOM 2949 C CA . ALA A 1 380 ? 2.535 -14.428 -26.697 1.00 82.75 380 ALA A CA 1
ATOM 2950 C C . ALA A 1 380 ? 1.248 -13.582 -26.744 1.00 82.75 380 ALA A C 1
ATOM 2952 O O . ALA A 1 380 ? 0.206 -14.083 -26.340 1.00 82.75 380 ALA A O 1
ATOM 2953 N N . ARG A 1 381 ? 1.307 -12.329 -27.235 1.00 82.69 381 ARG A N 1
ATOM 2954 C CA . ARG A 1 381 ? 0.173 -11.374 -27.306 1.00 82.69 381 ARG A CA 1
ATOM 2955 C C . ARG A 1 381 ? -0.796 -11.473 -26.105 1.00 82.69 381 ARG A C 1
ATOM 2957 O O . ARG A 1 381 ? -1.997 -11.650 -26.310 1.00 82.69 381 ARG A O 1
ATOM 2964 N N . PRO A 1 382 ? -0.288 -11.380 -24.863 1.00 83.81 382 PRO A N 1
ATOM 2965 C CA . PRO A 1 382 ? -1.096 -11.572 -23.666 1.00 83.81 382 PRO A CA 1
ATOM 2966 C C . PRO A 1 382 ? -2.191 -10.505 -23.547 1.00 83.81 382 PRO A C 1
ATOM 2968 O O . PRO A 1 382 ? -1.955 -9.312 -23.746 1.00 83.81 382 PRO A O 1
ATOM 2971 N N . SER A 1 383 ? -3.394 -10.951 -23.201 1.00 86.06 383 SER A N 1
ATOM 2972 C CA . SER A 1 383 ? -4.613 -10.145 -23.087 1.00 86.06 383 SER A CA 1
ATOM 2973 C C . SER A 1 383 ? -5.199 -10.143 -21.673 1.00 86.06 383 SER A C 1
ATOM 2975 O O . SER A 1 383 ? -5.905 -9.209 -21.297 1.00 86.06 383 SER A O 1
ATOM 2977 N N . THR A 1 384 ? -4.867 -11.148 -20.857 1.00 89.31 384 THR A N 1
ATOM 2978 C CA . THR A 1 384 ? -5.300 -11.255 -19.456 1.00 89.31 384 THR A CA 1
ATOM 2979 C C . THR A 1 384 ? -4.123 -11.141 -18.480 1.00 89.31 384 THR A C 1
ATOM 2981 O O . THR A 1 384 ? -2.981 -11.424 -18.853 1.00 89.31 384 THR A O 1
ATOM 2984 N N . PRO A 1 385 ? -4.359 -10.782 -17.199 1.00 86.56 385 PRO A N 1
ATOM 2985 C CA . PRO A 1 385 ? -3.298 -10.756 -16.189 1.00 86.56 385 PRO A CA 1
ATOM 2986 C C . PRO A 1 385 ? -2.567 -12.095 -16.047 1.00 86.56 385 PRO A C 1
ATOM 2988 O O . PRO A 1 385 ? -1.353 -12.121 -15.880 1.00 86.56 385 PRO A O 1
ATOM 2991 N N . ARG A 1 386 ? -3.293 -13.214 -16.161 1.00 89.69 386 ARG A N 1
ATOM 2992 C CA . ARG A 1 386 ? -2.705 -14.555 -16.099 1.00 89.69 386 ARG A CA 1
ATOM 2993 C C . ARG A 1 386 ? -1.765 -14.816 -17.274 1.00 89.69 386 ARG A C 1
ATOM 2995 O O . ARG A 1 386 ? -0.653 -15.278 -17.058 1.00 89.69 386 ARG A O 1
ATOM 3002 N N . GLU A 1 387 ? -2.180 -14.468 -18.488 1.00 91.19 387 GLU A N 1
ATOM 3003 C CA . GLU A 1 387 ? -1.334 -14.602 -19.680 1.00 91.19 387 GLU A CA 1
ATOM 3004 C C . GLU A 1 387 ? -0.077 -13.731 -19.585 1.00 91.19 387 GLU A C 1
ATOM 3006 O O . GLU A 1 387 ? 0.998 -14.167 -19.990 1.00 91.19 387 GLU A O 1
ATOM 3011 N N . TRP A 1 388 ? -0.182 -12.530 -19.006 1.00 90.94 388 TRP A N 1
ATOM 3012 C CA . TRP A 1 388 ? 0.984 -11.691 -18.718 1.00 90.94 388 TRP A CA 1
ATOM 3013 C C . TRP A 1 388 ? 1.937 -12.346 -17.719 1.00 90.94 388 TRP A C 1
ATOM 3015 O O . TRP A 1 388 ? 3.140 -12.380 -17.967 1.00 90.94 388 TRP A O 1
ATOM 3025 N N . VAL A 1 389 ? 1.416 -12.910 -16.626 1.00 90.75 389 VAL A N 1
ATOM 3026 C CA . VAL A 1 389 ? 2.226 -13.644 -15.641 1.00 90.75 389 VAL A CA 1
ATOM 3027 C C . VAL A 1 389 ? 2.934 -14.832 -16.290 1.00 90.75 389 VAL A C 1
ATOM 3029 O O . VAL A 1 389 ? 4.135 -15.006 -16.088 1.00 90.75 389 VAL A O 1
ATOM 3032 N N . ASP A 1 390 ? 2.230 -15.619 -17.101 1.00 90.81 390 ASP A N 1
ATOM 3033 C CA . ASP A 1 390 ? 2.808 -16.776 -17.788 1.00 90.81 390 ASP A CA 1
ATOM 3034 C C . ASP A 1 390 ? 3.883 -16.346 -18.803 1.00 90.81 390 ASP A C 1
ATOM 3036 O O . ASP A 1 390 ? 4.969 -16.931 -18.852 1.00 90.81 390 ASP A O 1
ATOM 3040 N N . ALA A 1 391 ? 3.639 -15.262 -19.547 1.00 91.69 391 ALA A N 1
ATOM 3041 C CA . ALA A 1 391 ? 4.605 -14.682 -20.474 1.00 91.69 391 ALA A CA 1
ATOM 3042 C C . ALA A 1 391 ? 5.858 -14.148 -19.754 1.00 91.69 391 ALA A C 1
ATOM 3044 O O . ALA A 1 391 ? 6.980 -14.390 -20.206 1.00 91.69 391 ALA A O 1
ATOM 3045 N N . TRP A 1 392 ? 5.701 -13.476 -18.609 1.00 92.12 392 TRP A N 1
ATOM 3046 C CA . TRP A 1 392 ? 6.826 -13.010 -17.795 1.00 92.12 392 TRP A CA 1
ATOM 3047 C C . TRP A 1 392 ? 7.596 -14.158 -17.149 1.00 92.12 392 TRP A C 1
ATOM 3049 O O . TRP A 1 392 ? 8.822 -14.118 -17.134 1.00 92.12 392 TRP A O 1
ATOM 3059 N N . ARG A 1 393 ? 6.922 -15.211 -16.672 1.00 91.94 393 ARG A N 1
ATOM 3060 C CA . ARG A 1 393 ? 7.583 -16.417 -16.146 1.00 91.94 393 ARG A CA 1
ATOM 3061 C C . ARG A 1 393 ? 8.431 -17.095 -17.220 1.00 91.94 393 ARG A C 1
ATOM 3063 O O . ARG A 1 393 ? 9.591 -17.420 -16.964 1.00 91.94 393 ARG A O 1
ATOM 3070 N N . ALA A 1 394 ? 7.890 -17.246 -18.429 1.00 91.62 394 ALA A N 1
ATOM 3071 C CA . ALA A 1 394 ? 8.633 -17.781 -19.568 1.00 91.62 394 ALA A CA 1
ATOM 3072 C C . ALA A 1 394 ? 9.832 -16.891 -19.935 1.00 91.62 394 ALA A C 1
ATOM 3074 O O . ALA A 1 394 ? 10.939 -17.394 -20.136 1.00 91.62 394 ALA A O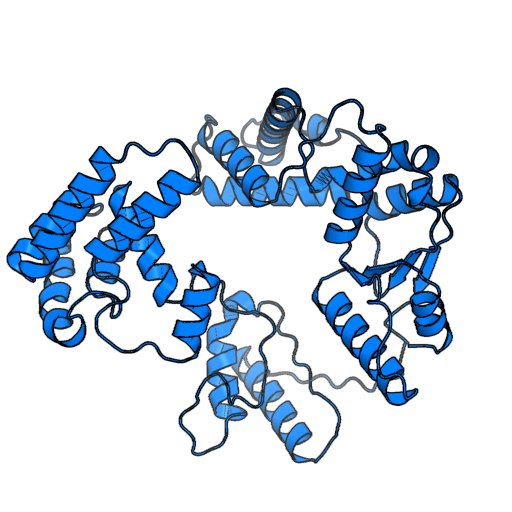 1
ATOM 3075 N N . TRP A 1 395 ? 9.635 -15.568 -19.959 1.00 92.38 395 TRP A N 1
ATOM 3076 C CA . TRP A 1 395 ? 10.699 -14.598 -20.207 1.00 92.38 395 TRP A CA 1
ATOM 3077 C C . TRP A 1 395 ? 11.817 -14.679 -19.159 1.00 92.38 395 TRP A C 1
ATOM 3079 O O . TRP A 1 395 ? 12.981 -14.807 -19.527 1.00 92.38 395 TRP A O 1
ATOM 3089 N N . LEU A 1 396 ? 11.491 -14.681 -17.866 1.00 92.62 396 LEU A N 1
ATOM 3090 C CA . LEU A 1 396 ? 12.473 -14.772 -16.780 1.00 92.62 396 LEU A CA 1
ATOM 3091 C C . LEU A 1 396 ? 13.266 -16.085 -16.825 1.00 92.62 396 LEU A C 1
ATOM 3093 O O . LEU A 1 396 ? 14.491 -16.076 -16.676 1.00 92.62 396 LEU A O 1
ATOM 3097 N N . ALA A 1 397 ? 12.593 -17.206 -17.099 1.00 92.00 397 ALA A N 1
ATOM 3098 C CA . ALA A 1 397 ? 13.247 -18.501 -17.266 1.00 92.00 397 ALA A CA 1
ATOM 3099 C C . ALA A 1 397 ? 14.202 -18.507 -18.474 1.00 92.00 397 ALA A C 1
ATOM 3101 O O . ALA A 1 397 ? 15.335 -18.997 -18.381 1.00 92.00 397 ALA A O 1
ATOM 3102 N N . ALA A 1 398 ? 13.793 -17.921 -19.604 1.00 90.88 398 ALA A N 1
ATOM 3103 C CA . ALA A 1 398 ? 14.659 -17.752 -20.768 1.00 90.88 398 ALA A CA 1
ATOM 3104 C C . ALA A 1 398 ? 15.853 -16.844 -20.438 1.00 90.88 398 ALA A C 1
ATOM 3106 O O . ALA A 1 398 ? 16.997 -17.210 -20.719 1.00 90.88 398 ALA A O 1
ATOM 3107 N N . ALA A 1 399 ? 15.612 -15.733 -19.738 1.00 89.69 399 ALA A N 1
ATOM 3108 C CA . ALA A 1 399 ? 16.631 -14.785 -19.305 1.00 89.69 399 ALA A CA 1
ATOM 3109 C C . ALA A 1 399 ? 17.654 -15.383 -18.321 1.00 89.69 399 ALA A C 1
ATOM 3111 O O . ALA A 1 399 ? 18.707 -14.787 -18.097 1.00 89.69 399 ALA A O 1
ATOM 3112 N N . GLY A 1 400 ? 17.382 -16.573 -17.778 1.00 90.12 400 GLY A N 1
ATOM 3113 C CA . GLY A 1 400 ? 18.278 -17.291 -16.878 1.00 90.12 400 GLY A CA 1
ATOM 3114 C C . GLY A 1 400 ? 18.137 -16.868 -15.420 1.00 90.12 400 GLY A C 1
ATOM 3115 O O . GLY A 1 400 ? 19.060 -17.105 -14.646 1.00 90.12 400 GLY A O 1
ATOM 3116 N N . TRP A 1 401 ? 17.014 -16.250 -15.050 1.00 93.00 401 TRP A N 1
ATOM 3117 C CA . TRP A 1 401 ? 16.660 -15.953 -13.664 1.00 93.00 401 TRP A CA 1
ATOM 3118 C C . TRP A 1 401 ? 16.109 -17.215 -12.968 1.00 93.00 401 TRP A C 1
ATOM 3120 O O . TRP A 1 401 ? 15.374 -17.973 -13.608 1.00 93.00 401 TRP A O 1
ATOM 3130 N N . PRO A 1 402 ? 16.430 -17.482 -11.684 1.00 92.19 402 PRO A N 1
ATOM 3131 C CA . PRO A 1 402 ? 17.197 -16.660 -10.736 1.00 92.19 402 PRO A CA 1
ATOM 3132 C C . PRO A 1 402 ? 18.706 -16.976 -10.690 1.00 92.19 402 PRO A C 1
ATOM 3134 O O . PRO A 1 402 ? 19.346 -16.835 -9.648 1.00 92.19 402 PRO A O 1
ATOM 3137 N N . GLY A 1 403 ? 19.289 -17.409 -11.808 1.00 88.31 403 GLY A N 1
ATOM 3138 C CA . GLY A 1 403 ? 20.697 -17.776 -11.912 1.00 88.31 403 GLY A CA 1
ATOM 3139 C C . GLY A 1 403 ? 20.953 -19.258 -11.652 1.00 88.31 403 GLY A C 1
ATOM 3140 O O . GLY A 1 403 ? 20.038 -20.078 -11.621 1.00 88.31 403 GLY A O 1
ATOM 3141 N N . SER A 1 404 ? 22.233 -19.613 -11.522 1.00 83.81 404 SER A N 1
ATOM 3142 C CA . SER A 1 404 ? 22.699 -21.003 -11.370 1.00 83.81 404 SER A CA 1
ATOM 3143 C C . SER A 1 404 ? 23.123 -21.378 -9.949 1.00 83.81 404 SER A C 1
ATOM 3145 O O . SER A 1 404 ? 23.469 -22.533 -9.707 1.00 83.81 404 SER A O 1
ATOM 3147 N N . ARG A 1 405 ? 23.146 -20.419 -9.019 1.00 86.94 405 ARG A N 1
ATOM 3148 C CA . ARG A 1 405 ? 23.521 -20.663 -7.622 1.00 86.94 405 ARG A CA 1
ATOM 3149 C C . ARG A 1 405 ? 22.315 -21.083 -6.788 1.00 86.94 405 ARG A C 1
ATOM 3151 O O . ARG A 1 405 ? 21.181 -20.717 -7.097 1.00 86.94 405 ARG A O 1
ATOM 3158 N N . SER A 1 406 ? 22.576 -21.777 -5.687 1.00 86.19 406 SER A N 1
ATOM 3159 C CA . SER A 1 406 ? 21.561 -22.002 -4.660 1.00 86.19 406 SER A CA 1
ATOM 3160 C C . SER A 1 406 ? 21.150 -20.669 -4.028 1.00 86.19 406 SER A C 1
ATOM 3162 O O . SER A 1 406 ? 21.998 -19.814 -3.755 1.00 86.19 406 SER A O 1
ATOM 3164 N N . LEU A 1 407 ? 19.845 -20.493 -3.826 1.00 87.25 407 LEU A N 1
ATOM 3165 C CA . LEU A 1 407 ? 19.296 -19.361 -3.084 1.00 87.25 407 LEU A CA 1
ATOM 3166 C C . LEU A 1 407 ? 19.503 -19.592 -1.587 1.00 87.25 407 LEU A C 1
ATOM 3168 O O . LEU A 1 407 ? 19.374 -20.725 -1.117 1.00 87.25 407 LEU A O 1
ATOM 3172 N N . ASP A 1 408 ? 19.808 -18.529 -0.850 1.00 85.88 408 ASP A N 1
ATOM 3173 C CA . ASP A 1 408 ? 19.785 -18.593 0.609 1.00 85.88 408 ASP A CA 1
ATOM 3174 C C . ASP A 1 408 ? 18.336 -18.617 1.146 1.00 85.88 408 ASP A C 1
ATOM 3176 O O . ASP A 1 408 ? 17.359 -18.503 0.399 1.00 85.88 408 ASP A O 1
ATOM 3180 N N . SER A 1 409 ? 18.176 -18.783 2.461 1.00 74.38 409 SER A N 1
ATOM 3181 C CA . SER A 1 409 ? 16.856 -18.857 3.101 1.00 74.38 409 SER A CA 1
ATOM 3182 C C . SER A 1 409 ? 16.005 -17.597 2.896 1.00 74.38 409 SER A C 1
ATOM 3184 O O . SER A 1 409 ? 14.787 -17.703 2.743 1.00 74.38 409 SER A O 1
ATOM 3186 N N . ALA A 1 410 ? 16.612 -16.406 2.895 1.00 80.50 410 ALA A N 1
ATOM 3187 C CA . ALA A 1 410 ? 15.891 -15.146 2.721 1.00 80.50 410 ALA A CA 1
ATOM 3188 C C . ALA A 1 410 ? 15.453 -14.961 1.261 1.00 80.50 410 ALA A C 1
ATOM 3190 O O . ALA A 1 410 ? 14.334 -14.532 0.985 1.00 80.50 410 ALA A O 1
ATOM 3191 N N . GLU A 1 411 ? 16.306 -15.348 0.321 1.00 87.00 411 GLU A N 1
ATOM 3192 C CA . GLU A 1 411 ? 16.028 -15.342 -1.110 1.00 87.00 411 GLU A CA 1
ATOM 3193 C C . GLU A 1 411 ? 14.975 -16.373 -1.499 1.00 87.00 411 GLU A C 1
ATOM 3195 O O . GLU A 1 411 ? 14.117 -16.085 -2.333 1.00 87.00 411 GLU A O 1
ATOM 3200 N N . TYR A 1 412 ? 14.981 -17.546 -0.864 1.00 85.62 412 TYR A N 1
ATOM 3201 C CA . TYR A 1 412 ? 13.924 -18.537 -1.031 1.00 85.62 412 TYR A CA 1
ATOM 3202 C C . TYR A 1 412 ? 12.568 -17.987 -0.569 1.00 85.62 412 TYR A C 1
ATOM 3204 O O . TYR A 1 412 ? 11.582 -18.088 -1.298 1.00 85.62 412 TYR A O 1
ATOM 3212 N N . GLN A 1 413 ? 12.516 -17.336 0.599 1.00 83.31 413 GLN A N 1
ATOM 3213 C CA . GLN A 1 413 ? 11.296 -16.682 1.088 1.00 83.31 413 GLN A CA 1
ATOM 3214 C C . GLN A 1 413 ? 10.844 -15.543 0.165 1.00 83.31 413 GLN A C 1
ATOM 3216 O O . GLN A 1 413 ? 9.652 -15.415 -0.113 1.00 83.31 413 GLN A O 1
ATOM 3221 N N . ALA A 1 414 ? 11.778 -14.738 -0.348 1.00 87.38 414 ALA A N 1
ATOM 3222 C CA . ALA A 1 414 ? 11.473 -13.672 -1.298 1.00 87.38 414 ALA A CA 1
ATOM 3223 C C . ALA A 1 414 ? 10.918 -14.224 -2.616 1.00 87.38 414 ALA A C 1
ATOM 3225 O O . ALA A 1 414 ? 9.947 -13.688 -3.144 1.00 87.38 414 ALA A O 1
ATOM 3226 N N . ARG A 1 415 ? 11.491 -15.322 -3.122 1.00 88.00 415 ARG A N 1
ATOM 3227 C CA . ARG A 1 415 ? 10.982 -16.022 -4.303 1.00 88.00 415 ARG A CA 1
ATOM 3228 C C . ARG A 1 415 ? 9.570 -16.546 -4.071 1.00 88.00 415 ARG A C 1
ATOM 3230 O O . ARG A 1 415 ? 8.710 -16.313 -4.907 1.00 88.00 415 ARG A O 1
ATOM 3237 N N . GLN A 1 416 ? 9.328 -17.200 -2.937 1.00 87.81 416 GLN A N 1
ATOM 3238 C CA . GLN A 1 416 ? 8.008 -17.728 -2.594 1.00 87.81 416 GLN A CA 1
ATOM 3239 C C . GLN A 1 416 ? 6.959 -16.617 -2.438 1.00 87.81 416 GLN A C 1
ATOM 3241 O O . GLN A 1 416 ? 5.798 -16.828 -2.757 1.00 87.81 416 GLN A O 1
ATOM 3246 N N . ALA A 1 417 ? 7.349 -15.443 -1.937 1.00 86.62 417 ALA A N 1
ATOM 3247 C CA . ALA A 1 417 ? 6.457 -14.289 -1.845 1.00 86.62 417 ALA A CA 1
ATOM 3248 C C . ALA A 1 417 ? 6.196 -13.610 -3.205 1.00 86.62 417 ALA A C 1
ATOM 3250 O O . ALA A 1 417 ? 5.212 -12.884 -3.335 1.00 86.62 417 ALA A O 1
ATOM 3251 N N . TRP A 1 418 ? 7.100 -13.787 -4.174 1.00 88.19 418 TRP A N 1
ATOM 3252 C CA . TRP A 1 418 ? 7.008 -13.230 -5.526 1.00 88.19 418 TRP A CA 1
ATOM 3253 C C . TRP A 1 418 ? 6.208 -14.113 -6.493 1.00 88.19 418 TRP A C 1
ATOM 3255 O O . TRP A 1 418 ? 5.489 -13.581 -7.339 1.00 88.19 418 TRP A O 1
ATOM 3265 N N . GLU A 1 419 ? 6.376 -15.435 -6.403 1.00 82.44 419 GLU A N 1
ATOM 3266 C CA . GLU A 1 419 ? 5.676 -16.427 -7.235 1.00 82.44 419 GLU A CA 1
ATOM 3267 C C . GLU A 1 419 ? 4.189 -16.554 -6.902 1.00 82.44 419 GLU A C 1
ATOM 3269 O O . GLU A 1 419 ? 3.429 -16.754 -7.888 1.00 82.44 419 GLU A O 1
#

Radius of gyration: 26.83 Å; chains: 1; bounding box: 64×59×65 Å

Foldseek 3Di:
DDPVVLVLQLVQAAEEEQDPVVLVVVQVVSVVVCVVVVDPDGDRGNRYYPLVVLVVLLVLCVVLVNLVPQDAEDDPVRLLVLLLVLQVPDPDDDPDSSVLSVVLSVCLLCCLQAPDDDLCLVVLCPDPDPPPSSNVSSVSVVVSVVVCVVVSYDYSSCSLVSSLVCLLSRPVQQHEYEYEADPDGTPSRVSSVVSNVVSVRHYYYDHPDDPDPDDDDDDDDPDPLRVLLVLLLVQQVVVVVPDPDDDDDDDPPCVVCVVVSVVSNCVRQNDPDDDDDVVPGPDDDPDDDPLCPPLQNVLLVLLLCLLPDWDFLVSLLVSQLRQQAAPNVPQNVLSNVLSVVCVVVVHGIDHLVSSLVSCCVRPVQLSVLSVVLSVQLVVLPDDDPVSVVVSSVSSCVSNRGRYDDDDDPVRVVSVVVVD

pLDDT: mean 86.93, std 9.14, range [44.16, 96.0]